Protein AF-A0AAJ4UV13-F1 (afdb_monomer)

Solvent-accessible surface area (backbone atoms only — not comparable to full-atom values): 31054 Å² total; per-residue (Å²): 140,79,89,85,82,82,75,90,64,82,71,64,81,55,94,88,61,96,52,31,67,66,55,56,50,42,69,57,54,66,39,90,56,47,51,54,52,53,57,53,25,68,75,42,70,33,36,68,71,59,43,40,65,73,41,75,92,55,52,71,67,60,48,50,55,47,48,52,50,32,38,76,72,52,27,33,46,80,44,80,79,34,82,80,72,73,38,50,37,36,34,51,29,78,65,32,53,69,43,51,70,57,50,49,50,51,50,55,51,42,51,74,76,57,61,81,62,88,83,66,80,81,64,72,98,68,76,82,78,71,97,56,100,68,78,58,76,55,70,75,76,78,84,65,74,62,34,93,94,22,75,60,46,28,30,32,20,79,73,81,58,52,55,39,60,62,66,81,60,88,71,49,49,30,92,89,74,66,31,58,41,42,76,45,58,69,69,52,45,43,78,85,65,52,54,81,66,72,30,54,62,22,45,19,66,70,43,101,45,75,70,59,54,76,66,85,31,53,60,53,54,73,38,80,39,72,66,62,27,64,75,61,46,38,67,40,48,34,38,36,38,26,20,71,25,81,79,28,21,49,47,41,34,12,38,25,44,38,52,36,49,31,59,68,58,71,42,66,24,38,34,36,62,49,61,46,67,55,35,31,25,48,10,50,49,23,48,73,67,72,32,48,26,40,32,37,39,35,56,96,74,74,61,66,80,53,42,41,59,16,48,74,39,62,28,49,72,42,69,39,92,62,47,65,65,56,27,43,52,52,53,49,53,35,25,76,69,66,65,24,42,64,69,53,85,60,32,41,49,32,33,53,28,36,14,46,57,42,53,52,50,46,52,49,39,28,74,77,70,77,42,62,46,54,27,39,26,27,47,33,26,51,23,50,64,52,25,12,34,38,49,40,51,28,41,22,37,73,46,64,59,36,55,83,89,59,53,43,16,30,30,42,14,20,41,60,45,16,33,31,63,31,52,16,60,77,72,70,45,89,59,63,62,74,41,92,76,52,54,58,85,27,63,82,22,52,30,26,65,37,78,25,39,79,55,18,52,54,31,22,55,41,39,69,32,51,52,38,64,33,48,68,65,46,18,47,51,30,33,50,53,36,40,70,73,70,46,59,44,23,51,37,18,16,26,10,53,28,33,48,50,53,32,40,74,71,60,79,39,57,48,83,33,32,37,34,28,37,28,47,26,17,24,83,76,36,57,66,61,48,56,69,66,47,80,80,88,79,92,66,64,101,40,73,69,49,43,51,50,56,58,55,63,55,64,79,77,61,97,52,84,76,67,69,70,73,81,78,119

Foldseek 3Di:
DDDDDPDPDQDQPDPDDDDGVVVVVCVQVVPPCRLQLLVVQLVDKDWLVRSCLSSPPDDSVNSVVNQVVCVVVQQKDWDFPDVVVTTIIIHGDPNNNVCVVVSVVVVVVCCVPPPDDPPPPPDPSDDPPDPDPDAQPLADPPPQPEPPPQQFKWKAFPRPRDIGRLQAAQDLADPVPRGFIAMDGNAFDFLVQQDDDQALLSVVSLAPHNFFQDPRHGPFDFDFQPVLLVVLLAPGETERQQLPGPLRFLLLLLQRQQVRSCVSNVAQEAEDADLAPNLLNNLQSCLSVVGAYEYEYAPPDHDCLSCVSNVVSPHDYDHDHDHSVVSVVVRVVCRVVSNHRYDDLSHNSSLSSLLSSLVSQQVVCCVVPVAHFQAEFEEDALLSNLLSVSVNQSSCCVNVNAPSVRRHAYEYEAAPQAPQLLVCQVVVNLAGDFDPGGDEQQVRRRHRHRNCSNRRSSSNVSSVHHYYHDYNVLLLVLQVSCVVSVAAARSSQSRRSSRSSVCSVVVVDDSHGGYYRYGTGGNSSCVPSVVVSDDDDDDFPPDPVRVVVVVVVVVVPDDDPPPPVVVPD

pLDDT: mean 86.68, std 16.67, range [24.53, 98.94]

Nearest PDB structures (foldseek):
  6cgq-assembly1_B-2  TM=9.027E-01  e=7.718E-34  Bacillus spizizenii
  2c2b-assembly1_A  TM=9.164E-01  e=7.269E-31  Arabidopsis thaliana
  2c2g-assembly1_A  TM=8.401E-01  e=1.436E-26  Arabidopsis thaliana
  2c2g-assembly1_B  TM=8.308E-01  e=1.133E-25  Arabidopsis thaliana
  2rkb-assembly1_A  TM=8.265E-01  e=2.806E-16  Homo sapiens

InterPro domains:
  IPR000634 Serine/threonine dehydratase, pyridoxal-phosphate-binding site [PS00165] (241-255)
  IPR001926 Tryptophan synthase beta chain-like, PALP domain [PF00291] (213-521)
  IPR002577 Helix-turn-helix, HxlR type [PF01638] (28-114)
  IPR002577 Helix-turn-helix, HxlR type [PS51118] (20-118)
  IPR004450 Threonine synthase-like [TIGR00260] (200-528)
  IPR036052 Tryptophan synthase beta chain-like, PALP domain superfamily [G3DSA:3.40.50.1100] (208-529)
  IPR036052 Tryptophan synthase beta chain-like, PALP domain superfamily [G3DSA:3.40.50.1100] (250-346)
  IPR036052 Tryptophan synthase beta chain-like, PALP domain superfamily [SSF53686] (153-542)
  IPR036388 Winged helix-like DNA-binding domain superfamily [G3DSA:1.10.10.10] (15-125)
  IPR036390 Winged helix DNA-binding domain superfamily [SSF46785] (17-119)
  IPR050147 Serine/Threonine Dehydratase [PTHR48078] (220-521)

Organism: NCBI:txid2216012

Radius of gyration: 28.88 Å; Cα contacts (8 Å, |Δi|>4): 1016; chains: 1; bounding box: 101×64×92 Å

Mean predicted aligned error: 13.73 Å

Structure (mmCIF, N/CA/C/O backbone):
data_AF-A0AAJ4UV13-F1
#
_entry.id   AF-A0AAJ4UV13-F1
#
loop_
_atom_site.group_PDB
_atom_sit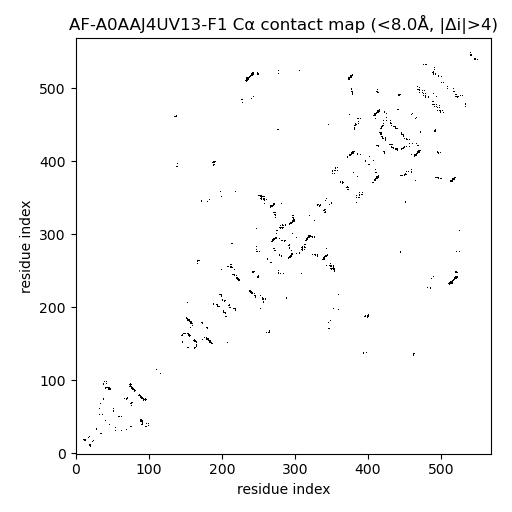e.id
_atom_site.type_symbol
_atom_site.label_atom_id
_atom_site.label_alt_id
_atom_site.label_comp_id
_atom_site.label_asym_id
_atom_site.label_entity_id
_atom_site.label_seq_id
_atom_site.pdbx_PDB_ins_code
_atom_site.Cartn_x
_atom_site.Cartn_y
_atom_site.Cartn_z
_atom_site.occupancy
_atom_site.B_iso_or_equiv
_atom_site.auth_seq_id
_atom_site.auth_comp_id
_atom_site.auth_asym_id
_atom_site.auth_atom_id
_atom_site.pdbx_PDB_model_num
ATOM 1 N N . MET A 1 1 ? 61.145 41.360 -45.141 1.00 41.94 1 MET A N 1
ATOM 2 C CA . MET A 1 1 ? 60.414 42.379 -44.356 1.00 41.94 1 MET A CA 1
ATOM 3 C C . MET A 1 1 ? 58.990 42.358 -44.875 1.00 41.94 1 MET A C 1
ATOM 5 O O . MET A 1 1 ? 58.845 42.549 -46.070 1.00 41.94 1 MET A O 1
ATOM 9 N N . SER A 1 2 ? 57.944 42.038 -44.130 1.00 40.84 2 SER A N 1
ATOM 10 C CA . SER A 1 2 ? 57.753 41.736 -42.707 1.00 40.84 2 SER A CA 1
ATOM 11 C C . SER A 1 2 ? 56.571 40.766 -42.598 1.00 40.84 2 SER A C 1
ATOM 13 O O . SER A 1 2 ? 55.723 40.742 -43.485 1.00 40.84 2 SER A O 1
ATOM 15 N N . ALA A 1 3 ? 56.572 39.961 -41.539 1.00 50.50 3 ALA A N 1
ATOM 16 C CA . ALA A 1 3 ? 55.515 39.028 -41.180 1.00 50.50 3 ALA A CA 1
ATOM 17 C C . ALA A 1 3 ? 54.174 39.736 -40.934 1.00 50.50 3 ALA A C 1
ATOM 19 O O . ALA A 1 3 ? 54.176 40.807 -40.332 1.00 50.50 3 ALA A O 1
ATOM 20 N N . ASP A 1 4 ? 53.080 39.104 -41.355 1.00 44.62 4 ASP A N 1
ATOM 21 C CA . ASP A 1 4 ? 51.833 39.085 -40.587 1.00 44.62 4 ASP A CA 1
ATOM 22 C C . ASP A 1 4 ? 51.052 37.824 -40.988 1.00 44.62 4 ASP A C 1
ATOM 24 O O . ASP A 1 4 ? 50.417 37.753 -42.038 1.00 44.62 4 ASP A O 1
ATOM 28 N N . ASP A 1 5 ? 51.259 36.780 -40.193 1.00 49.97 5 ASP A N 1
ATOM 29 C CA . ASP A 1 5 ? 50.581 35.488 -40.239 1.00 49.97 5 ASP A CA 1
ATOM 30 C C . ASP A 1 5 ? 49.676 35.493 -39.003 1.00 49.97 5 ASP A C 1
ATOM 32 O O . ASP A 1 5 ? 50.141 35.252 -37.887 1.00 49.97 5 ASP A O 1
ATOM 36 N N . THR A 1 6 ? 48.421 35.919 -39.157 1.00 49.94 6 THR A N 1
ATOM 37 C CA . THR A 1 6 ? 47.436 35.849 -38.071 1.00 49.94 6 THR A CA 1
ATOM 38 C C . THR A 1 6 ? 46.895 34.426 -38.025 1.00 49.94 6 THR A C 1
ATOM 40 O O . THR A 1 6 ? 45.993 34.059 -38.774 1.00 49.94 6 THR A O 1
ATOM 43 N N . ASP A 1 7 ? 47.516 33.622 -37.171 1.00 49.03 7 ASP A N 1
ATOM 44 C CA . ASP A 1 7 ? 47.112 32.274 -36.784 1.00 49.03 7 ASP A CA 1
ATOM 45 C C . ASP A 1 7 ? 45.690 32.309 -36.177 1.00 49.03 7 ASP A C 1
ATOM 47 O O . ASP A 1 7 ? 45.516 32.663 -35.014 1.00 49.03 7 ASP A O 1
ATOM 51 N N . ASP A 1 8 ? 44.671 31.956 -36.971 1.00 57.56 8 ASP A N 1
ATOM 52 C CA . ASP A 1 8 ? 43.240 31.819 -36.604 1.00 57.56 8 ASP A CA 1
ATOM 53 C C . ASP A 1 8 ? 42.990 30.607 -35.666 1.00 57.56 8 ASP A C 1
ATOM 55 O O . ASP A 1 8 ? 42.054 29.816 -35.828 1.00 57.56 8 ASP A O 1
ATOM 59 N N . ARG A 1 9 ? 43.868 30.385 -34.683 1.00 62.00 9 ARG A N 1
ATOM 60 C CA . ARG A 1 9 ? 43.684 29.341 -33.667 1.00 62.00 9 ARG A CA 1
ATOM 61 C C . ARG A 1 9 ? 42.827 29.878 -32.533 1.00 62.00 9 ARG A C 1
ATOM 63 O O . ARG A 1 9 ? 43.017 30.999 -32.076 1.00 62.00 9 ARG A O 1
ATOM 70 N N . LEU A 1 10 ? 41.900 29.046 -32.057 1.00 57.41 10 LEU A N 1
ATOM 71 C CA . LEU A 1 10 ? 41.079 29.347 -30.886 1.00 57.41 10 LEU A CA 1
ATOM 72 C C . LEU A 1 10 ? 41.971 29.763 -29.714 1.00 57.41 10 LEU A C 1
ATOM 74 O O . LEU A 1 10 ? 42.877 29.019 -29.339 1.00 57.41 10 LEU A O 1
ATOM 78 N N . GLU A 1 11 ? 41.700 30.928 -29.127 1.00 58.09 11 GLU A N 1
ATOM 79 C CA . GLU A 1 11 ? 42.388 31.359 -27.913 1.00 58.09 11 GLU A CA 1
ATOM 80 C C . GLU A 1 11 ? 42.132 30.342 -26.792 1.00 58.09 11 GLU A C 1
ATOM 82 O O . GLU A 1 11 ? 40.993 30.111 -26.376 1.00 58.09 11 GLU A O 1
ATOM 87 N N . VAL A 1 12 ? 43.204 29.724 -26.295 1.00 56.56 12 VAL A N 1
ATOM 88 C CA . VAL A 1 12 ? 43.182 28.838 -25.125 1.00 56.56 12 VAL A CA 1
ATOM 89 C C . VAL A 1 12 ? 43.873 29.575 -23.987 1.00 56.56 12 VAL A C 1
ATOM 91 O O . VAL A 1 12 ? 45.023 29.987 -24.118 1.00 56.56 12 VAL A O 1
ATOM 94 N N . TRP A 1 13 ? 43.152 29.791 -22.888 1.00 56.56 13 TRP A N 1
ATOM 95 C CA . TRP A 1 13 ? 43.547 30.772 -21.873 1.00 56.56 13 TRP A CA 1
ATOM 96 C C . TRP A 1 13 ? 44.535 30.212 -20.830 1.00 56.56 13 TRP A C 1
ATOM 98 O O . TRP A 1 13 ? 45.158 30.990 -20.111 1.00 56.56 13 TRP A O 1
ATOM 108 N N . CYS A 1 14 ? 44.739 28.887 -20.770 1.00 51.78 14 CYS A N 1
ATOM 109 C CA . CYS A 1 14 ? 45.772 28.246 -19.948 1.00 51.78 14 CYS A CA 1
ATOM 110 C C . CYS A 1 14 ? 46.134 26.844 -20.481 1.00 51.78 14 CYS A C 1
ATOM 112 O O . CYS A 1 14 ? 45.263 26.097 -20.919 1.00 51.78 14 CYS A O 1
ATOM 114 N N . ALA A 1 15 ? 47.415 26.464 -20.435 1.00 44.53 15 ALA A N 1
ATOM 115 C CA . ALA A 1 15 ? 47.873 25.134 -20.843 1.00 44.53 15 ALA A CA 1
ATOM 116 C C . ALA A 1 15 ? 47.805 24.153 -19.657 1.00 44.53 15 ALA A C 1
ATOM 118 O O . ALA A 1 15 ? 48.615 24.261 -18.738 1.00 44.53 15 ALA A O 1
ATOM 119 N N . GLY A 1 16 ? 46.871 23.194 -19.684 1.00 50.78 16 GLY A N 1
ATOM 120 C CA . GLY A 1 16 ? 46.843 22.063 -18.738 1.00 50.78 16 GLY A CA 1
ATOM 121 C C . GLY A 1 16 ? 45.467 21.661 -18.198 1.00 50.78 16 GLY A C 1
ATOM 122 O O . GLY A 1 16 ? 45.320 20.528 -17.760 1.00 50.78 16 GLY A O 1
ATOM 123 N N . GLU A 1 17 ? 44.460 22.531 -18.291 1.00 47.09 17 GLU A N 1
ATOM 124 C CA . GLU A 1 17 ? 43.056 22.234 -17.973 1.00 47.09 17 GLU A CA 1
ATOM 125 C C . GLU A 1 17 ? 42.174 22.868 -19.065 1.00 47.09 17 GLU A C 1
ATOM 127 O O . GLU A 1 17 ? 42.402 24.008 -19.471 1.00 47.09 17 GLU A O 1
ATOM 132 N N . GLU A 1 18 ? 41.224 22.115 -19.624 1.00 50.94 18 GLU A N 1
ATOM 133 C CA . GLU A 1 18 ? 40.462 22.479 -20.830 1.00 50.94 18 GLU A CA 1
ATOM 134 C C . GLU A 1 18 ? 39.504 23.667 -20.626 1.00 50.94 18 GLU A C 1
ATOM 136 O O . GLU A 1 18 ? 38.313 23.476 -20.398 1.00 50.94 18 GLU A O 1
ATOM 141 N N . TRP A 1 19 ? 39.979 24.909 -20.739 1.00 63.47 19 TRP A N 1
ATOM 142 C CA . TRP A 1 19 ? 39.108 26.095 -20.732 1.00 63.47 19 TRP A CA 1
ATOM 143 C C . TRP A 1 19 ? 39.392 26.989 -21.951 1.00 63.47 19 TRP A C 1
ATOM 145 O O . TRP A 1 19 ? 40.104 27.991 -21.889 1.00 63.47 19 TRP A O 1
ATOM 155 N N . CYS A 1 20 ? 38.828 26.593 -23.096 1.00 72.44 20 CYS A N 1
ATOM 156 C CA . CYS A 1 20 ? 38.612 27.459 -24.261 1.00 72.44 20 CYS A CA 1
ATOM 157 C C . CYS A 1 20 ? 37.264 28.194 -24.094 1.00 72.44 20 CYS A C 1
ATOM 159 O O . CYS A 1 20 ? 36.317 27.571 -23.598 1.00 72.44 20 CYS A O 1
ATOM 161 N N . PRO A 1 21 ? 37.115 29.463 -24.537 1.00 73.06 21 PRO A N 1
ATOM 162 C CA . PRO A 1 21 ? 35.842 30.189 -24.484 1.00 73.06 21 PRO A CA 1
ATOM 163 C C . PRO A 1 21 ? 34.658 29.416 -25.083 1.00 73.06 21 PRO A C 1
ATOM 165 O O . PRO A 1 21 ? 33.555 29.484 -24.550 1.00 73.06 21 PRO A O 1
ATOM 168 N N . ILE A 1 22 ? 34.892 28.609 -26.126 1.00 76.94 22 ILE A N 1
ATOM 169 C CA . ILE A 1 22 ? 33.864 27.739 -26.714 1.00 76.94 22 ILE A CA 1
ATOM 170 C C . ILE A 1 22 ? 33.382 26.688 -25.710 1.00 76.94 22 ILE A C 1
ATOM 172 O O . ILE A 1 22 ? 32.177 26.539 -25.532 1.00 76.94 22 ILE A O 1
ATOM 176 N N . THR A 1 23 ? 34.292 25.981 -25.036 1.00 73.56 23 THR A N 1
ATOM 177 C CA . THR A 1 23 ? 33.941 24.960 -24.036 1.00 73.56 23 THR A CA 1
ATOM 178 C C . THR A 1 23 ? 33.221 25.589 -22.845 1.00 73.56 23 THR A C 1
ATOM 180 O O . THR A 1 23 ? 32.214 25.055 -22.394 1.00 73.56 23 THR A O 1
ATOM 183 N N . ALA A 1 24 ? 33.664 26.763 -22.387 1.00 75.94 24 ALA A N 1
ATOM 184 C CA . ALA A 1 24 ? 33.007 27.490 -21.301 1.00 75.94 24 ALA A CA 1
ATOM 185 C C . ALA A 1 24 ? 31.562 27.886 -21.663 1.00 75.94 24 ALA A C 1
ATOM 187 O O . ALA A 1 24 ? 30.636 27.649 -20.886 1.00 75.94 24 ALA A O 1
ATOM 188 N N . THR A 1 25 ? 31.343 28.425 -22.867 1.00 82.88 25 THR A N 1
ATOM 189 C CA . THR A 1 25 ? 29.993 28.726 -23.366 1.00 82.88 25 THR A CA 1
ATOM 190 C C . THR A 1 25 ? 29.169 27.451 -23.578 1.00 82.88 25 THR A C 1
ATOM 192 O O . THR A 1 25 ? 27.981 27.433 -23.255 1.00 82.88 25 THR A O 1
ATOM 195 N N . ALA A 1 26 ? 29.780 26.366 -24.062 1.00 80.31 26 ALA A N 1
ATOM 196 C CA . ALA A 1 26 ? 29.116 25.082 -24.279 1.00 80.31 26 ALA A CA 1
ATOM 197 C C . ALA A 1 26 ? 28.698 24.391 -22.971 1.00 80.31 26 ALA A C 1
ATOM 199 O O . ALA A 1 26 ? 27.652 23.753 -22.945 1.00 80.31 26 ALA A O 1
ATOM 200 N N . THR A 1 27 ? 29.431 24.554 -21.868 1.00 81.75 27 THR A N 1
ATOM 201 C CA . THR A 1 27 ? 29.023 24.028 -20.550 1.00 81.75 27 THR A CA 1
ATOM 202 C C . THR A 1 27 ? 27.718 24.664 -20.063 1.00 81.75 27 THR A C 1
ATOM 204 O O . THR A 1 27 ? 26.900 23.999 -19.426 1.00 81.75 27 THR A O 1
ATOM 207 N N . ILE A 1 28 ? 27.496 25.934 -20.414 1.00 84.94 28 ILE A N 1
ATOM 208 C CA . ILE A 1 28 ? 26.300 26.695 -20.039 1.00 84.94 28 ILE A CA 1
ATOM 209 C C . ILE A 1 28 ? 25.148 26.423 -21.017 1.00 84.94 28 ILE A C 1
ATOM 211 O O . ILE A 1 28 ? 24.051 26.067 -20.591 1.00 84.94 28 ILE A O 1
ATOM 215 N N . LEU A 1 29 ? 25.381 26.577 -22.326 1.00 87.44 29 LEU A N 1
ATOM 216 C CA . LEU A 1 29 ? 24.342 26.466 -23.364 1.00 87.44 29 LEU A CA 1
ATOM 217 C C . LEU A 1 29 ? 24.108 25.034 -23.867 1.00 87.44 29 LEU A C 1
ATOM 219 O O . LEU A 1 29 ? 23.106 24.774 -24.528 1.00 87.44 29 LEU A O 1
ATOM 223 N N . GLY A 1 30 ? 25.005 24.096 -23.564 1.00 80.81 30 GLY A N 1
ATOM 224 C CA . GLY A 1 30 ? 24.882 22.682 -23.931 1.00 80.81 30 GLY A CA 1
ATOM 225 C C . GLY A 1 30 ? 23.863 21.919 -23.084 1.00 80.81 30 GLY A C 1
ATOM 226 O O . GLY A 1 30 ? 23.504 20.789 -23.413 1.00 80.81 30 GLY A O 1
ATOM 227 N N . LYS A 1 31 ? 23.354 22.530 -22.008 1.00 86.12 31 LYS A N 1
ATOM 228 C CA . LYS A 1 31 ? 22.222 22.006 -21.242 1.00 86.12 31 LYS A CA 1
ATOM 229 C C . LYS A 1 31 ? 20.941 22.194 -22.051 1.00 86.12 31 LYS A C 1
ATOM 231 O O . LYS A 1 31 ? 20.604 23.313 -22.429 1.00 86.12 31 LYS A O 1
ATOM 236 N N . LYS A 1 32 ? 20.201 21.098 -22.263 1.00 83.88 32 LYS A N 1
ATOM 237 C CA . LYS A 1 32 ? 19.004 21.015 -23.127 1.00 83.88 32 LYS A CA 1
ATOM 238 C C . LYS A 1 32 ? 18.048 22.208 -22.994 1.00 83.88 32 LYS A C 1
ATOM 240 O O . LYS A 1 32 ? 17.541 22.694 -24.000 1.00 83.88 32 LYS A O 1
ATOM 245 N N . TRP A 1 33 ? 17.800 22.664 -21.767 1.00 91.75 33 TRP A N 1
ATOM 246 C CA . TRP A 1 33 ? 16.764 23.654 -21.477 1.00 91.75 33 TRP A CA 1
ATOM 247 C C . TRP A 1 33 ? 17.270 25.087 -21.306 1.00 91.75 33 TRP A C 1
ATOM 249 O O . TRP A 1 33 ? 16.481 26.014 -21.470 1.00 91.75 33 TRP A O 1
ATOM 259 N N . HIS A 1 34 ? 18.565 25.301 -21.052 1.00 94.31 34 HIS A N 1
ATOM 260 C CA . HIS A 1 34 ? 19.103 26.637 -20.770 1.00 94.31 34 HIS A CA 1
ATOM 261 C C . HIS A 1 34 ? 18.877 27.634 -21.922 1.00 94.31 34 HIS A C 1
ATOM 263 O O . HIS A 1 34 ? 18.308 28.697 -21.665 1.00 94.31 34 HIS A O 1
ATOM 269 N N . PRO A 1 35 ? 19.204 27.318 -23.197 1.00 93.19 35 PRO A N 1
ATOM 270 C CA . PRO A 1 35 ? 18.938 28.236 -24.307 1.00 93.19 35 PRO A CA 1
ATOM 271 C C . PRO A 1 35 ? 17.448 28.553 -24.479 1.00 93.19 35 PRO A C 1
ATOM 273 O O . PRO A 1 35 ? 17.089 29.665 -24.858 1.00 93.19 35 PRO A O 1
ATOM 276 N N . VAL A 1 36 ? 16.569 27.585 -24.198 1.00 91.94 36 VAL A N 1
ATOM 277 C CA . VAL A 1 36 ? 15.117 27.746 -24.353 1.00 91.94 36 VAL A CA 1
ATOM 278 C C . VAL A 1 36 ? 14.553 28.635 -23.247 1.00 91.94 36 VAL A C 1
ATOM 280 O O . VAL A 1 36 ? 13.783 29.543 -23.546 1.00 91.94 36 VAL A O 1
ATOM 283 N N . ILE A 1 37 ? 14.971 28.425 -21.997 1.00 95.19 37 ILE A N 1
ATOM 284 C CA . ILE A 1 37 ? 14.582 29.251 -20.846 1.00 95.19 37 ILE A CA 1
ATOM 285 C C . ILE A 1 37 ? 15.022 30.701 -21.062 1.00 95.19 37 ILE A C 1
ATOM 287 O O . ILE A 1 37 ? 14.186 31.603 -21.008 1.00 95.19 37 ILE A O 1
ATOM 291 N N . ILE A 1 38 ? 16.300 30.919 -21.397 1.00 94.88 38 ILE A N 1
ATOM 292 C CA . ILE A 1 38 ? 16.842 32.258 -21.674 1.00 94.88 38 ILE A CA 1
ATOM 293 C C . ILE A 1 38 ? 16.062 32.912 -22.822 1.00 94.88 38 ILE A C 1
ATOM 295 O O . ILE A 1 38 ? 15.610 34.045 -22.685 1.00 94.88 38 ILE A O 1
ATOM 299 N N . HIS A 1 39 ? 15.802 32.188 -23.917 1.00 94.12 39 HIS A N 1
ATOM 300 C CA . HIS A 1 39 ? 14.981 32.700 -25.019 1.00 94.12 39 HIS A CA 1
ATOM 301 C C . HIS A 1 39 ? 13.573 33.116 -24.560 1.00 94.12 39 HIS A C 1
ATOM 303 O O . HIS A 1 39 ? 13.030 34.102 -25.064 1.00 94.12 39 HIS A O 1
ATOM 309 N N . ARG A 1 40 ? 12.913 32.355 -23.678 1.00 93.25 40 ARG A N 1
ATOM 310 C CA . ARG A 1 40 ? 11.557 32.701 -23.210 1.00 93.25 40 ARG A CA 1
ATOM 311 C C . ARG A 1 40 ? 11.545 33.921 -22.300 1.00 93.25 40 ARG A C 1
ATOM 313 O O . ARG A 1 40 ? 10.580 34.679 -22.381 1.00 93.25 40 ARG A O 1
ATOM 320 N N . LEU A 1 41 ? 12.598 34.101 -21.510 1.00 93.88 41 LEU A N 1
ATOM 321 C CA . LEU A 1 41 ? 12.760 35.222 -20.588 1.00 93.88 41 LEU A CA 1
ATOM 322 C C . LEU A 1 41 ? 13.241 36.511 -21.269 1.00 93.88 41 LEU A C 1
ATOM 324 O O . LEU A 1 41 ? 12.892 37.591 -20.812 1.00 93.88 41 LEU A O 1
ATOM 328 N N . ILE A 1 42 ? 13.971 36.424 -22.390 1.00 89.19 42 ILE A N 1
ATOM 329 C CA . ILE A 1 42 ? 14.300 37.597 -23.229 1.00 89.19 42 ILE A CA 1
ATOM 330 C C . ILE A 1 42 ? 13.029 38.272 -23.758 1.00 89.19 42 ILE A C 1
ATOM 332 O O . ILE A 1 42 ? 12.970 39.493 -23.872 1.00 89.19 42 ILE A O 1
ATOM 336 N N . ALA A 1 43 ? 12.010 37.480 -24.097 1.00 80.19 43 ALA A N 1
ATOM 337 C CA . ALA A 1 43 ? 10.773 38.004 -24.662 1.00 80.19 43 ALA A CA 1
ATOM 338 C C . ALA A 1 43 ? 9.880 38.685 -23.615 1.00 80.19 43 ALA A C 1
ATOM 340 O O . ALA A 1 43 ? 9.183 39.643 -23.941 1.00 80.19 43 ALA A O 1
ATOM 341 N N . GLU A 1 44 ? 9.846 38.152 -22.395 1.00 86.38 44 GLU A N 1
ATOM 342 C CA . GLU A 1 44 ? 8.982 38.626 -21.317 1.00 86.38 44 GLU A CA 1
ATOM 343 C C . GLU A 1 44 ? 9.445 38.029 -19.986 1.00 86.38 44 GLU A C 1
ATOM 345 O O . GLU A 1 44 ? 9.833 36.858 -19.937 1.00 86.38 44 GLU A O 1
ATOM 350 N N . GLU A 1 45 ? 9.337 38.801 -18.909 1.00 91.06 45 GLU A N 1
ATOM 351 C CA . GLU A 1 45 ? 9.505 38.308 -17.540 1.00 91.06 45 GLU A CA 1
ATOM 352 C C . GLU A 1 45 ? 8.352 37.361 -17.190 1.00 91.06 45 GLU A C 1
ATOM 354 O O . GLU A 1 45 ? 7.212 37.552 -17.623 1.00 91.06 45 GLU A O 1
ATOM 359 N N . ARG A 1 46 ? 8.639 36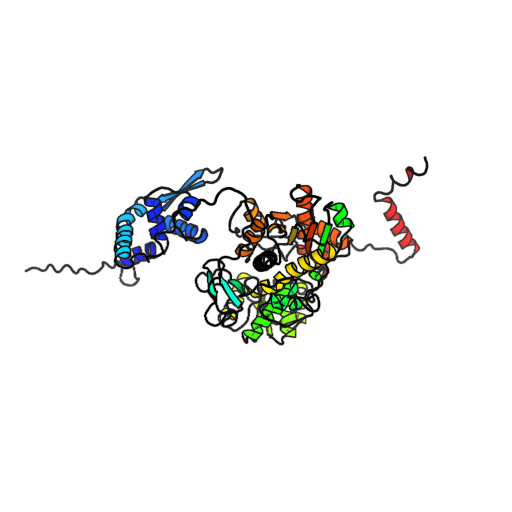.283 -16.456 1.00 92.00 46 ARG A N 1
ATOM 360 C CA . ARG A 1 46 ? 7.639 35.236 -16.198 1.00 92.00 46 ARG A CA 1
ATOM 361 C C . ARG A 1 46 ? 7.721 34.717 -14.777 1.00 92.00 46 ARG A C 1
ATOM 363 O O . ARG A 1 46 ? 8.807 34.491 -14.250 1.00 92.00 46 ARG A O 1
ATOM 370 N N . GLY A 1 47 ? 6.561 34.429 -14.192 1.00 91.06 47 GLY A N 1
ATOM 371 C CA . GLY A 1 47 ? 6.483 33.584 -13.005 1.00 91.06 47 GLY A CA 1
ATOM 372 C C . GLY A 1 47 ? 6.829 32.128 -13.328 1.00 91.06 47 GLY A C 1
ATOM 373 O O . GLY A 1 47 ? 6.745 31.705 -14.481 1.00 91.06 47 GLY A O 1
ATOM 374 N N . PHE A 1 48 ? 7.179 31.342 -12.306 1.00 91.25 48 PHE A N 1
ATOM 375 C CA . PHE A 1 48 ? 7.632 29.949 -12.465 1.00 91.25 48 PHE A CA 1
ATOM 376 C C . PHE A 1 48 ? 6.697 29.103 -13.349 1.00 91.25 48 PHE A C 1
ATOM 378 O O . PHE A 1 48 ? 7.124 28.524 -14.346 1.00 91.25 48 PHE A O 1
ATOM 385 N N . ASN A 1 49 ? 5.399 29.100 -13.033 1.00 86.19 49 ASN A N 1
ATOM 386 C CA . ASN A 1 49 ? 4.401 28.300 -13.750 1.00 86.19 49 ASN A CA 1
ATOM 387 C C . ASN A 1 49 ? 4.192 28.778 -15.195 1.00 86.19 49 ASN A C 1
ATOM 389 O O . ASN A 1 49 ? 3.962 27.973 -16.094 1.00 86.19 49 ASN A O 1
ATOM 393 N N . ASP A 1 50 ? 4.269 30.087 -15.435 1.00 86.12 50 ASP A N 1
ATOM 394 C CA . ASP A 1 50 ? 4.103 30.647 -16.779 1.00 86.12 50 ASP A CA 1
ATOM 395 C C . ASP A 1 50 ? 5.325 30.353 -17.650 1.00 86.12 50 ASP A C 1
ATOM 397 O O . ASP A 1 50 ? 5.192 30.043 -18.835 1.00 86.12 50 ASP A O 1
ATOM 401 N N . LEU A 1 51 ? 6.517 30.383 -17.051 1.00 90.81 51 LEU A N 1
ATOM 402 C CA . LEU A 1 51 ? 7.751 29.989 -17.710 1.00 90.81 51 LEU A CA 1
ATOM 403 C C . LEU A 1 51 ? 7.762 28.493 -18.038 1.00 90.81 51 LEU A C 1
ATOM 405 O O . LEU A 1 51 ? 8.122 28.129 -19.155 1.00 90.81 51 LEU A O 1
ATOM 409 N N . GLN A 1 52 ? 7.305 27.641 -17.118 1.00 88.94 52 GLN A N 1
ATOM 410 C CA . GLN A 1 52 ? 7.186 26.201 -17.351 1.00 88.94 52 GLN A CA 1
ATOM 411 C C . GLN A 1 52 ? 6.295 25.889 -18.552 1.00 88.94 52 GLN A C 1
ATOM 413 O O . GLN A 1 52 ? 6.696 25.141 -19.439 1.00 88.94 52 GLN A O 1
ATOM 418 N N . ARG A 1 53 ? 5.120 26.523 -18.636 1.00 82.75 53 ARG A N 1
ATOM 419 C CA . ARG A 1 53 ? 4.222 26.371 -19.793 1.00 82.75 53 ARG A CA 1
ATOM 420 C C . ARG A 1 53 ? 4.858 26.865 -21.092 1.00 82.75 53 ARG A C 1
ATOM 422 O O . ARG A 1 53 ? 4.618 26.296 -22.152 1.00 82.75 53 ARG A O 1
ATOM 429 N N . ALA A 1 54 ? 5.657 27.931 -21.030 1.00 81.44 54 ALA A N 1
ATOM 430 C CA . ALA A 1 54 ? 6.325 28.496 -22.201 1.00 81.44 54 ALA A CA 1
ATOM 431 C C . ALA A 1 54 ? 7.503 27.636 -22.706 1.00 81.44 54 ALA A C 1
ATOM 433 O O . ALA A 1 54 ? 7.874 27.715 -23.887 1.00 81.44 54 ALA A O 1
ATOM 434 N N . VAL A 1 55 ? 8.098 26.833 -21.821 1.00 82.56 55 VAL A N 1
ATOM 435 C CA . VAL A 1 55 ? 9.181 25.882 -22.098 1.00 82.56 55 VAL A CA 1
ATOM 436 C C . VAL A 1 55 ? 8.575 24.473 -22.166 1.00 82.56 55 VAL A C 1
ATOM 438 O O . VAL A 1 55 ? 8.833 23.614 -21.333 1.00 82.56 55 VAL A O 1
ATOM 441 N N . ASP A 1 56 ? 7.720 24.262 -23.167 1.00 76.50 56 ASP A N 1
ATOM 442 C CA . ASP A 1 56 ? 6.992 23.009 -23.413 1.00 76.50 56 ASP A CA 1
ATOM 443 C C . ASP A 1 56 ? 7.877 21.750 -23.251 1.00 76.50 56 ASP A C 1
ATOM 445 O O . ASP A 1 56 ? 8.948 21.640 -23.858 1.00 76.50 56 ASP A O 1
ATOM 449 N N . GLY A 1 57 ? 7.426 20.808 -22.414 1.00 75.44 57 GLY A N 1
ATOM 450 C CA . GLY A 1 57 ? 8.108 19.542 -22.122 1.00 75.44 57 GLY A CA 1
ATOM 451 C C . GLY A 1 57 ? 9.173 19.570 -21.014 1.00 75.44 57 GLY A C 1
ATOM 452 O O . GLY A 1 57 ? 9.852 18.558 -20.825 1.00 75.44 57 GLY A O 1
ATOM 453 N N . ILE A 1 58 ? 9.351 20.683 -20.288 1.00 83.31 58 ILE A N 1
ATOM 454 C CA . ILE A 1 58 ? 10.226 20.736 -19.104 1.00 83.31 58 ILE A CA 1
ATOM 455 C C . ILE A 1 58 ? 9.465 20.358 -17.820 1.00 83.31 58 ILE A C 1
ATOM 457 O O . ILE A 1 58 ? 8.412 20.918 -17.510 1.00 83.31 58 ILE A O 1
ATOM 461 N N . SER A 1 59 ? 10.009 19.425 -17.034 1.00 83.00 59 SER A N 1
ATOM 462 C CA . SER A 1 59 ? 9.487 19.119 -15.691 1.00 83.00 59 SER A CA 1
ATOM 463 C C . SER A 1 59 ? 9.755 20.277 -14.721 1.00 83.00 59 SER A C 1
ATOM 465 O O . SER A 1 59 ? 10.773 20.963 -14.866 1.00 83.00 59 SER A O 1
ATOM 467 N N . SER A 1 60 ? 8.942 20.419 -13.674 1.00 77.75 60 SER A N 1
ATOM 468 C CA . SER A 1 60 ? 9.125 21.434 -12.624 1.00 77.75 60 SER A CA 1
ATOM 469 C C . SER A 1 60 ? 10.507 21.346 -11.968 1.00 77.75 60 SER A C 1
ATOM 471 O O . SER A 1 60 ? 11.183 22.363 -11.823 1.00 77.75 60 SER A O 1
ATOM 473 N N . LYS A 1 61 ? 10.978 20.131 -11.646 1.00 80.81 61 LYS A N 1
ATOM 474 C CA . LYS A 1 61 ? 12.307 19.913 -11.054 1.00 80.81 61 LYS A CA 1
ATOM 475 C C . LYS A 1 61 ? 13.429 20.400 -11.969 1.00 80.81 61 LYS A C 1
ATOM 477 O O . LYS A 1 61 ? 14.248 21.212 -11.555 1.00 80.81 61 LYS A O 1
ATOM 482 N N . VAL A 1 62 ? 13.422 19.974 -13.232 1.00 86.44 62 VAL A N 1
ATOM 483 C CA . VAL A 1 62 ? 14.431 20.405 -14.212 1.00 86.44 62 VAL A CA 1
ATOM 484 C C . VAL A 1 62 ? 14.371 21.912 -14.466 1.00 86.44 62 VAL A C 1
ATOM 486 O O . VAL A 1 62 ? 15.423 22.523 -14.640 1.00 86.44 62 VAL A O 1
ATOM 489 N N . LEU A 1 63 ? 13.185 22.533 -14.463 1.00 93.75 63 LEU A N 1
ATOM 490 C CA . LEU A 1 63 ? 13.066 23.989 -14.563 1.00 93.75 63 LEU A CA 1
ATOM 491 C C . LEU A 1 63 ? 13.663 24.685 -13.338 1.00 93.75 63 LEU A C 1
ATOM 493 O O . LEU A 1 63 ? 14.430 25.624 -13.511 1.00 93.75 63 LEU A O 1
ATOM 497 N N . SER A 1 64 ? 13.355 24.210 -12.129 1.00 92.12 64 SER A N 1
ATOM 498 C CA . SER A 1 64 ? 13.921 24.738 -10.883 1.00 92.12 64 SER A CA 1
ATOM 499 C C . SER A 1 64 ? 15.446 24.647 -10.882 1.00 92.12 64 SER A C 1
ATOM 501 O O . SER A 1 64 ? 16.108 25.655 -10.666 1.00 92.12 64 SER A O 1
ATOM 503 N N . ASP A 1 65 ? 15.999 23.476 -11.206 1.00 90.69 65 ASP A N 1
ATOM 504 C CA . ASP A 1 65 ? 17.450 23.251 -11.238 1.00 90.69 65 ASP A CA 1
ATOM 505 C C . ASP A 1 65 ? 18.128 24.081 -12.329 1.00 90.69 65 ASP A C 1
ATOM 507 O O . ASP A 1 65 ? 19.244 24.565 -12.153 1.00 90.69 65 ASP A O 1
ATOM 511 N N . SER A 1 66 ? 17.452 24.254 -13.469 1.00 95.50 66 SER A N 1
ATOM 512 C CA . SER A 1 66 ? 17.946 25.102 -14.555 1.00 95.50 66 SER A CA 1
ATOM 513 C C . SER A 1 66 ? 17.922 26.577 -14.161 1.00 95.50 66 SER A C 1
ATOM 515 O O . SER A 1 66 ? 18.849 27.299 -14.499 1.00 95.50 66 SER A O 1
ATOM 517 N N . LEU A 1 67 ? 16.883 27.042 -13.461 1.00 96.81 67 LEU A N 1
ATOM 518 C CA . LEU A 1 67 ? 16.785 28.426 -12.995 1.00 96.81 67 LEU A CA 1
ATOM 519 C C . LEU A 1 67 ? 17.821 28.723 -11.912 1.00 96.81 67 LEU A C 1
ATOM 521 O O . LEU A 1 67 ? 18.508 29.727 -12.033 1.00 96.81 67 LEU A O 1
ATOM 525 N N . GLU A 1 68 ? 18.011 27.822 -10.947 1.00 95.75 68 GLU A N 1
ATOM 526 C CA . GLU A 1 68 ? 19.069 27.925 -9.932 1.00 95.75 68 GLU A CA 1
ATOM 527 C C . GLU A 1 68 ? 20.456 27.991 -10.588 1.00 95.75 68 GLU A C 1
ATOM 529 O O . GLU A 1 68 ? 21.223 28.916 -10.337 1.00 95.75 68 GLU A O 1
ATOM 534 N N . GLN A 1 69 ? 20.746 27.096 -11.540 1.00 93.06 69 GLN A N 1
ATOM 535 C CA . GLN A 1 69 ? 22.002 27.149 -12.291 1.00 93.06 69 GLN A CA 1
ATOM 536 C C . GLN A 1 69 ? 22.142 28.451 -13.091 1.00 93.06 69 GLN A C 1
ATOM 538 O O . GLN A 1 69 ? 23.221 29.038 -13.130 1.00 93.06 69 GLN A O 1
ATOM 543 N N . LEU A 1 70 ? 21.090 28.915 -13.765 1.00 96.44 70 LEU A N 1
ATOM 544 C CA . LEU A 1 70 ? 21.136 30.156 -14.541 1.00 96.44 70 LEU A CA 1
ATOM 545 C C . LEU A 1 70 ? 21.286 31.398 -13.646 1.00 96.44 70 LEU A C 1
ATOM 547 O O . LEU A 1 70 ? 21.941 32.356 -14.066 1.00 96.44 70 LEU A O 1
ATOM 551 N N . GLU A 1 71 ? 20.736 31.373 -12.432 1.00 96.38 71 GLU A N 1
ATOM 552 C CA . GLU A 1 71 ? 20.957 32.374 -11.382 1.00 96.38 71 GLU A CA 1
ATOM 553 C C . GLU A 1 71 ? 22.412 32.355 -10.896 1.00 96.38 71 GLU A C 1
ATOM 555 O O . GLU A 1 71 ? 23.064 33.401 -10.901 1.00 96.38 71 GLU A O 1
ATOM 560 N N . ASP A 1 72 ? 22.971 31.177 -10.600 1.00 93.75 72 ASP A N 1
ATOM 561 C CA . ASP A 1 72 ? 24.369 31.006 -10.172 1.00 93.75 72 ASP A CA 1
ATOM 562 C C . ASP A 1 72 ? 25.372 31.514 -11.220 1.00 93.75 72 ASP A C 1
ATOM 564 O O . ASP A 1 72 ? 26.411 32.096 -10.895 1.00 93.75 72 ASP A O 1
ATOM 568 N N . HIS A 1 73 ? 25.054 31.340 -12.506 1.00 92.31 73 HIS A N 1
ATOM 569 C CA . HIS A 1 73 ? 25.863 31.864 -13.612 1.00 92.31 73 HIS A CA 1
ATOM 570 C C . HIS A 1 73 ? 25.622 33.364 -13.882 1.00 92.31 73 HIS A C 1
ATOM 572 O O . HIS A 1 73 ? 26.295 33.962 -14.734 1.00 92.31 73 HIS A O 1
ATOM 578 N N . GLY A 1 74 ? 24.682 33.988 -13.166 1.00 95.19 74 GLY A N 1
ATOM 579 C CA . GLY A 1 74 ? 24.312 35.394 -13.299 1.00 95.19 74 GLY A CA 1
ATOM 580 C C . GLY A 1 74 ? 23.620 35.723 -14.622 1.00 95.19 74 GLY A C 1
ATOM 581 O O . GLY A 1 74 ? 23.782 36.834 -15.129 1.00 95.19 74 GLY A O 1
ATOM 582 N N . LEU A 1 75 ? 22.912 34.761 -15.221 1.00 95.81 75 LEU A N 1
ATOM 583 C CA . LEU A 1 75 ? 22.197 34.902 -16.498 1.00 95.81 75 LEU A CA 1
ATOM 584 C C . LEU A 1 75 ? 20.704 35.179 -16.303 1.00 95.81 75 LEU A C 1
ATOM 586 O O . LEU A 1 75 ? 20.090 35.844 -17.138 1.00 95.81 75 LEU A O 1
ATOM 590 N N . VAL A 1 76 ? 20.134 34.698 -15.202 1.00 97.19 76 VAL A N 1
ATOM 591 C CA . VAL A 1 76 ? 18.745 34.935 -14.797 1.00 97.19 76 VAL A CA 1
ATOM 592 C C . VAL A 1 76 ? 18.739 35.589 -13.418 1.00 97.19 76 VAL A C 1
ATOM 594 O O . VAL A 1 76 ? 19.607 35.319 -12.593 1.00 97.19 76 VAL A O 1
ATOM 597 N N . ALA A 1 77 ? 17.791 36.489 -13.192 1.00 95.19 77 ALA A N 1
ATOM 598 C CA . ALA A 1 77 ? 17.499 37.086 -11.902 1.00 95.19 77 ALA A CA 1
ATOM 599 C C . ALA A 1 77 ? 16.127 36.612 -11.417 1.00 95.19 77 ALA A C 1
ATOM 601 O O . ALA A 1 77 ? 15.211 36.417 -12.218 1.00 95.19 77 ALA A O 1
ATOM 602 N N . ARG A 1 78 ? 15.997 36.456 -10.098 1.00 95.44 78 ARG A N 1
ATOM 603 C CA . ARG A 1 78 ? 14.761 36.080 -9.412 1.00 95.44 78 ARG A CA 1
ATOM 604 C C . ARG A 1 78 ? 14.350 37.177 -8.445 1.00 95.44 78 ARG A C 1
ATOM 606 O O . ARG A 1 78 ? 15.092 37.499 -7.516 1.00 95.44 78 ARG A O 1
ATOM 613 N N . GLU A 1 79 ? 13.146 37.702 -8.628 1.00 91.81 79 GLU A N 1
ATOM 614 C CA . GLU A 1 79 ? 12.566 38.736 -7.774 1.00 91.81 79 GLU A CA 1
ATOM 615 C C . GLU A 1 79 ? 11.313 38.212 -7.064 1.00 91.81 79 GLU A C 1
ATOM 617 O O . GLU A 1 79 ? 10.477 37.532 -7.658 1.00 91.81 79 GLU A O 1
ATOM 622 N N . VAL A 1 80 ? 11.179 38.505 -5.766 1.00 88.12 80 VAL A N 1
ATOM 623 C CA . VAL A 1 80 ? 9.982 38.167 -4.982 1.00 88.12 80 VAL A CA 1
ATOM 624 C C . VAL A 1 80 ? 8.983 39.314 -5.107 1.00 88.12 80 VAL A C 1
ATOM 626 O O . VAL A 1 80 ? 9.167 40.374 -4.518 1.00 88.12 80 VAL A O 1
ATOM 629 N N . VAL A 1 81 ? 7.909 39.087 -5.859 1.00 80.88 81 VAL A N 1
ATOM 630 C CA . VAL A 1 81 ? 6.917 40.113 -6.229 1.00 80.88 81 VAL A CA 1
ATOM 631 C C . VAL A 1 81 ? 5.783 40.216 -5.206 1.00 80.88 81 VAL A C 1
ATOM 633 O O . VAL A 1 81 ? 5.147 41.257 -5.051 1.00 80.88 81 VAL A O 1
ATOM 636 N N . SER A 1 82 ? 5.516 39.141 -4.464 1.00 70.31 82 SER A N 1
ATOM 637 C CA . SER A 1 82 ? 4.606 39.168 -3.318 1.00 70.31 82 SER A CA 1
ATOM 638 C C . SER A 1 82 ? 4.996 38.093 -2.318 1.00 70.31 82 SER A C 1
ATOM 640 O O . SER A 1 82 ? 5.351 36.989 -2.711 1.00 70.31 82 SER A O 1
ATOM 642 N N . GLU A 1 83 ? 4.907 38.389 -1.023 1.00 66.44 83 GLU A N 1
ATOM 643 C CA . GLU A 1 83 ? 5.101 37.395 0.041 1.00 66.44 83 GLU A CA 1
ATOM 644 C C . GLU A 1 83 ? 3.783 36.693 0.419 1.00 66.44 83 GLU A C 1
ATOM 646 O O . GLU A 1 83 ? 3.800 35.627 1.036 1.00 66.44 83 GLU A O 1
ATOM 651 N N . LYS A 1 84 ? 2.628 37.273 0.043 1.00 57.16 84 LYS A N 1
ATOM 652 C CA . LYS A 1 84 ? 1.281 36.742 0.320 1.00 57.16 84 LYS A CA 1
ATOM 653 C C . LYS A 1 84 ? 0.285 37.108 -0.798 1.00 57.16 84 LYS A C 1
ATOM 655 O O . LYS A 1 84 ? -0.195 38.241 -0.826 1.00 57.16 84 LYS A O 1
ATOM 660 N N . PRO A 1 85 ? -0.099 36.161 -1.677 1.00 49.28 85 PRO A N 1
ATOM 661 C CA . PRO A 1 85 ? 0.502 34.833 -1.854 1.00 49.28 85 PRO A CA 1
ATOM 662 C C . PRO A 1 85 ? 1.951 34.946 -2.349 1.00 49.28 85 PRO A C 1
ATOM 664 O O . PRO A 1 85 ? 2.255 35.878 -3.089 1.00 49.28 85 PRO A O 1
ATOM 667 N N . PHE A 1 86 ? 2.820 34.009 -1.954 1.00 66.69 86 PHE A N 1
ATOM 668 C CA . PHE A 1 86 ? 4.223 34.010 -2.374 1.00 66.69 86 PHE A CA 1
ATOM 669 C C . PHE A 1 86 ? 4.319 33.906 -3.904 1.00 66.69 86 PHE A C 1
ATOM 671 O O . PHE A 1 86 ? 3.823 32.945 -4.493 1.00 66.69 86 PHE A O 1
ATOM 678 N N .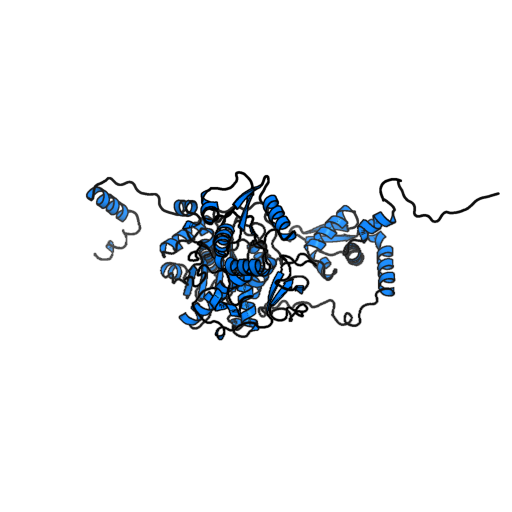 ARG A 1 87 ? 4.910 34.910 -4.553 1.00 76.62 87 ARG A N 1
ATOM 679 C CA . ARG A 1 87 ? 5.084 34.977 -6.008 1.00 76.62 87 ARG A CA 1
ATOM 680 C C . ARG A 1 87 ? 6.485 35.444 -6.333 1.00 76.62 87 ARG A C 1
ATOM 682 O O . ARG A 1 87 ? 6.969 36.409 -5.745 1.00 76.62 87 ARG A O 1
ATOM 689 N N . VAL A 1 88 ? 7.091 34.766 -7.294 1.00 86.94 88 VAL A N 1
ATOM 690 C CA . VAL A 1 88 ? 8.406 35.107 -7.822 1.00 86.94 88 VAL A CA 1
ATOM 691 C C . VAL A 1 88 ? 8.324 35.263 -9.325 1.00 86.94 88 VAL A C 1
ATOM 693 O O . VAL A 1 88 ? 7.599 34.510 -9.979 1.00 86.94 88 VAL A O 1
ATOM 696 N N . GLU A 1 89 ? 9.064 36.230 -9.842 1.00 92.69 89 GLU A N 1
ATOM 697 C CA . GLU A 1 89 ? 9.243 36.461 -11.268 1.00 92.69 89 GLU A CA 1
ATOM 698 C C . GLU A 1 89 ? 10.715 36.296 -11.624 1.00 92.69 89 GLU A C 1
ATOM 700 O O . GLU A 1 89 ? 11.613 36.615 -10.840 1.00 92.69 89 GLU A O 1
ATOM 705 N N . TYR A 1 90 ? 10.936 35.737 -12.807 1.00 96.94 90 TYR A N 1
ATOM 706 C CA . TYR A 1 90 ? 12.248 35.521 -13.381 1.00 96.94 90 TYR A CA 1
ATOM 707 C C . TYR A 1 90 ? 12.426 36.459 -14.567 1.00 96.94 90 TYR A C 1
ATOM 709 O O . TYR A 1 90 ? 11.536 36.574 -15.416 1.00 96.94 90 TYR A O 1
ATOM 717 N N . SER A 1 91 ? 13.594 37.083 -14.645 1.00 95.69 91 SER A N 1
ATOM 718 C CA . SER A 1 91 ? 14.005 37.952 -15.747 1.00 95.69 91 SER A CA 1
ATOM 719 C C . SER A 1 91 ? 15.427 37.607 -16.181 1.00 95.69 91 SER A C 1
ATOM 721 O O . SER A 1 91 ? 16.207 37.029 -15.423 1.00 95.69 91 SER A O 1
ATOM 723 N N . VAL A 1 92 ? 15.788 37.904 -17.428 1.00 95.94 92 VAL A N 1
ATOM 724 C CA . VAL A 1 92 ? 17.188 37.781 -17.864 1.00 95.94 92 VAL A CA 1
ATOM 725 C C . VAL A 1 92 ? 17.995 38.981 -17.391 1.00 95.94 92 VAL A C 1
ATOM 727 O O . VAL A 1 92 ? 17.552 40.123 -17.482 1.00 95.94 92 VAL A O 1
ATOM 730 N N . THR A 1 93 ? 19.217 38.730 -16.927 1.00 96.50 93 THR A N 1
ATOM 731 C CA . THR A 1 93 ? 20.176 39.802 -16.628 1.00 96.50 93 THR A CA 1
ATOM 732 C C . THR A 1 93 ? 20.732 40.401 -17.925 1.00 96.50 93 THR A C 1
ATOM 734 O O . THR A 1 93 ? 20.602 39.812 -18.998 1.00 96.50 93 THR A O 1
ATOM 737 N N . GLU A 1 94 ? 21.450 41.526 -17.847 1.00 93.69 94 GLU A N 1
ATOM 738 C CA . GLU A 1 94 ? 22.188 42.083 -18.998 1.00 93.69 94 GLU A CA 1
ATOM 739 C C . GLU A 1 94 ? 23.152 41.049 -19.617 1.00 93.69 94 GLU A C 1
ATOM 741 O O . GLU A 1 94 ? 23.281 40.936 -20.838 1.00 93.69 94 GLU A O 1
ATOM 746 N N . ARG A 1 95 ? 23.770 40.213 -18.770 1.00 92.62 95 ARG A N 1
ATOM 747 C CA . ARG A 1 95 ? 24.638 39.111 -19.201 1.00 92.62 95 ARG A CA 1
ATOM 748 C C . ARG A 1 95 ? 23.842 37.989 -19.873 1.00 92.62 95 ARG A C 1
ATOM 750 O O . ARG A 1 95 ? 24.295 37.467 -20.888 1.00 92.62 95 ARG A O 1
ATOM 757 N N . GLY A 1 96 ? 22.666 37.641 -19.353 1.00 92.62 96 GLY A N 1
ATOM 758 C CA . GLY A 1 96 ? 21.754 36.679 -19.977 1.00 92.62 96 GLY A CA 1
ATOM 759 C C . GLY A 1 96 ? 21.252 37.142 -21.344 1.00 92.62 96 GLY A C 1
ATOM 760 O O . GLY A 1 96 ? 21.313 36.385 -22.310 1.00 92.62 96 GLY A O 1
ATOM 761 N N . ALA A 1 97 ? 20.851 38.410 -21.452 1.00 92.06 97 ALA A N 1
ATOM 762 C CA . ALA A 1 97 ? 20.406 39.028 -22.698 1.00 92.06 97 ALA A CA 1
ATOM 763 C C . ALA A 1 97 ? 21.509 39.051 -23.772 1.00 92.06 97 ALA A C 1
ATOM 765 O O . ALA A 1 97 ? 21.225 38.864 -24.954 1.00 92.06 97 ALA A O 1
ATOM 766 N N . SER A 1 98 ? 22.785 39.176 -23.378 1.00 94.00 98 SER A N 1
ATOM 767 C CA . SER A 1 98 ? 23.921 39.133 -24.317 1.00 94.00 98 SER A CA 1
ATOM 768 C C . SER A 1 98 ? 24.062 37.804 -25.085 1.00 94.00 98 SER A C 1
ATOM 770 O O . SER A 1 98 ? 24.765 37.749 -26.095 1.00 94.00 98 SER A O 1
ATOM 772 N N . LEU A 1 99 ? 23.373 36.740 -24.647 1.00 94.12 99 LEU A N 1
ATOM 773 C CA . LEU A 1 99 ? 23.346 35.436 -25.317 1.00 94.12 99 LEU A CA 1
ATOM 774 C C . LEU A 1 99 ? 22.326 35.351 -26.463 1.00 94.12 99 LEU A C 1
ATOM 776 O O . LEU A 1 99 ? 22.370 34.380 -27.222 1.00 94.12 99 LEU A O 1
ATOM 780 N N . GLU A 1 100 ? 21.439 36.338 -26.632 1.00 91.00 100 GLU A N 1
ATOM 781 C CA . GLU A 1 100 ? 20.408 36.338 -27.682 1.00 91.00 100 GLU A CA 1
ATOM 782 C C . GLU A 1 100 ? 20.969 36.049 -29.092 1.00 91.00 100 GLU A C 1
ATOM 784 O O . GLU A 1 100 ? 20.456 35.137 -29.750 1.00 91.00 100 GLU A O 1
ATOM 789 N N . PRO A 1 101 ? 22.062 36.695 -29.561 1.00 92.81 101 PRO A N 1
ATOM 790 C CA . PRO A 1 101 ? 22.588 36.444 -30.905 1.00 92.81 101 PRO A CA 1
ATOM 791 C C . PRO A 1 101 ? 23.126 35.017 -31.083 1.00 92.81 101 PRO A C 1
ATOM 793 O O . PRO A 1 101 ? 23.058 34.454 -32.177 1.00 92.81 101 PRO A O 1
ATOM 796 N N . VAL A 1 102 ? 23.650 34.415 -30.009 1.00 92.81 102 VAL A N 1
ATOM 797 C CA . VAL A 1 102 ? 24.156 33.034 -30.010 1.00 92.81 102 VAL A CA 1
ATOM 798 C C . VAL A 1 102 ? 22.989 32.056 -30.100 1.00 92.81 102 VAL A C 1
ATOM 800 O O . VAL A 1 102 ? 23.011 31.145 -30.927 1.00 92.81 102 VAL A O 1
ATOM 803 N N . ILE A 1 103 ? 21.947 32.274 -29.296 1.00 91.44 103 ILE A N 1
ATOM 804 C CA . ILE A 1 103 ? 20.747 31.434 -29.279 1.00 91.44 103 ILE A CA 1
ATOM 805 C C . ILE A 1 103 ? 20.011 31.505 -30.624 1.00 91.44 103 ILE A C 1
ATOM 807 O O . ILE A 1 103 ? 19.605 30.465 -31.150 1.00 91.44 103 ILE A O 1
ATOM 811 N N . GLU A 1 104 ? 19.885 32.691 -31.230 1.00 87.62 104 GLU A N 1
ATOM 812 C CA . GLU A 1 104 ? 19.266 32.812 -32.555 1.00 87.62 104 GLU A CA 1
ATOM 813 C C . GLU A 1 104 ? 20.141 32.162 -33.639 1.00 87.62 104 GLU A C 1
ATOM 815 O O . GLU A 1 104 ? 19.621 31.422 -34.473 1.00 87.62 104 GLU A O 1
ATOM 820 N N . SER A 1 105 ? 21.473 32.290 -33.566 1.00 91.12 105 SER A N 1
ATOM 821 C CA . SER A 1 105 ? 22.387 31.576 -34.478 1.00 91.12 105 SER A CA 1
ATOM 822 C C . SER A 1 105 ? 22.244 30.050 -34.371 1.00 91.12 105 SER A C 1
ATOM 824 O O . SER A 1 105 ? 22.212 29.349 -35.388 1.00 91.12 105 SER A O 1
ATOM 826 N N . MET A 1 106 ? 22.101 29.515 -33.151 1.00 88.50 106 MET A N 1
ATOM 827 C CA . MET A 1 106 ? 21.817 28.091 -32.917 1.00 88.50 106 MET A CA 1
ATOM 828 C C . MET A 1 106 ? 20.468 27.683 -33.522 1.00 88.50 106 MET A C 1
ATOM 830 O O . MET A 1 106 ? 20.365 26.632 -34.160 1.00 88.50 106 MET A O 1
ATOM 834 N N . ARG A 1 107 ? 19.435 28.518 -33.359 1.00 85.06 107 ARG A N 1
ATOM 835 C CA . ARG A 1 107 ? 18.087 28.285 -33.896 1.00 85.06 107 ARG A CA 1
ATOM 836 C C . ARG A 1 107 ? 18.068 28.286 -35.423 1.00 85.06 107 ARG A C 1
ATOM 838 O O . ARG A 1 107 ? 17.452 27.401 -36.021 1.00 85.06 107 ARG A O 1
ATOM 845 N N . GLU A 1 108 ? 18.724 29.251 -36.058 1.00 86.81 108 GLU A N 1
ATOM 846 C CA . GLU A 1 108 ? 18.834 29.347 -37.516 1.00 86.81 108 GLU A CA 1
ATOM 847 C C . GLU A 1 108 ? 19.590 28.151 -38.099 1.00 86.81 108 GLU A C 1
ATOM 849 O O . GLU A 1 108 ? 19.110 27.502 -39.037 1.00 86.81 108 GLU A O 1
ATOM 854 N N . TRP A 1 109 ? 20.737 27.806 -37.506 1.00 88.62 109 TRP A N 1
ATOM 855 C CA . TRP A 1 109 ? 21.503 26.631 -37.907 1.00 88.62 109 TRP A CA 1
ATOM 856 C C . TRP A 1 109 ? 20.677 25.348 -37.742 1.00 88.62 109 TRP A C 1
ATOM 858 O O . TRP A 1 109 ? 20.575 24.560 -38.685 1.00 88.62 109 TRP A O 1
ATOM 868 N N . GLY A 1 110 ? 20.010 25.178 -36.595 1.00 80.69 110 GLY A N 1
ATOM 869 C CA . GLY A 1 110 ? 19.151 24.029 -36.307 1.00 80.69 110 GLY A CA 1
ATOM 870 C C . GLY A 1 110 ? 17.994 23.891 -37.298 1.00 80.69 110 GLY A C 1
ATOM 871 O O . GLY A 1 110 ? 17.763 22.803 -37.815 1.00 80.69 110 GLY A O 1
ATOM 872 N N . ARG A 1 111 ? 17.326 24.994 -37.664 1.00 79.00 111 ARG A N 1
ATOM 873 C CA . ARG A 1 111 ? 16.259 24.998 -38.686 1.00 79.00 111 ARG A CA 1
ATOM 874 C C . ARG A 1 111 ? 16.745 24.573 -40.069 1.00 79.00 111 ARG A C 1
ATOM 876 O O . ARG A 1 111 ? 15.981 23.962 -40.814 1.00 79.00 111 ARG A O 1
ATOM 883 N N . ARG A 1 112 ? 17.988 24.909 -40.419 1.00 82.69 112 ARG A N 1
ATOM 884 C CA . ARG A 1 112 ? 18.595 24.547 -41.706 1.00 82.69 112 ARG A CA 1
ATOM 885 C C . ARG A 1 112 ? 18.972 23.066 -41.773 1.00 82.69 112 ARG A C 1
ATOM 887 O O . ARG A 1 112 ? 18.861 22.475 -42.842 1.00 82.69 112 ARG A O 1
ATOM 894 N N . ILE A 1 113 ? 19.433 22.491 -40.662 1.00 85.12 113 ILE A N 1
ATOM 895 C CA . ILE A 1 113 ? 19.958 21.117 -40.613 1.00 85.12 113 ILE A CA 1
ATOM 896 C C . ILE A 1 113 ? 18.881 20.095 -40.220 1.00 85.12 113 ILE A C 1
ATOM 898 O O . ILE A 1 113 ? 18.858 18.992 -40.760 1.00 85.12 113 ILE A O 1
ATOM 902 N N . TRP A 1 114 ? 17.955 20.472 -39.335 1.00 70.75 114 TRP A N 1
ATOM 903 C CA . TRP A 1 114 ? 16.881 19.624 -38.812 1.00 70.75 114 TRP A CA 1
ATOM 904 C C . TRP A 1 114 ? 15.508 20.300 -38.998 1.00 70.75 114 TRP A C 1
ATOM 906 O O . TRP A 1 114 ? 14.911 20.804 -38.041 1.00 70.75 114 TRP A O 1
ATOM 916 N N . PRO A 1 115 ? 14.976 20.365 -40.236 1.00 63.94 115 PRO A N 1
ATOM 917 C CA . PRO A 1 115 ? 13.658 20.941 -40.470 1.00 63.94 115 PRO A CA 1
ATOM 918 C C . PRO A 1 115 ? 12.579 20.141 -39.713 1.00 63.94 115 PRO A C 1
ATOM 920 O O . PRO A 1 115 ? 12.680 18.915 -39.603 1.00 63.94 115 PRO A O 1
ATOM 923 N N . PRO A 1 116 ? 11.533 20.802 -39.181 1.00 56.50 116 PRO A N 1
ATOM 924 C CA . PRO A 1 116 ? 10.501 20.129 -38.398 1.00 56.50 116 PRO A CA 1
ATOM 925 C C . PRO A 1 116 ? 9.818 19.026 -39.218 1.00 56.50 116 PRO A C 1
ATOM 927 O O . PRO A 1 116 ? 9.423 19.253 -40.365 1.00 56.50 116 PRO A O 1
ATOM 930 N N . ARG A 1 117 ? 9.662 17.835 -38.622 1.00 51.44 117 ARG A N 1
ATOM 931 C CA . ARG A 1 117 ? 8.911 16.720 -39.224 1.00 51.44 117 ARG A CA 1
ATOM 932 C C . ARG A 1 117 ? 7.466 17.164 -39.490 1.00 51.44 117 ARG A C 1
ATOM 934 O O . ARG A 1 117 ? 6.868 17.868 -38.677 1.00 51.44 117 ARG A O 1
ATOM 941 N N . SER A 1 118 ? 6.906 16.744 -40.625 1.00 46.69 118 SER A N 1
ATOM 942 C CA . SER A 1 118 ? 5.619 17.207 -41.174 1.00 46.69 118 SER A CA 1
ATOM 943 C C . SER A 1 118 ? 4.411 17.078 -40.235 1.00 46.69 118 SER A C 1
ATOM 945 O O . SER A 1 118 ? 3.443 17.802 -40.428 1.00 46.69 118 SER A O 1
ATOM 947 N N . ASN A 1 119 ? 4.476 16.234 -39.200 1.00 44.41 119 ASN A N 1
ATOM 948 C CA . ASN A 1 119 ? 3.368 15.994 -38.265 1.00 44.41 119 ASN A CA 1
ATOM 949 C C . ASN A 1 119 ? 3.358 16.902 -37.019 1.00 44.41 119 ASN A C 1
ATOM 951 O O . ASN A 1 119 ? 2.429 16.814 -36.226 1.00 44.41 119 ASN A O 1
ATOM 955 N N . CYS A 1 120 ? 4.347 17.783 -36.823 1.00 42.38 120 CYS A N 1
ATOM 956 C CA . CYS A 1 120 ? 4.358 18.697 -35.666 1.00 42.38 120 CYS A CA 1
ATOM 957 C C . CYS A 1 120 ? 3.689 20.056 -35.928 1.00 42.38 120 CYS A C 1
ATOM 959 O O . CYS A 1 120 ? 3.606 20.871 -35.015 1.00 42.38 120 CYS A O 1
ATOM 961 N N . ARG A 1 121 ? 3.242 20.343 -37.160 1.00 35.81 121 ARG A N 1
ATOM 962 C CA . ARG A 1 121 ? 2.704 21.669 -37.520 1.00 35.81 121 ARG A CA 1
ATOM 963 C C . ARG A 1 121 ? 1.267 21.925 -37.054 1.00 35.81 121 ARG A C 1
ATOM 965 O O . ARG A 1 121 ? 0.893 23.089 -36.979 1.00 35.81 121 ARG A O 1
ATOM 972 N N . ASP A 1 122 ? 0.526 20.882 -36.677 1.00 37.12 122 ASP A N 1
ATOM 973 C CA . ASP A 1 122 ? -0.913 20.976 -36.386 1.00 37.12 122 ASP A CA 1
ATOM 974 C C . ASP A 1 122 ? -1.285 20.772 -34.906 1.00 37.12 122 ASP A C 1
ATOM 976 O O . ASP A 1 122 ? -2.468 20.704 -34.577 1.00 37.12 122 ASP A O 1
ATOM 980 N N . ARG A 1 123 ? -0.315 20.705 -33.980 1.00 36.72 123 ARG A N 1
ATOM 981 C CA . ARG A 1 123 ? -0.622 20.756 -32.539 1.00 36.72 123 ARG A CA 1
ATOM 982 C C . ARG A 1 123 ? -0.707 22.221 -32.090 1.00 36.72 123 ARG A C 1
ATOM 984 O O . ARG A 1 123 ? 0.320 22.902 -32.113 1.00 36.72 123 ARG A O 1
ATOM 991 N N . PRO A 1 124 ? -1.883 22.741 -31.687 1.00 30.16 124 PRO A N 1
ATOM 992 C CA . PRO A 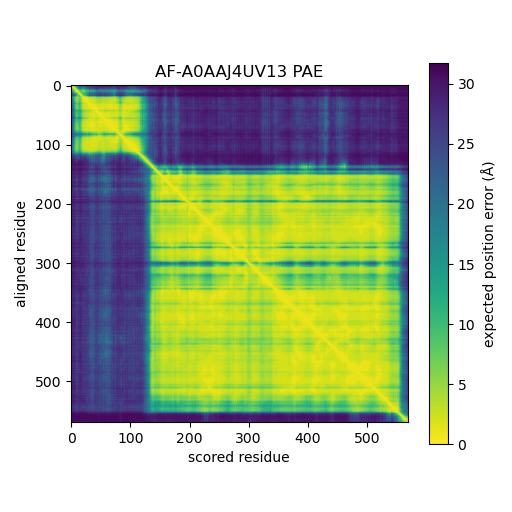1 124 ? -1.950 24.076 -31.117 1.00 30.16 124 PRO A CA 1
ATOM 993 C C . PRO A 1 124 ? -1.154 24.102 -29.805 1.00 30.16 124 PRO A C 1
ATOM 995 O O . PRO A 1 124 ? -1.394 23.293 -28.916 1.00 30.16 124 PRO A O 1
ATOM 998 N N . LEU A 1 125 ? -0.233 25.063 -29.678 1.00 35.94 125 LEU A N 1
ATOM 999 C CA . LEU A 1 125 ? 0.588 25.345 -28.482 1.00 35.94 125 LEU A CA 1
ATOM 1000 C C . LEU A 1 125 ? -0.222 25.886 -27.285 1.00 35.94 125 LEU A C 1
ATOM 1002 O O . LEU A 1 125 ? 0.322 26.513 -26.384 1.00 35.94 125 LEU A O 1
ATOM 1006 N N . PHE A 1 126 ? -1.535 25.684 -27.283 1.00 30.41 126 PHE A N 1
ATOM 1007 C CA . PHE A 1 126 ? -2.434 26.135 -26.236 1.00 30.41 126 PHE A CA 1
ATOM 1008 C C . PHE A 1 126 ? -3.674 25.241 -26.270 1.00 30.41 126 PHE A C 1
ATOM 1010 O O . PHE A 1 126 ? -4.562 25.423 -27.103 1.00 30.41 126 PHE A O 1
ATOM 1017 N N . VAL A 1 127 ? -3.733 24.270 -25.363 1.00 27.61 127 VAL A N 1
ATOM 1018 C CA . VAL A 1 127 ? -5.008 23.695 -24.931 1.00 27.61 127 VAL A CA 1
ATOM 1019 C C . VAL A 1 127 ? -5.266 24.285 -23.548 1.00 27.61 127 VAL A C 1
ATOM 1021 O O . VAL A 1 127 ? -4.643 23.846 -22.583 1.00 27.61 127 VAL A O 1
ATOM 1024 N N . PRO A 1 128 ? -6.107 25.324 -23.407 1.00 25.34 128 PRO A N 1
ATOM 1025 C CA . PRO A 1 128 ? -6.610 25.675 -22.092 1.00 25.34 128 PRO A CA 1
ATOM 1026 C C . PRO A 1 128 ? -7.484 24.503 -21.637 1.00 25.34 128 PRO A C 1
ATOM 1028 O O . PRO A 1 128 ? -8.543 24.267 -22.221 1.00 25.34 128 PRO A O 1
ATOM 1031 N N . TRP A 1 129 ? -7.035 23.738 -20.638 1.00 30.50 129 TRP A N 1
ATOM 1032 C CA . TRP A 1 129 ? -7.916 22.760 -20.007 1.00 30.50 129 TRP A CA 1
ATOM 1033 C C . TRP A 1 129 ? -9.051 23.544 -19.342 1.00 30.50 129 TRP A C 1
ATOM 1035 O O . TRP A 1 129 ? -8.778 24.483 -18.584 1.00 30.50 129 TRP A O 1
ATOM 1045 N N . PRO A 1 130 ? -10.321 23.257 -19.663 1.00 31.12 130 PRO A N 1
ATOM 1046 C CA . PRO A 1 130 ? -11.419 24.024 -19.117 1.00 31.12 130 PRO A CA 1
ATOM 1047 C C . PRO A 1 130 ? -11.455 23.820 -17.603 1.00 31.12 130 PRO A C 1
ATOM 1049 O O . PRO A 1 130 ? -11.455 22.694 -17.107 1.00 31.12 130 PRO A O 1
ATOM 1052 N N . HIS A 1 131 ? -11.518 24.930 -16.869 1.00 29.09 131 HIS A N 1
ATOM 1053 C CA . HIS A 1 131 ? -11.980 24.968 -15.487 1.00 29.09 131 HIS A CA 1
ATOM 1054 C C . HIS A 1 131 ? -13.450 24.523 -15.438 1.00 29.09 131 HIS A C 1
ATOM 1056 O O . HIS A 1 131 ? -14.369 25.329 -15.319 1.00 29.09 131 HIS A O 1
ATOM 1062 N N . THR A 1 132 ? -13.663 23.221 -15.555 1.00 24.53 132 THR A N 1
ATOM 1063 C CA . THR A 1 132 ? -14.899 22.520 -15.239 1.00 24.53 132 THR A CA 1
ATOM 1064 C C . THR A 1 132 ? -14.473 21.206 -14.611 1.00 24.53 132 THR A C 1
ATOM 1066 O O . THR A 1 132 ? -13.924 20.350 -15.298 1.00 24.53 132 THR A O 1
ATOM 1069 N N . TRP A 1 133 ? -14.695 21.063 -13.305 1.00 35.88 133 TRP A N 1
ATOM 1070 C CA . TRP A 1 133 ? -14.662 19.774 -12.618 1.00 35.88 133 TRP A CA 1
ATOM 1071 C C . TRP A 1 133 ? -15.684 18.858 -13.305 1.00 35.88 133 TRP A C 1
ATOM 1073 O O . TRP A 1 133 ? -16.881 18.950 -13.040 1.00 35.88 133 TRP A O 1
ATOM 1083 N N . GLY A 1 134 ? -15.229 18.065 -14.273 1.00 29.72 134 GLY A N 1
ATOM 1084 C CA . GLY A 1 134 ? -16.078 17.295 -15.171 1.00 29.72 134 GLY A CA 1
ATOM 1085 C C . GLY A 1 134 ? -15.378 16.010 -15.582 1.00 29.72 134 GLY A C 1
ATOM 1086 O O . GLY A 1 134 ? -14.461 16.062 -16.386 1.00 29.72 134 GLY A O 1
ATOM 1087 N N . MET A 1 135 ? -15.875 14.903 -15.020 1.00 34.84 135 MET A N 1
ATOM 1088 C CA . MET A 1 135 ? -15.505 13.497 -15.234 1.00 34.84 135 MET A CA 1
ATOM 1089 C C . MET A 1 135 ? -14.043 13.124 -14.941 1.00 34.84 135 MET A C 1
ATOM 1091 O O . MET A 1 135 ? -13.100 13.669 -15.496 1.00 34.84 135 MET A O 1
ATOM 1095 N N . ALA A 1 136 ? -13.893 12.146 -14.049 1.00 48.91 136 ALA A N 1
ATOM 1096 C CA . ALA A 1 136 ? -12.661 11.424 -13.781 1.00 48.91 136 ALA A CA 1
ATOM 1097 C C . ALA A 1 136 ? -12.030 10.921 -15.090 1.00 48.91 136 ALA A C 1
ATOM 1099 O O . ALA A 1 136 ? -12.672 10.143 -15.800 1.00 48.91 136 ALA A O 1
ATOM 1100 N N . ASP A 1 137 ? -10.799 11.327 -15.410 1.00 59.50 137 ASP A N 1
ATOM 1101 C CA . ASP A 1 137 ? -10.058 10.730 -16.525 1.00 59.50 137 ASP A CA 1
ATOM 1102 C C . ASP A 1 137 ? -9.433 9.404 -16.081 1.00 59.50 137 ASP A C 1
ATOM 1104 O O . ASP A 1 137 ? -8.243 9.294 -15.834 1.00 59.50 137 ASP A O 1
ATOM 1108 N N . LEU A 1 138 ? -10.278 8.385 -15.935 1.00 69.88 138 LEU A N 1
ATOM 1109 C CA . LEU A 1 138 ? -9.854 7.023 -15.598 1.00 69.88 138 LEU A CA 1
ATOM 1110 C C . LEU A 1 138 ? -9.373 6.246 -16.827 1.00 69.88 138 LEU A C 1
ATOM 1112 O O . LEU A 1 138 ? -9.157 5.034 -16.736 1.00 69.88 138 LEU A O 1
ATOM 1116 N N . THR A 1 139 ? -9.254 6.911 -17.979 1.00 65.25 139 THR A N 1
ATOM 1117 C CA . THR A 1 139 ? -8.810 6.254 -19.200 1.00 65.25 139 THR A CA 1
ATOM 1118 C C . THR A 1 139 ? -7.323 5.953 -19.100 1.00 65.25 139 THR A C 1
ATOM 1120 O O . THR A 1 139 ? -6.520 6.740 -18.599 1.00 65.25 139 THR A O 1
ATOM 1123 N N . LEU A 1 140 ? -6.937 4.757 -19.534 1.00 64.81 140 LEU A N 1
ATOM 1124 C CA . LEU A 1 140 ? -5.527 4.479 -19.739 1.00 64.81 140 LEU A CA 1
ATOM 1125 C C . LEU A 1 140 ? -5.098 5.255 -20.992 1.00 64.81 140 LEU A C 1
ATOM 1127 O O . LEU A 1 140 ? -5.777 5.115 -22.010 1.00 64.81 140 LEU A O 1
ATOM 1131 N N . PRO A 1 141 ? -4.020 6.068 -20.943 1.00 56.66 141 PRO A N 1
ATOM 1132 C CA . PRO A 1 141 ? -3.538 6.773 -22.127 1.00 56.66 141 PRO A CA 1
ATOM 1133 C C . PRO A 1 141 ? -3.370 5.794 -23.295 1.00 56.66 141 PRO A C 1
ATOM 1135 O O . PRO A 1 141 ? -2.925 4.666 -23.063 1.00 56.66 141 PRO A O 1
ATOM 1138 N N . ASP A 1 142 ? -3.745 6.232 -24.507 1.00 52.66 142 ASP A N 1
ATOM 1139 C CA . ASP A 1 142 ? -3.793 5.439 -25.748 1.00 52.66 142 ASP A CA 1
ATOM 1140 C C . ASP A 1 142 ? -2.710 4.355 -25.804 1.00 52.66 142 ASP A C 1
ATOM 1142 O O . ASP A 1 142 ? -1.530 4.670 -25.644 1.00 52.66 142 ASP A O 1
ATOM 1146 N N . HIS A 1 143 ? -3.128 3.104 -26.058 1.00 54.62 143 HIS A N 1
ATOM 1147 C CA . HIS A 1 143 ? -2.292 1.899 -26.116 1.00 54.62 143 HIS A CA 1
ATOM 1148 C C . HIS A 1 143 ? -0.915 2.189 -26.738 1.00 54.62 143 HIS A C 1
ATOM 1150 O O . HIS A 1 143 ? -0.798 2.247 -27.968 1.00 54.62 143 HIS A O 1
ATOM 1156 N N . PRO A 1 144 ? 0.143 2.381 -25.928 1.00 60.22 144 PRO A N 1
ATOM 1157 C CA . PRO A 1 144 ? 1.475 2.520 -26.477 1.00 60.22 144 PRO A CA 1
ATOM 1158 C C . PRO A 1 144 ? 1.810 1.189 -27.142 1.00 60.22 144 PRO A C 1
ATOM 1160 O O . PRO A 1 144 ? 1.531 0.133 -26.572 1.00 60.22 144 PRO A O 1
ATOM 1163 N N . THR A 1 145 ? 2.361 1.236 -28.355 1.00 68.50 145 THR A N 1
ATOM 1164 C CA . THR A 1 145 ? 2.718 0.025 -29.096 1.00 68.50 145 THR A CA 1
ATOM 1165 C C . THR A 1 145 ? 3.559 -0.882 -28.189 1.00 68.50 145 THR A C 1
ATOM 1167 O O . THR A 1 145 ? 4.590 -0.415 -27.676 1.00 68.50 145 THR A O 1
ATOM 1170 N N . PRO A 1 146 ? 3.131 -2.139 -27.955 1.00 77.50 146 PRO A N 1
ATOM 1171 C CA . PRO A 1 146 ? 3.932 -3.097 -27.213 1.00 77.50 146 PRO A CA 1
ATOM 1172 C C . PRO A 1 146 ? 5.330 -3.203 -27.835 1.00 77.50 146 PRO A C 1
ATOM 1174 O O . PRO A 1 146 ? 5.485 -3.010 -29.049 1.00 77.50 146 PRO A O 1
ATOM 1177 N N . PRO A 1 147 ? 6.368 -3.455 -27.029 1.00 80.50 147 PRO A N 1
ATOM 1178 C CA . PRO A 1 147 ? 7.694 -3.674 -27.570 1.00 80.50 147 PRO A CA 1
ATOM 1179 C C . PRO A 1 147 ? 7.713 -4.981 -28.371 1.00 80.50 147 PRO A C 1
ATOM 1181 O O . PRO A 1 147 ? 6.952 -5.909 -28.100 1.00 80.50 147 PRO A O 1
ATOM 1184 N N . GLU A 1 148 ? 8.590 -5.052 -29.372 1.00 73.81 148 GLU A N 1
ATOM 1185 C CA . GLU A 1 148 ? 8.688 -6.206 -30.269 1.00 73.81 148 GLU A CA 1
ATOM 1186 C C . GLU A 1 148 ? 8.905 -7.508 -29.472 1.00 73.81 148 GLU A C 1
ATOM 1188 O O . GLU A 1 148 ? 9.884 -7.637 -28.735 1.00 73.81 148 GLU A O 1
ATOM 1193 N N . GLY A 1 149 ? 7.980 -8.467 -29.607 1.00 72.19 149 GLY A N 1
ATOM 1194 C CA . GLY A 1 149 ? 8.045 -9.771 -28.936 1.00 72.19 149 GLY A CA 1
ATOM 1195 C C . GLY A 1 149 ? 7.409 -9.846 -27.541 1.00 72.19 149 GLY A C 1
ATOM 1196 O O . GLY A 1 149 ? 7.515 -10.894 -26.909 1.00 72.19 149 GLY A O 1
ATOM 1197 N N . ALA A 1 150 ? 6.745 -8.788 -27.064 1.00 79.94 150 ALA A N 1
ATOM 1198 C CA . ALA A 1 150 ? 6.013 -8.776 -25.793 1.00 79.94 150 ALA A CA 1
ATOM 1199 C C . ALA A 1 150 ? 4.572 -8.277 -25.995 1.00 79.94 150 ALA A C 1
ATOM 1201 O O . ALA A 1 150 ? 4.184 -7.221 -25.496 1.00 79.94 150 ALA A O 1
ATOM 1202 N N . ASP A 1 151 ? 3.798 -9.039 -26.772 1.00 76.88 151 ASP A N 1
ATOM 1203 C CA . ASP A 1 151 ? 2.475 -8.616 -27.240 1.00 76.88 151 ASP A CA 1
ATOM 1204 C C . ASP A 1 151 ? 1.403 -8.653 -26.136 1.00 76.88 151 ASP A C 1
ATOM 1206 O O . ASP A 1 151 ? 0.494 -7.832 -26.175 1.00 76.88 151 ASP A O 1
ATOM 1210 N N . ASP A 1 152 ? 1.525 -9.536 -25.134 1.00 88.06 152 ASP A N 1
ATOM 1211 C CA . ASP A 1 152 ? 0.488 -9.744 -24.105 1.00 88.06 152 ASP A CA 1
ATOM 1212 C C . ASP A 1 152 ? 0.675 -8.884 -22.845 1.00 88.06 152 ASP A C 1
ATOM 1214 O O . ASP A 1 152 ? -0.294 -8.384 -22.272 1.00 88.06 152 ASP A O 1
ATOM 1218 N N . VAL A 1 153 ? 1.921 -8.711 -22.395 1.00 93.75 153 VAL A N 1
ATOM 1219 C CA . VAL A 1 153 ? 2.287 -7.973 -21.179 1.00 93.75 153 VAL A CA 1
ATOM 1220 C C . VAL A 1 153 ? 3.584 -7.204 -21.410 1.00 93.75 153 VAL A C 1
ATOM 1222 O O . VAL A 1 153 ? 4.523 -7.724 -22.006 1.00 93.75 153 VAL A O 1
ATOM 1225 N N . TRP A 1 154 ? 3.656 -5.959 -20.936 1.00 94.75 154 TRP A N 1
ATOM 1226 C CA . TRP A 1 154 ? 4.851 -5.117 -21.061 1.00 94.75 154 TRP A CA 1
ATOM 1227 C C . TRP A 1 154 ? 4.980 -4.116 -19.914 1.00 94.75 154 TRP A C 1
ATOM 1229 O O . TRP A 1 154 ? 4.042 -3.878 -19.154 1.00 94.75 154 TRP A O 1
ATOM 1239 N N . LEU A 1 155 ? 6.156 -3.505 -19.784 1.00 94.56 155 LEU A N 1
ATOM 1240 C CA . LEU A 1 155 ? 6.387 -2.379 -18.883 1.00 94.56 155 LEU A CA 1
ATOM 1241 C C . LEU A 1 155 ? 6.217 -1.066 -19.647 1.00 94.56 155 LEU A C 1
ATOM 1243 O O . LEU A 1 155 ? 6.683 -0.928 -20.776 1.00 94.56 155 LEU A O 1
ATOM 1247 N N . HIS A 1 156 ? 5.575 -0.088 -19.020 1.00 93.38 156 HIS A N 1
ATOM 1248 C CA . HIS A 1 156 ? 5.317 1.231 -19.587 1.00 93.38 156 HIS A CA 1
ATOM 1249 C C . HIS A 1 156 ? 5.753 2.330 -18.619 1.00 93.38 156 HIS A C 1
ATOM 1251 O O . HIS A 1 156 ? 5.353 2.338 -17.454 1.00 93.38 156 HIS A O 1
ATOM 1257 N N . CYS A 1 157 ? 6.553 3.276 -19.101 1.00 92.44 157 CYS A N 1
ATOM 1258 C CA . CYS A 1 157 ? 6.939 4.446 -18.327 1.00 92.44 157 CYS A CA 1
ATOM 1259 C C . CYS A 1 157 ? 5.800 5.464 -18.260 1.00 92.44 157 CYS A C 1
ATOM 1261 O O . CYS A 1 157 ? 5.337 5.943 -19.294 1.00 92.44 157 CYS A O 1
ATOM 1263 N N . ILE A 1 158 ? 5.416 5.852 -17.043 1.00 89.44 158 ILE A N 1
ATOM 1264 C CA . ILE A 1 158 ? 4.311 6.797 -16.812 1.00 89.44 158 ILE A CA 1
ATOM 1265 C C . ILE A 1 158 ? 4.644 8.248 -17.207 1.00 89.44 158 ILE A C 1
ATOM 1267 O O . ILE A 1 158 ? 3.748 9.079 -17.261 1.00 89.44 158 ILE A O 1
ATOM 1271 N N . GLU A 1 159 ? 5.919 8.548 -17.468 1.00 86.88 159 GLU A N 1
ATOM 1272 C CA . GLU A 1 159 ? 6.421 9.893 -17.790 1.00 86.88 159 GLU A CA 1
ATOM 1273 C C . GLU A 1 159 ? 6.624 10.060 -19.302 1.00 86.88 159 GLU A C 1
ATOM 1275 O O . GLU A 1 159 ? 5.978 10.878 -19.953 1.00 86.88 159 GLU A O 1
ATOM 1280 N N . CYS A 1 160 ? 7.517 9.257 -19.893 1.00 85.56 160 CYS A N 1
ATOM 1281 C CA . CYS A 1 160 ? 7.909 9.392 -21.299 1.00 85.56 160 CYS A CA 1
ATOM 1282 C C . CYS A 1 160 ? 7.186 8.423 -22.247 1.00 85.56 160 CYS A C 1
ATOM 1284 O O . CYS A 1 160 ? 7.461 8.426 -23.446 1.00 85.56 160 CYS A O 1
ATOM 1286 N N . SER A 1 161 ? 6.284 7.584 -21.725 1.00 88.81 161 SER A N 1
ATOM 1287 C CA . SER A 1 161 ? 5.544 6.554 -22.470 1.00 88.81 161 SER A CA 1
ATOM 1288 C C . SER A 1 161 ? 6.388 5.445 -23.114 1.00 88.81 161 SER A C 1
ATOM 1290 O O . SER A 1 161 ? 5.841 4.617 -23.842 1.00 88.81 161 SER A O 1
ATOM 1292 N N . HIS A 1 162 ? 7.696 5.388 -22.840 1.00 89.12 162 HIS A N 1
ATOM 1293 C CA . HIS A 1 162 ? 8.572 4.321 -23.326 1.00 89.12 162 HIS A CA 1
ATOM 1294 C C . HIS A 1 162 ? 8.086 2.941 -22.854 1.00 89.12 162 HIS A C 1
ATOM 1296 O O . HIS A 1 162 ? 7.656 2.794 -21.706 1.00 89.12 162 HIS A O 1
ATOM 1302 N N . THR A 1 163 ? 8.149 1.943 -23.739 1.00 92.12 163 THR A N 1
ATOM 1303 C CA . THR A 1 163 ? 7.727 0.564 -23.469 1.00 92.12 163 THR A CA 1
ATOM 1304 C C . THR A 1 163 ? 8.917 -0.387 -23.479 1.00 92.12 163 THR A C 1
ATOM 1306 O O . THR A 1 163 ? 9.841 -0.234 -24.274 1.00 92.12 163 THR A O 1
ATOM 1309 N N . LEU A 1 164 ? 8.902 -1.365 -22.573 1.00 92.12 164 LEU A N 1
ATOM 1310 C CA . LEU A 1 164 ? 9.987 -2.326 -22.372 1.00 92.12 164 LEU A CA 1
ATOM 1311 C C . LEU A 1 164 ? 9.422 -3.746 -22.246 1.00 92.12 164 LEU A C 1
ATOM 1313 O O . LEU A 1 164 ? 8.355 -3.919 -21.642 1.00 92.12 164 LEU A O 1
ATOM 1317 N N . PRO A 1 165 ? 10.122 -4.767 -22.767 1.00 92.81 165 PRO A N 1
ATOM 1318 C CA . PRO A 1 165 ? 9.796 -6.154 -22.469 1.00 92.81 165 PRO A CA 1
ATOM 1319 C C . PRO A 1 165 ? 9.819 -6.396 -20.950 1.00 92.81 165 PRO A C 1
ATOM 1321 O O . PRO A 1 165 ? 10.721 -5.903 -20.269 1.00 92.81 165 PRO A O 1
ATOM 1324 N N . PRO A 1 166 ? 8.854 -7.141 -20.391 1.00 91.56 166 PRO A N 1
ATOM 1325 C CA . PRO A 1 166 ? 8.681 -7.228 -18.943 1.00 91.56 166 PRO A CA 1
ATOM 1326 C C . PRO A 1 166 ? 9.677 -8.172 -18.251 1.00 91.56 166 PRO A C 1
ATOM 1328 O O . PRO A 1 166 ? 10.011 -7.955 -17.085 1.00 91.56 166 PRO A O 1
ATOM 1331 N N . PHE A 1 167 ? 10.160 -9.207 -18.947 1.00 91.88 167 PHE A N 1
ATOM 1332 C CA . PHE A 1 167 ? 10.930 -10.310 -18.349 1.00 91.88 167 PHE A CA 1
ATOM 1333 C C . PHE A 1 167 ? 12.290 -10.549 -19.018 1.00 91.88 167 PHE A C 1
ATOM 1335 O O . PHE A 1 167 ? 12.839 -11.638 -18.912 1.00 91.88 167 PHE A O 1
ATOM 1342 N N . ASN A 1 168 ? 12.834 -9.555 -19.724 1.00 87.50 168 ASN A N 1
ATOM 1343 C CA . ASN A 1 168 ? 14.145 -9.700 -20.366 1.00 87.50 168 ASN A CA 1
ATOM 1344 C C . ASN A 1 168 ? 15.290 -9.309 -19.430 1.00 87.50 168 ASN A C 1
ATOM 1346 O O . ASN A 1 168 ? 16.317 -9.977 -19.400 1.00 87.50 168 ASN A O 1
ATOM 1350 N N . ASP A 1 169 ? 15.100 -8.231 -18.671 1.00 86.50 169 ASP A N 1
ATOM 1351 C CA . ASP A 1 169 ? 16.133 -7.622 -17.845 1.00 86.50 169 ASP A CA 1
ATOM 1352 C C . ASP A 1 169 ? 15.555 -7.194 -16.493 1.00 86.50 169 ASP A C 1
ATOM 1354 O O . ASP A 1 169 ? 14.359 -6.923 -16.343 1.00 86.50 169 ASP A O 1
ATOM 1358 N N . VAL A 1 170 ? 16.428 -7.080 -15.493 1.00 88.00 170 VAL A N 1
ATOM 1359 C CA . VAL A 1 170 ? 16.075 -6.511 -14.190 1.00 88.00 170 VAL A CA 1
ATOM 1360 C C . VAL A 1 170 ? 15.940 -4.993 -14.335 1.00 88.00 170 VAL A C 1
ATOM 1362 O O . VAL A 1 170 ? 16.933 -4.269 -14.327 1.00 88.00 170 VAL A O 1
ATOM 1365 N N . VAL A 1 171 ? 14.702 -4.507 -14.452 1.00 88.69 171 VAL A N 1
ATOM 1366 C CA . VAL A 1 171 ? 14.403 -3.077 -14.626 1.00 88.69 171 VAL A CA 1
ATOM 1367 C C . VAL A 1 171 ? 13.372 -2.601 -13.600 1.00 88.69 171 VAL A C 1
ATOM 1369 O O . VAL A 1 171 ? 12.307 -3.198 -13.438 1.00 88.69 171 VAL A O 1
ATOM 1372 N N . PHE A 1 172 ? 13.676 -1.493 -12.916 1.00 88.12 172 PHE A N 1
ATOM 1373 C CA . PHE A 1 172 ? 12.779 -0.871 -11.926 1.00 88.12 172 PHE A CA 1
ATOM 1374 C C . PHE A 1 172 ? 12.357 0.554 -12.300 1.00 88.12 172 PHE A C 1
ATOM 1376 O O . PHE A 1 172 ? 11.249 0.969 -11.957 1.00 88.12 172 PHE A O 1
ATOM 1383 N N . THR A 1 173 ? 13.206 1.281 -13.027 1.00 90.69 173 THR A N 1
ATOM 1384 C CA . THR A 1 173 ? 12.932 2.620 -13.563 1.00 90.69 173 THR A CA 1
ATOM 1385 C C . THR A 1 173 ? 13.179 2.652 -15.067 1.00 90.69 173 THR A C 1
ATOM 1387 O O . THR A 1 173 ? 13.839 1.782 -15.634 1.00 90.69 173 THR A O 1
ATOM 1390 N N . CYS A 1 174 ? 12.581 3.628 -15.741 1.00 89.12 174 CYS A N 1
ATOM 1391 C CA . CYS A 1 174 ? 12.708 3.786 -17.180 1.00 89.12 174 CYS A CA 1
ATOM 1392 C C . CYS A 1 174 ? 14.156 4.137 -17.569 1.00 89.12 174 CYS A C 1
ATOM 1394 O O . CYS A 1 174 ? 14.669 5.143 -17.084 1.00 89.12 174 CYS A O 1
ATOM 1396 N N . PRO A 1 175 ? 14.798 3.410 -18.499 1.00 89.25 175 PRO A N 1
ATOM 1397 C CA . PRO A 1 175 ? 16.169 3.706 -18.912 1.00 89.25 175 PRO A CA 1
ATOM 1398 C C . PRO A 1 175 ? 16.302 5.042 -19.663 1.00 89.25 175 PRO A C 1
ATOM 1400 O O . PRO A 1 175 ? 17.395 5.595 -19.734 1.00 89.25 175 PRO A O 1
ATOM 1403 N N . GLU A 1 176 ? 15.204 5.584 -20.202 1.00 88.44 176 GLU A N 1
ATOM 1404 C CA . GLU A 1 176 ? 15.207 6.831 -20.982 1.00 88.44 176 GLU A CA 1
ATOM 1405 C C . GLU A 1 176 ? 15.071 8.097 -20.122 1.00 88.44 176 GLU A C 1
ATOM 1407 O O . GLU A 1 176 ? 15.557 9.163 -20.500 1.00 88.44 176 GLU A O 1
ATOM 1412 N N . CYS A 1 177 ? 14.370 8.020 -18.987 1.00 85.81 177 CYS A N 1
ATOM 1413 C CA . CYS A 1 177 ? 14.052 9.205 -18.180 1.00 85.81 177 CYS A CA 1
ATOM 1414 C C . CYS A 1 177 ? 14.034 8.972 -16.664 1.00 85.81 177 CYS A C 1
ATOM 1416 O O . CYS A 1 177 ? 13.619 9.866 -15.935 1.00 85.81 177 CYS A O 1
ATOM 1418 N N . ASP A 1 178 ? 14.410 7.778 -16.202 1.00 88.00 178 ASP A N 1
ATOM 1419 C CA . ASP A 1 178 ? 14.371 7.336 -14.799 1.00 88.00 178 ASP A CA 1
ATOM 1420 C C . ASP A 1 178 ? 12.970 7.352 -14.145 1.00 88.00 178 ASP A C 1
ATOM 1422 O O . ASP A 1 178 ? 12.802 7.162 -12.944 1.00 88.00 178 ASP A O 1
ATOM 1426 N N . GLY A 1 179 ? 11.922 7.530 -14.956 1.00 88.31 179 GLY A N 1
ATOM 1427 C CA . GLY A 1 179 ? 10.533 7.539 -14.507 1.00 88.31 179 GLY A CA 1
ATOM 1428 C C . GLY A 1 179 ? 10.044 6.168 -14.035 1.00 88.31 179 GLY A C 1
ATOM 1429 O O . GLY A 1 179 ? 10.563 5.122 -14.433 1.00 88.31 179 GLY A O 1
ATOM 1430 N N . LEU A 1 180 ? 8.987 6.155 -13.222 1.00 92.19 180 LEU A N 1
ATOM 1431 C CA . LEU A 1 180 ? 8.406 4.908 -12.722 1.00 92.19 180 LEU A CA 1
ATOM 1432 C C . LEU A 1 180 ? 7.752 4.090 -13.845 1.00 92.19 180 LEU A C 1
ATOM 1434 O O . LEU A 1 180 ? 7.108 4.629 -14.749 1.00 92.19 180 LEU A O 1
ATOM 1438 N N . LEU A 1 181 ? 7.855 2.767 -13.732 1.00 94.25 181 LEU A N 1
ATOM 1439 C CA . LEU A 1 181 ? 7.245 1.822 -14.665 1.00 94.25 181 LEU A CA 1
ATOM 1440 C C . LEU A 1 181 ? 5.918 1.280 -14.127 1.00 94.25 181 LEU A C 1
ATOM 1442 O O . LEU A 1 181 ? 5.765 1.066 -12.924 1.00 94.25 181 LEU A O 1
ATOM 1446 N N . GLU A 1 182 ? 4.959 1.035 -15.007 1.00 94.88 182 GLU A N 1
ATOM 1447 C CA . GLU A 1 182 ? 3.709 0.328 -14.730 1.00 94.88 182 GLU A CA 1
ATOM 1448 C C . GLU A 1 182 ? 3.593 -0.885 -15.662 1.00 94.88 182 GLU A C 1
ATOM 1450 O O . GLU A 1 182 ? 3.923 -0.784 -16.841 1.00 94.88 182 GLU A O 1
ATOM 1455 N N . VAL A 1 183 ? 3.121 -2.025 -15.150 1.00 95.69 183 VAL A N 1
ATOM 1456 C CA . VAL A 1 183 ? 2.838 -3.205 -15.982 1.00 95.69 183 VAL A CA 1
ATOM 1457 C C . VAL A 1 183 ? 1.548 -2.966 -16.772 1.00 95.69 183 VAL A C 1
ATOM 1459 O O . VAL A 1 183 ? 0.545 -2.509 -16.221 1.00 95.69 183 VAL A O 1
ATOM 1462 N N . ARG A 1 184 ? 1.556 -3.254 -18.067 1.00 93.69 184 ARG A N 1
ATOM 1463 C CA . ARG A 1 184 ? 0.425 -3.118 -18.991 1.00 93.69 184 ARG A CA 1
ATOM 1464 C C . ARG A 1 184 ? 0.120 -4.462 -19.639 1.00 93.69 184 ARG A C 1
ATOM 1466 O O . ARG A 1 184 ? 0.996 -5.317 -19.701 1.00 93.69 184 ARG A O 1
ATOM 1473 N N . TYR A 1 185 ? -1.114 -4.606 -20.107 1.00 93.12 185 TYR A N 1
ATOM 1474 C CA . TYR A 1 185 ? -1.646 -5.833 -20.686 1.00 93.12 185 TYR A CA 1
ATOM 1475 C C . TYR A 1 185 ? -2.364 -5.502 -21.990 1.00 93.12 185 TYR A C 1
ATOM 1477 O O . TYR A 1 185 ? -2.920 -4.406 -22.123 1.00 93.12 185 TYR A O 1
ATOM 1485 N N . ALA A 1 186 ? -2.355 -6.439 -22.935 1.00 90.81 186 ALA A N 1
ATOM 1486 C CA . ALA A 1 186 ? -3.087 -6.304 -24.192 1.00 90.81 186 ALA A CA 1
ATOM 1487 C C . ALA A 1 186 ? -4.600 -6.301 -23.961 1.00 90.81 186 ALA A C 1
ATOM 1489 O O . ALA A 1 186 ? -5.327 -5.507 -24.559 1.00 90.81 186 ALA A O 1
ATOM 1490 N N . GLU A 1 187 ? -5.045 -7.165 -23.052 1.00 90.88 187 GLU A N 1
ATOM 1491 C CA . GLU A 1 187 ? -6.438 -7.337 -22.665 1.00 90.88 187 GLU A CA 1
ATOM 1492 C C . GLU A 1 187 ? -6.586 -7.143 -21.154 1.00 90.88 187 GLU A C 1
ATOM 1494 O O . GLU A 1 187 ? -5.696 -7.481 -20.372 1.00 90.88 187 GLU A O 1
ATOM 1499 N N . TYR A 1 188 ? -7.719 -6.574 -20.744 1.00 94.19 188 TYR A N 1
ATOM 1500 C CA . TYR A 1 188 ? -8.046 -6.348 -19.339 1.00 94.19 188 TYR A CA 1
ATOM 1501 C C . TYR A 1 188 ? -9.230 -7.226 -18.936 1.00 94.19 188 TYR A C 1
ATOM 1503 O O . TYR A 1 188 ? -10.211 -7.285 -19.682 1.00 94.19 188 TYR A O 1
ATOM 1511 N N . PRO A 1 189 ? -9.177 -7.882 -17.765 1.00 93.38 189 PRO A N 1
ATOM 1512 C CA . PRO A 1 189 ? -10.202 -8.832 -17.373 1.00 93.38 189 PRO A CA 1
ATOM 1513 C C . PRO A 1 189 ? -11.482 -8.134 -16.922 1.00 93.38 189 PRO A C 1
ATOM 1515 O O . PRO A 1 189 ? -11.494 -6.994 -16.441 1.00 93.38 189 PRO A O 1
ATOM 1518 N N . THR A 1 190 ? -12.568 -8.880 -17.019 1.00 96.19 190 THR A N 1
ATOM 1519 C CA . THR A 1 190 ? -13.833 -8.611 -16.350 1.00 96.19 190 THR A CA 1
ATOM 1520 C C . THR A 1 190 ? -13.968 -9.480 -15.102 1.00 96.19 190 THR A C 1
ATOM 1522 O O . THR A 1 190 ? -13.178 -10.389 -14.856 1.00 96.19 190 THR A O 1
ATOM 1525 N N . PHE A 1 191 ? -14.995 -9.224 -14.290 1.00 94.75 191 PHE A N 1
ATOM 1526 C CA . PHE A 1 191 ? -15.251 -10.053 -13.110 1.00 94.75 191 PHE A CA 1
ATOM 1527 C C . PHE A 1 191 ? -15.585 -11.518 -13.444 1.00 94.75 191 PHE A C 1
ATOM 1529 O O . PHE A 1 191 ? -15.417 -12.372 -12.576 1.00 94.75 191 PHE A O 1
ATOM 1536 N N . ASP A 1 192 ? -16.047 -11.811 -14.664 1.00 94.25 192 ASP A N 1
ATOM 1537 C CA . ASP A 1 192 ? -16.414 -13.168 -15.090 1.00 94.25 192 ASP A CA 1
ATOM 1538 C C . ASP A 1 192 ? -15.184 -14.036 -15.411 1.00 94.25 192 ASP A C 1
ATOM 1540 O O . ASP A 1 192 ? -15.278 -15.265 -15.420 1.00 94.25 192 ASP A O 1
ATOM 1544 N N . ASP A 1 193 ? -14.019 -13.412 -15.604 1.00 94.94 193 ASP A N 1
ATOM 1545 C CA . ASP A 1 193 ? -12.754 -14.096 -15.893 1.00 94.94 193 ASP A CA 1
ATOM 1546 C C . ASP A 1 193 ? -12.084 -14.663 -14.625 1.00 94.94 193 ASP A C 1
ATOM 1548 O O . ASP A 1 193 ? -11.116 -15.421 -14.703 1.00 94.94 193 ASP A O 1
ATOM 1552 N N . PHE A 1 194 ? -12.590 -14.320 -13.434 1.00 94.12 194 PHE A N 1
ATOM 1553 C CA . PHE A 1 194 ? -12.004 -14.733 -12.159 1.00 94.12 194 PHE A CA 1
ATOM 1554 C C . PHE A 1 194 ? -12.596 -16.057 -11.656 1.00 94.12 194 PHE A C 1
ATOM 1556 O O . PHE A 1 194 ? -13.766 -16.151 -11.268 1.00 94.12 194 PHE A O 1
ATOM 1563 N N . ALA A 1 195 ? -11.752 -17.088 -11.587 1.00 86.81 195 ALA A N 1
ATOM 1564 C CA . ALA A 1 195 ? -12.133 -18.445 -11.198 1.00 86.81 195 ALA A CA 1
ATOM 1565 C C . ALA A 1 195 ? -11.235 -19.018 -10.085 1.00 86.81 195 ALA A C 1
ATOM 1567 O O . ALA A 1 195 ? -10.095 -18.604 -9.901 1.00 86.81 195 ALA A O 1
ATOM 1568 N N . GLY A 1 196 ? -11.745 -20.010 -9.346 1.00 83.88 196 GLY A N 1
ATOM 1569 C CA . GLY A 1 196 ? -11.018 -20.678 -8.255 1.00 83.88 196 GLY A CA 1
ATOM 1570 C C . GLY A 1 196 ? -11.259 -20.073 -6.868 1.00 83.88 196 GLY A C 1
ATOM 1571 O O . GLY A 1 196 ? -12.195 -19.299 -6.673 1.00 83.88 196 GLY A O 1
ATOM 1572 N N . ASP A 1 197 ? -10.437 -20.454 -5.890 1.00 78.00 197 ASP A N 1
ATOM 1573 C CA . ASP A 1 197 ? -10.553 -19.963 -4.510 1.00 78.00 197 ASP A CA 1
ATOM 1574 C C . ASP A 1 197 ? -10.267 -18.461 -4.428 1.00 78.00 197 ASP A C 1
ATOM 1576 O O . ASP A 1 197 ? -9.364 -17.970 -5.095 1.00 78.00 197 ASP A O 1
ATOM 1580 N N . GLU A 1 198 ? -10.986 -17.731 -3.572 1.00 71.31 198 GLU A N 1
ATOM 1581 C CA . GLU A 1 198 ? -10.788 -16.294 -3.331 1.00 71.31 198 GLU A CA 1
ATOM 1582 C C . GLU A 1 198 ? -9.404 -16.009 -2.729 1.00 71.31 198 GLU A C 1
ATOM 1584 O O . GLU A 1 198 ? -9.278 -15.846 -1.527 1.00 71.31 198 GLU A O 1
ATOM 1589 N N . ARG A 1 199 ? -8.345 -16.002 -3.533 1.00 92.88 199 ARG A N 1
ATOM 1590 C CA . ARG A 1 199 ? -6.954 -15.701 -3.157 1.00 92.88 199 ARG A CA 1
ATOM 1591 C C . ARG A 1 199 ? -6.299 -14.906 -4.285 1.00 92.88 199 ARG A C 1
ATOM 1593 O O . ARG A 1 199 ? -6.933 -14.656 -5.305 1.00 92.88 199 ARG A O 1
ATOM 1600 N N . VAL A 1 200 ? -5.025 -14.532 -4.150 1.00 97.06 200 VAL A N 1
ATOM 1601 C CA . VAL A 1 200 ? -4.339 -13.722 -5.181 1.00 97.06 200 VAL A CA 1
ATOM 1602 C C . VAL A 1 200 ? -4.411 -14.356 -6.576 1.00 97.06 200 VAL A C 1
ATOM 1604 O O . VAL A 1 200 ? -4.767 -13.676 -7.534 1.00 97.06 200 VAL A O 1
ATOM 1607 N N . TRP A 1 201 ? -4.146 -15.659 -6.693 1.00 96.25 201 TRP A N 1
ATOM 1608 C CA . TRP A 1 201 ? -4.056 -16.339 -7.993 1.00 96.25 201 TRP A CA 1
ATOM 1609 C C . TRP A 1 201 ? -5.406 -16.669 -8.654 1.00 96.25 201 TRP A C 1
ATOM 1611 O O . TRP A 1 201 ? -5.413 -17.069 -9.811 1.00 96.25 201 TRP A O 1
ATOM 1621 N N . ARG A 1 202 ? -6.550 -16.431 -7.989 1.00 95.38 202 ARG A N 1
ATOM 1622 C CA . ARG A 1 202 ? -7.868 -16.400 -8.668 1.00 95.38 202 ARG A CA 1
ATOM 1623 C C . ARG A 1 202 ? -7.966 -15.255 -9.670 1.00 95.38 202 ARG A C 1
ATOM 1625 O O . ARG A 1 202 ? -8.701 -15.348 -10.647 1.00 95.38 202 ARG A O 1
ATOM 1632 N N . TYR A 1 203 ? -7.210 -14.187 -9.435 1.00 97.38 203 TYR A N 1
ATOM 1633 C CA . TYR A 1 203 ? -7.150 -13.016 -10.301 1.00 97.38 203 TYR A CA 1
ATOM 1634 C C . TYR A 1 203 ? -6.028 -13.124 -11.335 1.00 97.38 203 TYR A C 1
ATOM 1636 O O . TYR A 1 203 ? -5.529 -12.101 -11.788 1.00 97.38 203 TYR A O 1
ATOM 1644 N N . SER A 1 204 ? -5.596 -14.334 -11.703 1.00 96.19 204 SER A N 1
ATOM 1645 C CA . SER A 1 204 ? -4.486 -14.531 -12.641 1.00 96.19 204 SER A CA 1
ATOM 1646 C C . SER A 1 204 ? -4.715 -13.887 -14.011 1.00 96.19 204 SER A C 1
ATOM 1648 O O . SER A 1 204 ? -3.765 -13.383 -14.595 1.00 96.19 204 SER A O 1
ATOM 1650 N N . ALA A 1 205 ? -5.968 -13.787 -14.470 1.00 95.56 205 ALA A N 1
ATOM 1651 C CA . ALA A 1 205 ? -6.340 -13.034 -15.673 1.00 95.56 205 ALA A CA 1
ATOM 1652 C C . ALA A 1 205 ? -6.015 -11.524 -15.585 1.00 95.56 205 ALA A C 1
ATOM 1654 O O . ALA A 1 205 ? -5.960 -10.838 -16.598 1.00 95.56 205 ALA A O 1
ATOM 1655 N N . ALA A 1 206 ? -5.799 -10.995 -14.375 1.00 96.19 206 ALA A N 1
ATOM 1656 C CA . ALA A 1 206 ? -5.343 -9.630 -14.120 1.00 96.19 206 ALA A CA 1
ATOM 1657 C C . ALA A 1 206 ? -3.840 -9.551 -13.803 1.00 96.19 206 ALA A C 1
ATOM 1659 O O . ALA A 1 206 ? -3.366 -8.490 -13.403 1.00 96.19 206 ALA A O 1
ATOM 1660 N N . LEU A 1 207 ? -3.090 -10.649 -13.868 1.00 97.12 207 LEU A N 1
ATOM 1661 C CA . LEU A 1 207 ? -1.708 -10.736 -13.399 1.00 97.12 207 LEU A CA 1
ATOM 1662 C C . LEU A 1 207 ? -0.776 -11.166 -14.537 1.00 97.12 207 LEU A C 1
ATOM 1664 O O . LEU A 1 207 ? -1.220 -11.766 -15.510 1.00 97.12 207 LEU A O 1
ATOM 1668 N N . PRO A 1 208 ? 0.542 -10.919 -14.415 1.00 96.00 208 PRO A N 1
ATOM 1669 C CA . PRO A 1 208 ? 1.494 -11.288 -15.464 1.00 96.00 208 PRO A CA 1
ATOM 1670 C C . PRO A 1 208 ? 1.706 -12.804 -15.615 1.00 96.00 208 PRO A C 1
ATOM 1672 O O . PRO A 1 208 ? 2.405 -13.227 -16.529 1.00 96.00 208 PRO A O 1
ATOM 1675 N N . PHE A 1 209 ? 1.156 -13.622 -14.711 1.00 95.62 209 PHE A N 1
ATOM 1676 C CA . PHE A 1 209 ? 1.314 -15.075 -14.713 1.00 95.62 209 PHE A CA 1
ATOM 1677 C C . PHE A 1 209 ? 0.031 -15.773 -14.261 1.00 95.62 209 PHE A C 1
ATOM 1679 O O . PHE A 1 209 ? -0.709 -15.258 -13.422 1.00 95.62 209 PHE A O 1
ATOM 1686 N N . GLU A 1 210 ? -0.159 -17.009 -14.726 1.00 93.88 210 GLU A N 1
ATOM 1687 C CA . GLU A 1 210 ? -1.255 -17.879 -14.283 1.00 93.88 210 GLU A CA 1
ATOM 1688 C C . GLU A 1 210 ? -1.086 -18.378 -12.838 1.00 93.88 210 GLU A C 1
ATOM 1690 O O . GLU A 1 210 ? -2.065 -18.637 -12.140 1.00 93.88 210 GLU A O 1
ATOM 1695 N N . ALA A 1 211 ? 0.162 -18.517 -12.383 1.00 94.50 211 ALA A N 1
ATOM 1696 C CA . ALA A 1 211 ? 0.516 -19.000 -11.054 1.00 94.50 211 ALA A CA 1
ATOM 1697 C C . ALA A 1 211 ? 1.897 -18.487 -10.616 1.00 94.50 211 ALA A C 1
ATOM 1699 O O . ALA A 1 211 ? 2.741 -18.121 -11.438 1.00 94.50 211 ALA A O 1
ATOM 1700 N N . GLY A 1 212 ? 2.162 -18.544 -9.310 1.00 94.81 212 GLY A N 1
ATOM 1701 C CA . GLY A 1 212 ? 3.462 -18.210 -8.740 1.00 94.81 212 GLY A CA 1
ATOM 1702 C C . GLY A 1 212 ? 3.708 -18.838 -7.375 1.00 94.81 212 GLY A C 1
ATOM 1703 O O . GLY A 1 212 ? 3.039 -19.791 -6.967 1.00 94.81 212 GLY A O 1
ATOM 1704 N N . VAL A 1 213 ? 4.709 -18.323 -6.661 1.00 96.06 213 VAL A N 1
ATOM 1705 C CA . VAL A 1 213 ? 5.101 -18.853 -5.350 1.00 96.06 213 VAL A CA 1
ATOM 1706 C C . VAL A 1 213 ? 4.063 -18.438 -4.319 1.00 96.06 213 VAL A C 1
ATOM 1708 O O . VAL A 1 213 ? 4.063 -17.292 -3.885 1.00 96.06 213 VAL A O 1
ATOM 1711 N N . SER A 1 214 ? 3.182 -19.355 -3.918 1.00 96.00 214 SER A N 1
ATOM 1712 C CA . SER A 1 214 ? 2.062 -19.031 -3.027 1.00 96.00 214 SER A CA 1
ATOM 1713 C C . SER A 1 214 ? 2.232 -19.584 -1.606 1.00 96.00 214 SER A C 1
ATOM 1715 O O . SER A 1 214 ? 2.623 -20.738 -1.377 1.00 96.00 214 SER A O 1
ATOM 1717 N N . LEU A 1 215 ? 1.897 -18.733 -0.642 1.00 96.19 215 LEU A N 1
ATOM 1718 C CA . LEU A 1 215 ? 1.632 -19.020 0.758 1.00 96.19 215 LEU A CA 1
ATOM 1719 C C . LEU A 1 215 ? 0.138 -18.749 1.016 1.00 96.19 215 LEU A C 1
ATOM 1721 O O . LEU A 1 215 ? -0.190 -17.900 1.811 1.00 96.19 215 LEU A O 1
ATOM 1725 N N . PRO A 1 216 ? -0.792 -19.522 0.452 1.00 94.50 216 PRO A N 1
ATOM 1726 C CA . PRO A 1 216 ? -2.212 -19.122 0.276 1.00 94.50 216 PRO A CA 1
ATOM 1727 C C . PRO A 1 216 ? -2.620 -17.654 0.611 1.00 94.50 216 PRO A C 1
ATOM 1729 O O . PRO A 1 216 ? -3.535 -17.427 1.400 1.00 94.50 216 PRO A O 1
ATOM 1732 N N . GLU A 1 217 ? -1.961 -16.651 0.029 1.00 98.00 217 GLU A N 1
ATOM 1733 C CA . GLU A 1 217 ? -2.219 -15.228 0.306 1.00 98.00 217 GLU A CA 1
ATOM 1734 C C . GLU A 1 217 ? -3.473 -14.682 -0.378 1.00 98.00 217 GLU A C 1
ATOM 1736 O O . GLU A 1 217 ? -3.932 -15.194 -1.399 1.00 98.00 217 GLU A O 1
ATOM 1741 N N . GLY A 1 218 ? -4.009 -13.593 0.165 1.00 97.50 218 GLY A N 1
ATOM 1742 C CA . GLY A 1 218 ? -5.309 -13.068 -0.228 1.00 97.50 218 GLY A CA 1
ATOM 1743 C C . GLY A 1 218 ? -6.468 -13.867 0.361 1.00 97.50 218 GLY A C 1
ATOM 1744 O O . GLY A 1 218 ? -6.283 -14.702 1.251 1.00 97.50 218 GLY A O 1
ATOM 1745 N N . GLY A 1 219 ? -7.686 -13.554 -0.076 1.00 95.94 219 GLY A N 1
ATOM 1746 C CA . GLY A 1 219 ? -8.888 -14.108 0.555 1.00 95.94 219 GLY A CA 1
ATOM 1747 C C . GLY A 1 219 ? -9.121 -13.619 1.970 1.00 95.94 219 GLY A C 1
ATOM 1748 O O . GLY A 1 219 ? -9.765 -14.290 2.776 1.00 95.94 219 GLY A O 1
ATOM 1749 N N . THR A 1 220 ? -8.542 -12.471 2.295 1.00 96.75 220 THR A N 1
ATOM 1750 C CA . THR A 1 220 ? -8.663 -11.858 3.610 1.00 96.75 220 THR A CA 1
ATOM 1751 C C . THR A 1 220 ? -10.078 -11.343 3.814 1.00 96.75 220 THR A C 1
ATOM 1753 O O . THR A 1 220 ? -10.764 -10.916 2.878 1.00 96.75 220 THR A O 1
ATOM 1756 N N . GLN A 1 221 ? -10.522 -11.381 5.060 1.00 92.19 221 GLN A N 1
ATOM 1757 C CA . GLN A 1 221 ? -11.884 -11.047 5.428 1.00 92.19 221 GLN A CA 1
ATOM 1758 C C . GLN A 1 221 ? -12.192 -9.563 5.173 1.00 92.19 221 GLN A C 1
ATOM 1760 O O . GLN A 1 221 ? -11.356 -8.675 5.383 1.00 92.19 221 GLN A O 1
ATOM 1765 N N . LEU A 1 222 ? -13.425 -9.317 4.734 1.00 96.81 222 LEU A N 1
ATOM 1766 C CA . LEU A 1 222 ? -14.064 -8.009 4.701 1.00 96.81 222 LEU A CA 1
ATOM 1767 C C . LEU A 1 222 ? -15.036 -7.971 5.889 1.00 96.81 222 LEU A C 1
ATOM 1769 O O . LEU A 1 222 ? -16.125 -8.526 5.824 1.00 96.81 222 LEU A O 1
ATOM 1773 N N . HIS A 1 223 ? -14.580 -7.448 7.024 1.00 97.94 223 HIS A N 1
ATOM 1774 C CA . HIS A 1 223 ? -15.293 -7.550 8.296 1.00 97.94 223 HIS A CA 1
ATOM 1775 C C . HIS A 1 223 ? -16.424 -6.529 8.411 1.00 97.94 223 HIS A C 1
ATOM 1777 O O . HIS A 1 223 ? -16.228 -5.355 8.095 1.00 97.94 223 HIS A O 1
ATOM 1783 N N . GLU A 1 224 ? -17.555 -6.961 8.966 1.00 97.88 224 GLU A N 1
ATOM 1784 C CA . GLU A 1 224 ? -18.560 -6.064 9.542 1.00 97.88 224 GLU A CA 1
ATOM 1785 C C . GLU A 1 224 ? -18.097 -5.581 10.923 1.00 97.88 224 GLU A C 1
ATOM 1787 O O . GLU A 1 224 ? -17.532 -6.354 11.703 1.00 97.88 224 GLU A O 1
ATOM 1792 N N . VAL A 1 225 ? -18.341 -4.307 11.230 1.00 97.81 225 VAL A N 1
ATOM 1793 C CA . VAL A 1 225 ? -17.892 -3.657 12.473 1.00 97.81 225 VAL A CA 1
ATOM 1794 C C . VAL A 1 225 ? -19.026 -2.816 13.078 1.00 97.81 225 VAL A C 1
ATOM 1796 O O . VAL A 1 225 ? -19.026 -1.593 12.971 1.00 97.81 225 VAL A O 1
ATOM 1799 N N . PRO A 1 226 ? -20.053 -3.451 13.670 1.00 96.94 226 PRO A N 1
ATOM 1800 C CA . PRO A 1 226 ? -21.333 -2.799 13.953 1.00 96.94 226 PRO A CA 1
ATOM 1801 C C . PRO A 1 226 ? -21.272 -1.657 14.980 1.00 96.94 226 PRO A C 1
ATOM 1803 O O . PRO A 1 226 ? -22.083 -0.736 14.900 1.00 96.94 226 PRO A O 1
ATOM 1806 N N . ARG A 1 227 ? -20.351 -1.682 15.953 1.00 96.94 227 ARG A N 1
ATOM 1807 C CA . ARG A 1 227 ? -20.181 -0.559 16.894 1.00 96.94 227 ARG A CA 1
ATOM 1808 C C . ARG A 1 227 ? -19.452 0.595 16.228 1.00 96.94 227 ARG A C 1
ATOM 1810 O O . ARG A 1 227 ? -19.924 1.719 16.325 1.00 96.94 227 ARG A O 1
ATOM 1817 N N . LEU A 1 228 ? -18.363 0.315 15.513 1.00 96.88 228 LEU A N 1
ATOM 1818 C CA . LEU A 1 228 ? -17.645 1.341 14.754 1.00 96.88 228 LEU A CA 1
ATOM 1819 C C . LEU A 1 228 ? -18.535 1.986 13.687 1.00 96.88 228 LEU A C 1
ATOM 1821 O O . LEU A 1 228 ? -18.518 3.204 13.537 1.00 96.88 228 LEU A O 1
ATOM 1825 N N . GLU A 1 229 ? -19.326 1.186 12.972 1.00 97.75 229 GLU A N 1
ATOM 1826 C CA . GLU A 1 229 ? -20.300 1.661 11.988 1.00 97.75 229 GLU A CA 1
ATOM 1827 C C . GLU A 1 229 ? -21.333 2.583 12.642 1.00 97.75 229 GLU A C 1
ATOM 1829 O O . GLU A 1 229 ? -21.547 3.693 12.158 1.00 97.75 229 GLU A O 1
ATOM 1834 N N . ALA A 1 230 ? -21.917 2.172 13.774 1.00 96.88 230 ALA A N 1
ATOM 1835 C CA . ALA A 1 230 ? -22.879 2.987 14.511 1.00 96.88 230 ALA A CA 1
ATOM 1836 C C . ALA A 1 230 ? -22.266 4.293 15.048 1.00 96.88 230 ALA A C 1
ATOM 1838 O O . ALA A 1 230 ? -22.916 5.338 14.992 1.00 96.88 230 ALA A O 1
ATOM 1839 N N . ASP A 1 231 ? -21.024 4.244 15.535 1.00 96.25 231 ASP A N 1
ATOM 1840 C CA . ASP A 1 231 ? -20.308 5.405 16.069 1.00 96.25 231 ASP A CA 1
ATOM 1841 C C . ASP A 1 231 ? -19.925 6.408 14.969 1.00 96.25 231 ASP A C 1
ATOM 1843 O O . ASP A 1 231 ? -19.933 7.618 15.199 1.00 96.25 231 ASP A O 1
ATOM 1847 N N . LEU A 1 232 ? -19.581 5.918 13.774 1.00 96.50 232 LEU A N 1
ATOM 1848 C CA . LEU A 1 232 ? -19.240 6.743 12.612 1.00 96.50 232 LEU A CA 1
ATOM 1849 C C . LEU A 1 232 ? -20.481 7.204 11.836 1.00 96.50 232 LEU A C 1
ATOM 1851 O O . LEU A 1 232 ? -20.443 8.235 11.175 1.00 96.50 232 LEU A O 1
ATOM 1855 N N . GLY A 1 233 ? -21.590 6.470 11.908 1.00 95.56 233 GLY A N 1
ATOM 1856 C CA . GLY A 1 233 ? -22.868 6.853 11.311 1.00 95.56 233 GLY A CA 1
ATOM 1857 C C . GLY A 1 233 ? -22.908 6.827 9.779 1.00 95.56 233 GLY A C 1
ATOM 1858 O O . GLY A 1 233 ? -23.812 7.430 9.205 1.00 95.56 233 GLY A O 1
ATOM 1859 N N . VAL A 1 234 ? -21.950 6.172 9.115 1.00 97.50 234 VAL A N 1
ATOM 1860 C CA . VAL A 1 234 ? -21.998 5.896 7.665 1.00 97.50 234 VAL A CA 1
ATOM 1861 C C . VAL A 1 234 ? -23.029 4.805 7.350 1.00 97.50 234 VAL A C 1
ATOM 1863 O O . VAL A 1 234 ? -23.464 4.088 8.250 1.00 97.50 234 VAL A O 1
ATOM 1866 N N . ARG A 1 235 ? -23.443 4.664 6.083 1.00 96.38 235 ARG A N 1
ATOM 1867 C CA . ARG A 1 235 ? -24.516 3.726 5.707 1.00 96.38 235 ARG A CA 1
ATOM 1868 C C . ARG A 1 235 ? -24.081 2.277 5.900 1.00 96.38 235 ARG A C 1
ATOM 1870 O O . ARG A 1 235 ? -24.872 1.462 6.364 1.00 96.38 235 ARG A O 1
ATOM 1877 N N . ASN A 1 236 ? -22.862 1.974 5.472 1.00 97.25 236 ASN A N 1
ATOM 1878 C CA . ASN A 1 236 ? -22.248 0.662 5.591 1.00 97.25 236 ASN A CA 1
ATOM 1879 C C . ASN A 1 236 ? -20.741 0.854 5.769 1.00 97.25 236 ASN A C 1
ATOM 1881 O O . ASN A 1 236 ? -20.110 1.552 4.972 1.00 97.25 236 ASN A O 1
ATOM 1885 N N . LEU A 1 237 ? -20.174 0.250 6.809 1.00 98.50 237 LEU A N 1
ATOM 1886 C CA . LEU A 1 237 ? -18.742 0.210 7.053 1.00 98.50 237 LEU A CA 1
ATOM 1887 C C . LEU A 1 237 ? -18.237 -1.230 7.007 1.00 98.50 237 LEU A C 1
ATOM 1889 O O . LEU A 1 237 ? -18.695 -2.113 7.738 1.00 98.50 237 LEU A O 1
ATOM 1893 N N . ARG A 1 238 ? -17.200 -1.442 6.197 1.00 98.62 238 ARG A N 1
ATOM 1894 C CA . ARG A 1 238 ? -16.443 -2.693 6.166 1.00 98.62 238 ARG A CA 1
ATOM 1895 C C . ARG A 1 238 ? -14.967 -2.452 6.448 1.00 98.62 238 ARG A C 1
ATOM 1897 O O . ARG A 1 238 ? -14.398 -1.441 6.037 1.00 98.62 238 ARG A O 1
ATOM 1904 N N . VAL A 1 239 ? -14.315 -3.415 7.094 1.00 98.75 239 VAL A N 1
ATOM 1905 C CA . VAL A 1 239 ? -12.863 -3.395 7.328 1.00 98.75 239 VAL A CA 1
ATOM 1906 C C . VAL A 1 239 ? -12.195 -4.522 6.550 1.00 98.75 239 VAL A C 1
ATOM 1908 O O . VAL A 1 239 ? -12.378 -5.698 6.859 1.00 98.75 239 VAL A O 1
ATOM 1911 N N . LYS A 1 240 ? -11.381 -4.176 5.548 1.00 98.69 240 LYS A N 1
ATOM 1912 C CA . LYS A 1 240 ? -10.558 -5.145 4.811 1.00 98.69 240 LYS A CA 1
ATOM 1913 C C . LYS A 1 240 ? -9.285 -5.420 5.609 1.00 98.69 240 LYS A C 1
ATOM 1915 O O . LYS A 1 240 ? -8.423 -4.541 5.698 1.00 98.69 240 LYS A O 1
ATOM 1920 N N . HIS A 1 241 ? -9.173 -6.607 6.214 1.00 98.12 241 HIS A N 1
ATOM 1921 C CA . HIS A 1 241 ? -8.068 -6.921 7.124 1.00 98.12 241 HIS A CA 1
ATOM 1922 C C . HIS A 1 241 ? -6.932 -7.725 6.487 1.00 98.12 241 HIS A C 1
ATOM 1924 O O . HIS A 1 241 ? -6.873 -8.950 6.552 1.00 98.12 241 HIS A O 1
ATOM 1930 N N . GLU A 1 242 ? -5.952 -7.011 5.933 1.00 98.44 242 GLU A N 1
ATOM 1931 C CA . GLU A 1 242 ? -4.777 -7.606 5.288 1.00 98.44 242 GLU A CA 1
ATOM 1932 C C . GLU A 1 242 ? -3.734 -8.156 6.270 1.00 98.44 242 GLU A C 1
ATOM 1934 O O . GLU A 1 242 ? -2.771 -8.802 5.850 1.00 98.44 242 GLU A O 1
ATOM 1939 N N . GLY A 1 243 ? -3.928 -7.942 7.574 1.00 97.31 243 GLY A N 1
ATOM 1940 C CA . GLY A 1 243 ? -3.138 -8.587 8.621 1.00 97.31 243 GLY A CA 1
ATOM 1941 C C . GLY A 1 243 ? -3.356 -10.100 8.707 1.00 97.31 243 GLY A C 1
ATOM 1942 O O . GLY A 1 243 ? -2.538 -10.785 9.304 1.00 97.31 243 GLY A O 1
ATOM 1943 N N . MET A 1 244 ? -4.400 -10.638 8.071 1.00 96.94 244 MET A N 1
ATOM 1944 C CA . MET A 1 244 ? -4.669 -12.083 8.038 1.00 96.94 244 MET A CA 1
ATOM 1945 C C . MET A 1 244 ? -3.892 -12.840 6.952 1.00 96.94 244 MET A C 1
ATOM 1947 O O . MET A 1 244 ? -4.031 -14.055 6.826 1.00 96.94 244 MET A O 1
ATOM 1951 N N . ASN A 1 245 ? -3.068 -12.140 6.170 1.00 98.19 245 ASN A N 1
ATOM 1952 C CA . ASN A 1 245 ? -2.125 -12.776 5.256 1.00 98.19 245 ASN A CA 1
ATOM 1953 C C . ASN A 1 245 ? -1.021 -13.544 6.028 1.00 98.19 245 ASN A C 1
ATOM 1955 O O . ASN A 1 245 ? -0.771 -13.248 7.199 1.00 98.19 245 ASN A O 1
ATOM 1959 N N . PRO A 1 246 ? -0.331 -14.511 5.397 1.00 97.38 246 PRO A N 1
ATOM 1960 C CA . PRO A 1 246 ? 0.601 -15.445 6.049 1.00 97.38 246 PRO A CA 1
ATOM 1961 C C . PRO A 1 246 ? 1.682 -14.827 6.923 1.00 97.38 246 PRO A C 1
ATOM 1963 O O . PRO A 1 246 ? 1.983 -15.349 7.996 1.00 97.38 246 PRO A O 1
ATOM 1966 N N . THR A 1 247 ? 2.294 -13.737 6.465 1.00 96.88 247 THR A N 1
ATOM 1967 C CA . THR A 1 247 ? 3.333 -13.048 7.233 1.00 96.88 247 THR A CA 1
ATOM 1968 C C . THR A 1 247 ? 2.756 -11.971 8.132 1.00 96.88 247 THR A C 1
ATOM 1970 O O . THR A 1 247 ? 3.495 -11.355 8.895 1.00 96.88 247 THR A O 1
ATOM 1973 N N . GLY A 1 248 ? 1.444 -11.750 8.089 1.00 96.94 248 GLY A N 1
ATOM 1974 C CA . GLY A 1 248 ? 0.734 -10.762 8.883 1.00 96.94 248 GLY A CA 1
ATOM 1975 C C . GLY A 1 248 ? 0.622 -9.393 8.215 1.00 96.94 248 GLY A C 1
ATOM 1976 O O . GLY A 1 248 ? 0.527 -8.394 8.928 1.00 96.94 248 GLY A O 1
ATOM 1977 N N . SER A 1 249 ? 0.720 -9.297 6.880 1.00 97.31 249 SER A N 1
ATOM 1978 C CA . SER A 1 249 ? 0.532 -8.025 6.166 1.00 97.31 249 SER A CA 1
ATOM 1979 C C . SER A 1 249 ? 0.177 -8.180 4.685 1.00 97.31 249 SER A C 1
ATOM 1981 O O . SER A 1 249 ? 0.511 -9.179 4.054 1.00 97.31 249 SER A O 1
ATOM 1983 N N . PHE A 1 250 ? -0.354 -7.114 4.081 1.00 97.94 250 PHE A N 1
ATOM 1984 C CA . PHE A 1 250 ? -0.660 -7.044 2.641 1.00 97.94 250 PHE A CA 1
ATOM 1985 C C . PHE A 1 250 ? 0.543 -7.255 1.704 1.00 97.94 250 PHE A C 1
ATOM 1987 O O . PHE A 1 250 ? 0.376 -7.441 0.497 1.00 97.94 250 PHE A O 1
ATOM 1994 N N . LYS A 1 251 ? 1.773 -7.160 2.231 1.00 97.50 251 LYS A N 1
ATOM 1995 C CA . LYS A 1 251 ? 3.011 -7.249 1.441 1.00 97.50 251 LYS A CA 1
ATOM 1996 C C . LYS A 1 251 ? 3.121 -8.586 0.712 1.00 97.50 251 LYS A C 1
ATOM 1998 O O . LYS A 1 251 ? 3.701 -8.612 -0.370 1.00 97.50 251 LYS A O 1
ATOM 2003 N N . ASP A 1 252 ? 2.507 -9.622 1.274 1.00 98.50 252 ASP A N 1
ATOM 2004 C CA . ASP A 1 252 ? 2.432 -10.987 0.755 1.00 98.50 252 ASP A CA 1
ATOM 2005 C C . A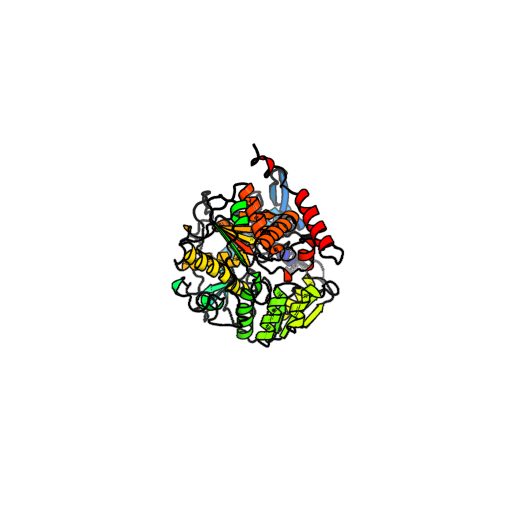SP A 1 252 ? 1.880 -11.037 -0.672 1.00 98.50 252 ASP A C 1
ATOM 2007 O O . ASP A 1 252 ? 2.463 -11.686 -1.539 1.00 98.50 252 ASP A O 1
ATOM 2011 N N . ARG A 1 253 ? 0.848 -10.236 -0.967 1.00 98.38 253 ARG A N 1
ATOM 2012 C CA . ARG A 1 253 ? 0.245 -10.179 -2.306 1.00 98.38 253 ARG A CA 1
ATOM 2013 C C . ARG A 1 253 ? 1.214 -9.694 -3.372 1.00 98.38 253 ARG A C 1
ATOM 2015 O O . ARG A 1 253 ? 1.319 -10.280 -4.438 1.00 98.38 253 ARG A O 1
ATOM 2022 N N . GLY A 1 254 ? 1.946 -8.619 -3.087 1.00 97.94 254 GLY A N 1
ATOM 2023 C CA . GLY A 1 254 ? 2.976 -8.137 -4.008 1.00 97.94 254 GLY A CA 1
ATOM 2024 C C . GLY A 1 254 ? 4.177 -9.080 -4.076 1.00 97.94 254 GLY A C 1
ATOM 2025 O O . GLY A 1 254 ? 4.837 -9.159 -5.108 1.00 97.94 254 GLY A O 1
ATOM 2026 N N . MET A 1 255 ? 4.466 -9.785 -2.979 1.00 98.06 255 MET A N 1
ATOM 2027 C CA . MET A 1 255 ? 5.620 -10.670 -2.883 1.00 98.06 255 MET A CA 1
ATOM 2028 C C . MET A 1 255 ? 5.449 -11.936 -3.719 1.00 98.06 255 MET A C 1
ATOM 2030 O O . MET A 1 255 ? 6.391 -12.319 -4.403 1.00 98.06 255 MET A O 1
ATOM 2034 N N . THR A 1 256 ? 4.257 -12.541 -3.737 1.00 98.38 256 THR A N 1
ATOM 2035 C CA . THR A 1 256 ? 4.004 -13.744 -4.546 1.00 98.38 256 THR A CA 1
ATOM 2036 C C . THR A 1 256 ? 4.246 -13.504 -6.042 1.00 98.38 256 THR A C 1
ATOM 2038 O O . THR A 1 256 ? 4.934 -14.294 -6.691 1.00 98.38 256 THR A O 1
ATOM 2041 N N . VAL A 1 257 ? 3.786 -12.362 -6.572 1.00 98.00 257 VAL A N 1
ATOM 2042 C CA . VAL A 1 257 ? 4.008 -11.976 -7.975 1.00 98.00 257 VAL A CA 1
ATOM 2043 C C . VAL A 1 257 ? 5.470 -11.609 -8.202 1.00 98.00 257 VAL A C 1
ATOM 2045 O O . VAL A 1 257 ? 6.104 -12.106 -9.126 1.00 98.00 257 VAL A O 1
ATOM 2048 N N . GLY A 1 258 ? 6.038 -10.777 -7.329 1.00 97.12 258 GLY A N 1
ATOM 2049 C CA . GLY A 1 258 ? 7.414 -10.320 -7.465 1.00 97.12 258 GLY A CA 1
ATOM 2050 C C . GLY A 1 258 ? 8.452 -11.448 -7.416 1.00 97.12 258 GLY A C 1
ATOM 2051 O O . GLY A 1 258 ? 9.409 -11.429 -8.184 1.00 97.12 258 GLY A O 1
ATOM 2052 N N . VAL A 1 259 ? 8.251 -12.460 -6.569 1.00 97.62 259 VAL A N 1
ATOM 2053 C CA . VAL A 1 259 ? 9.126 -13.642 -6.517 1.00 97.62 259 VAL A CA 1
ATOM 2054 C C . VAL A 1 259 ? 8.946 -14.527 -7.750 1.00 97.62 259 VAL A C 1
ATOM 2056 O O . VAL A 1 259 ? 9.933 -15.059 -8.251 1.00 97.62 259 VAL A O 1
ATOM 2059 N N . ARG A 1 260 ? 7.728 -14.637 -8.302 1.00 97.06 260 ARG A N 1
ATOM 2060 C CA . ARG A 1 260 ? 7.520 -15.336 -9.580 1.00 97.06 260 ARG A CA 1
ATOM 2061 C C . ARG A 1 260 ? 8.271 -14.659 -10.731 1.00 97.06 260 ARG A C 1
ATOM 2063 O O . ARG A 1 260 ? 8.849 -15.368 -11.550 1.00 97.06 260 ARG A O 1
ATOM 2070 N N . VAL A 1 261 ? 8.316 -13.324 -10.755 1.00 96.56 261 VAL A N 1
ATOM 2071 C CA . VAL A 1 261 ? 9.129 -12.565 -11.723 1.00 96.56 261 VAL A CA 1
ATOM 2072 C C . VAL A 1 261 ? 10.618 -12.839 -11.530 1.00 96.56 261 VAL A C 1
ATOM 2074 O O . VAL A 1 261 ? 11.319 -13.040 -12.510 1.00 96.56 261 VAL A O 1
ATOM 2077 N N . ALA A 1 262 ? 11.108 -12.898 -10.288 1.00 95.19 262 ALA A N 1
ATOM 2078 C CA . ALA A 1 262 ? 12.512 -13.223 -10.024 1.00 95.19 262 ALA A CA 1
ATOM 2079 C C . ALA A 1 262 ? 12.910 -14.597 -10.594 1.00 95.19 262 ALA A C 1
ATOM 2081 O O . ALA A 1 262 ? 13.988 -14.732 -11.161 1.00 95.19 262 ALA A O 1
ATOM 2082 N N . GLN A 1 263 ? 12.018 -15.591 -10.482 1.00 94.81 263 GLN A N 1
ATOM 2083 C CA . GLN A 1 263 ? 12.209 -16.912 -11.090 1.00 94.81 263 GLN A CA 1
ATOM 2084 C C . GLN A 1 263 ? 12.174 -16.863 -12.621 1.00 94.81 263 GLN A C 1
ATOM 2086 O O . GLN A 1 263 ? 12.904 -17.606 -13.262 1.00 94.81 263 GLN A O 1
ATOM 2091 N N . GLU A 1 264 ? 11.327 -16.011 -13.206 1.00 94.94 264 GLU A N 1
ATOM 2092 C CA . GLU A 1 264 ? 11.269 -15.822 -14.662 1.00 94.94 264 GLU A CA 1
ATOM 2093 C C . GLU A 1 264 ? 12.545 -15.166 -15.208 1.00 94.94 264 GLU A C 1
ATOM 2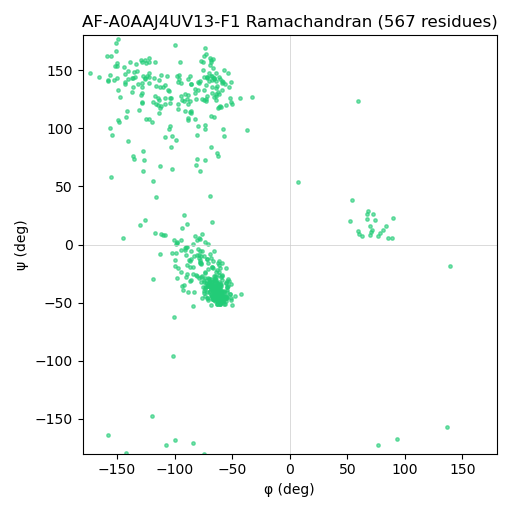095 O O . GLU A 1 264 ? 13.016 -15.530 -16.278 1.00 94.94 264 GLU A O 1
ATOM 2100 N N . LEU A 1 265 ? 13.134 -14.248 -14.438 1.00 92.00 265 LEU A N 1
ATOM 2101 C CA . LEU A 1 265 ? 14.399 -13.576 -14.745 1.00 92.00 265 LEU A CA 1
ATOM 2102 C C . LEU A 1 265 ? 15.646 -14.416 -14.400 1.00 92.00 265 LEU A C 1
ATOM 2104 O O . LEU A 1 265 ? 16.757 -13.907 -14.522 1.00 92.00 265 LEU A O 1
ATOM 2108 N N . ASP A 1 266 ? 15.475 -15.664 -13.945 1.00 90.62 266 ASP A N 1
ATOM 2109 C CA . ASP A 1 266 ? 16.554 -16.587 -13.547 1.00 90.62 266 ASP A CA 1
ATOM 2110 C C . ASP A 1 266 ? 17.518 -15.996 -12.493 1.00 90.62 266 ASP A C 1
ATOM 2112 O O . ASP A 1 266 ? 18.734 -16.188 -12.537 1.00 90.62 266 ASP A O 1
ATOM 2116 N N . VAL A 1 267 ? 16.978 -15.231 -11.531 1.00 90.94 267 VAL A N 1
ATOM 2117 C CA . VAL A 1 267 ? 17.768 -14.632 -10.444 1.00 90.94 267 VAL A CA 1
ATOM 2118 C C . VAL A 1 267 ? 17.703 -15.494 -9.183 1.00 90.94 267 VAL A C 1
ATOM 2120 O O . VAL A 1 267 ? 16.644 -15.663 -8.578 1.00 90.94 267 VAL A O 1
ATOM 2123 N N . ASP A 1 268 ? 18.865 -15.946 -8.709 1.00 89.81 268 ASP A N 1
ATOM 2124 C CA . ASP A 1 268 ? 18.984 -16.837 -7.542 1.00 89.81 268 ASP A CA 1
ATOM 2125 C C . ASP A 1 268 ? 18.836 -16.137 -6.176 1.00 89.81 268 ASP A C 1
ATOM 2127 O O . ASP A 1 268 ? 18.701 -16.797 -5.136 1.00 89.81 268 ASP A O 1
ATOM 2131 N N . ARG A 1 269 ? 18.894 -14.796 -6.146 1.00 95.50 269 ARG A N 1
ATOM 2132 C CA . ARG A 1 269 ? 18.859 -14.003 -4.908 1.00 95.50 269 ARG A CA 1
ATOM 2133 C C . ARG A 1 269 ? 17.804 -12.910 -4.928 1.00 95.50 269 ARG A C 1
ATOM 2135 O O . ARG A 1 269 ? 17.674 -12.157 -5.885 1.00 95.50 269 ARG A O 1
ATOM 2142 N N . LEU A 1 270 ? 17.123 -12.746 -3.806 1.00 96.88 270 LEU A N 1
ATOM 2143 C CA . LEU A 1 270 ? 16.193 -11.659 -3.532 1.00 96.88 270 LEU A CA 1
ATOM 2144 C C . LEU A 1 270 ? 16.827 -10.673 -2.551 1.00 96.88 270 LEU A C 1
ATOM 2146 O O . LEU A 1 270 ? 17.525 -11.092 -1.629 1.00 96.88 270 LEU A O 1
ATOM 2150 N N . ALA A 1 271 ? 16.554 -9.375 -2.689 1.00 94.94 271 ALA A N 1
ATOM 2151 C CA . ALA A 1 271 ? 17.080 -8.376 -1.760 1.00 94.94 271 ALA A CA 1
ATOM 2152 C C . ALA A 1 271 ? 16.084 -7.262 -1.401 1.00 94.94 271 ALA A C 1
ATOM 2154 O O . ALA A 1 271 ? 15.240 -6.845 -2.201 1.00 94.94 271 ALA A O 1
ATOM 2155 N N . CYS A 1 272 ? 16.213 -6.745 -0.175 1.00 92.38 272 CYS A N 1
ATOM 2156 C CA . CYS A 1 272 ? 15.592 -5.487 0.238 1.00 92.38 272 CYS A CA 1
ATOM 2157 C C . CYS A 1 272 ? 16.405 -4.756 1.319 1.00 92.38 272 CYS A C 1
ATOM 2159 O O . CYS A 1 272 ? 17.122 -5.377 2.104 1.00 92.38 272 CYS A O 1
ATOM 2161 N N . ALA A 1 273 ? 16.219 -3.435 1.399 1.00 87.94 273 ALA A N 1
ATOM 2162 C CA . ALA A 1 273 ? 16.617 -2.608 2.537 1.00 87.94 273 ALA A CA 1
ATOM 2163 C C . ALA A 1 273 ? 15.370 -2.270 3.371 1.00 87.94 273 ALA A C 1
ATOM 2165 O O . ALA A 1 273 ? 14.698 -1.263 3.147 1.00 87.94 273 ALA A O 1
ATOM 2166 N N . SER A 1 274 ? 14.966 -3.168 4.275 1.00 83.44 274 SER A N 1
ATOM 2167 C CA . SER A 1 274 ? 13.797 -2.958 5.141 1.00 83.44 274 SER A CA 1
ATOM 2168 C C . SER A 1 274 ? 13.856 -3.819 6.399 1.00 83.44 274 SER A C 1
ATOM 2170 O O . SER A 1 274 ? 14.203 -4.994 6.352 1.00 83.44 274 SER A O 1
ATOM 2172 N N . THR A 1 275 ? 13.436 -3.259 7.531 1.00 72.50 275 THR A N 1
ATOM 2173 C CA . THR A 1 275 ? 13.325 -3.972 8.815 1.00 72.50 275 THR A CA 1
ATOM 2174 C C . THR A 1 275 ? 11.906 -4.452 9.123 1.00 72.50 275 THR A C 1
ATOM 2176 O O . THR A 1 275 ? 11.684 -4.980 10.203 1.00 72.50 275 THR A O 1
ATOM 2179 N N . GLY A 1 276 ? 10.933 -4.221 8.233 1.00 85.94 276 GLY A N 1
ATOM 2180 C CA . GLY A 1 276 ? 9.508 -4.378 8.546 1.00 85.94 276 GLY A CA 1
ATOM 2181 C C . GLY A 1 276 ? 8.771 -5.415 7.700 1.00 85.94 276 GLY A C 1
ATOM 2182 O O . GLY A 1 276 ? 9.322 -6.412 7.242 1.00 85.94 276 GLY A O 1
ATOM 2183 N N . ASN A 1 277 ? 7.490 -5.143 7.445 1.00 93.31 277 ASN A N 1
ATOM 2184 C CA . ASN A 1 277 ? 6.579 -6.049 6.736 1.00 93.31 277 ASN A CA 1
ATOM 2185 C C . ASN A 1 277 ? 7.109 -6.529 5.370 1.00 93.31 277 ASN A C 1
ATOM 2187 O O . ASN A 1 277 ? 6.838 -7.658 4.974 1.00 93.31 277 ASN A O 1
ATOM 2191 N N . THR A 1 278 ? 7.891 -5.704 4.666 1.00 93.81 278 THR A N 1
ATOM 2192 C CA . THR A 1 278 ? 8.499 -6.081 3.381 1.00 93.81 278 THR A CA 1
ATOM 2193 C C . THR A 1 278 ? 9.545 -7.186 3.533 1.00 93.81 278 THR A C 1
ATOM 2195 O O . THR A 1 278 ? 9.490 -8.142 2.770 1.00 93.81 278 THR A O 1
ATOM 2198 N N . SER A 1 279 ? 10.472 -7.097 4.494 1.00 93.62 279 SER A N 1
ATOM 2199 C CA . SER A 1 279 ? 11.524 -8.114 4.651 1.00 93.62 279 SER A CA 1
ATOM 2200 C C . SER A 1 279 ? 10.984 -9.427 5.208 1.00 93.62 279 SER A C 1
ATOM 2202 O O . SER A 1 279 ? 11.436 -10.490 4.793 1.00 93.62 279 SER A O 1
ATOM 2204 N N . ALA A 1 280 ? 9.966 -9.368 6.072 1.00 95.38 280 ALA A N 1
ATOM 2205 C CA . ALA A 1 280 ? 9.252 -10.556 6.531 1.00 95.38 280 ALA A CA 1
ATOM 2206 C C . ALA A 1 280 ? 8.589 -11.324 5.374 1.00 95.38 280 ALA A C 1
ATOM 2208 O O . ALA A 1 280 ? 8.817 -12.525 5.230 1.00 95.38 280 ALA A O 1
ATOM 2209 N N . ALA A 1 281 ? 7.821 -10.626 4.528 1.00 97.31 281 ALA A N 1
ATOM 2210 C CA . ALA A 1 281 ? 7.235 -11.209 3.325 1.00 97.31 281 ALA A CA 1
ATOM 2211 C C . ALA A 1 281 ? 8.330 -11.738 2.388 1.00 97.31 281 ALA A C 1
ATOM 2213 O O . ALA A 1 281 ? 8.289 -12.894 1.982 1.00 97.31 281 ALA A O 1
ATOM 2214 N N . LEU A 1 282 ? 9.361 -10.937 2.108 1.00 97.25 282 LEU A N 1
ATOM 2215 C CA . LEU A 1 282 ? 10.440 -11.322 1.200 1.00 97.25 282 LEU A CA 1
ATOM 2216 C C . LEU A 1 282 ? 11.092 -12.638 1.625 1.00 97.25 282 LEU A C 1
ATOM 2218 O O . LEU A 1 282 ? 11.225 -13.546 0.813 1.00 97.25 282 LEU A O 1
ATOM 2222 N N . ALA A 1 283 ? 11.437 -12.753 2.907 1.00 97.38 283 ALA A N 1
ATOM 2223 C CA . ALA A 1 283 ? 12.063 -13.942 3.462 1.00 97.38 283 ALA A CA 1
ATOM 2224 C C . ALA A 1 283 ? 11.141 -15.165 3.408 1.00 97.38 283 ALA A C 1
ATOM 2226 O O . ALA A 1 283 ? 11.586 -16.245 3.031 1.00 97.38 283 ALA A O 1
ATOM 2227 N N . ALA A 1 284 ? 9.857 -15.012 3.745 1.00 98.25 284 ALA A N 1
ATOM 2228 C CA . ALA A 1 284 ? 8.907 -16.122 3.724 1.00 98.25 284 ALA A CA 1
ATOM 2229 C C . ALA A 1 284 ? 8.703 -16.684 2.307 1.00 98.25 284 ALA A C 1
ATOM 2231 O O . ALA A 1 284 ? 8.733 -17.903 2.109 1.00 98.25 284 ALA A O 1
ATOM 2232 N N . TYR A 1 285 ? 8.528 -15.805 1.315 1.00 98.31 285 TYR A N 1
ATOM 2233 C CA . TYR A 1 285 ? 8.356 -16.210 -0.081 1.00 98.31 285 TYR A CA 1
ATOM 2234 C C . TYR A 1 285 ? 9.666 -16.687 -0.711 1.00 98.31 285 TYR A C 1
ATOM 2236 O O . TYR A 1 285 ? 9.650 -17.689 -1.421 1.00 98.31 285 TYR A O 1
ATOM 2244 N N . GLY A 1 286 ? 10.799 -16.050 -0.401 1.00 97.81 286 GLY A N 1
ATOM 2245 C CA . GLY A 1 286 ? 12.125 -16.503 -0.825 1.00 97.81 286 GLY A CA 1
ATOM 2246 C C . GLY A 1 286 ? 12.437 -17.908 -0.318 1.00 97.81 286 GLY A C 1
ATOM 2247 O O . GLY A 1 286 ? 12.778 -18.787 -1.106 1.00 97.81 286 GLY A O 1
ATOM 2248 N N . ALA A 1 287 ? 12.182 -18.173 0.967 1.00 98.06 287 ALA A N 1
ATOM 2249 C CA . ALA A 1 287 ? 12.326 -19.505 1.549 1.00 98.06 287 ALA A CA 1
ATOM 2250 C C . ALA A 1 287 ? 11.422 -20.545 0.872 1.00 98.06 287 ALA A C 1
ATOM 2252 O O . ALA A 1 287 ? 11.862 -21.660 0.597 1.00 98.06 287 ALA A O 1
ATOM 2253 N N . ARG A 1 288 ? 10.163 -20.191 0.570 1.00 97.75 288 ARG A N 1
ATOM 2254 C CA . ARG A 1 288 ? 9.239 -21.080 -0.154 1.00 97.75 288 ARG A CA 1
ATOM 2255 C C . ARG A 1 288 ? 9.694 -21.350 -1.591 1.00 97.75 288 ARG A C 1
ATOM 2257 O O . ARG A 1 288 ? 9.477 -22.457 -2.077 1.00 97.75 288 ARG A O 1
ATOM 2264 N N . ALA A 1 289 ? 10.296 -20.361 -2.244 1.00 97.12 289 ALA A N 1
ATOM 2265 C CA . ALA A 1 289 ? 10.827 -20.461 -3.600 1.00 97.12 289 ALA A CA 1
ATOM 2266 C C . ALA A 1 289 ? 12.182 -21.183 -3.673 1.00 97.12 289 ALA A C 1
ATOM 2268 O O . ALA A 1 289 ? 12.602 -21.562 -4.762 1.00 97.12 289 ALA A O 1
ATOM 2269 N N . GLY A 1 290 ? 12.866 -21.363 -2.538 1.00 96.38 290 GLY A N 1
ATOM 2270 C CA . GLY A 1 290 ? 14.240 -21.865 -2.501 1.00 96.38 290 GLY A CA 1
ATOM 2271 C C . GLY A 1 290 ? 15.285 -20.836 -2.948 1.00 96.38 290 GLY A C 1
ATOM 2272 O O . GLY A 1 290 ? 16.380 -21.233 -3.329 1.00 96.38 290 GLY A O 1
ATOM 2273 N N . LEU A 1 291 ? 14.958 -19.540 -2.902 1.00 96.75 291 LEU A N 1
ATOM 2274 C CA . LEU A 1 291 ? 15.849 -18.443 -3.289 1.00 96.75 291 LEU A CA 1
ATOM 2275 C C . LEU A 1 291 ? 16.565 -17.863 -2.068 1.00 96.75 291 LEU A C 1
ATOM 2277 O O . LEU A 1 291 ? 15.975 -17.695 -0.993 1.00 96.75 291 LEU A O 1
ATOM 2281 N N . GLU A 1 292 ? 17.833 -17.496 -2.237 1.00 96.88 292 GLU A N 1
ATOM 2282 C CA . GLU A 1 292 ? 18.580 -16.813 -1.184 1.00 96.88 292 GLU A CA 1
ATOM 2283 C C . GLU A 1 292 ? 17.988 -15.415 -0.960 1.00 96.88 292 GLU A C 1
ATOM 2285 O O . GLU A 1 292 ? 17.777 -14.659 -1.900 1.00 96.88 292 GLU A O 1
ATOM 2290 N N . THR A 1 293 ? 17.704 -15.048 0.291 1.00 97.31 293 THR A N 1
ATOM 2291 C CA . THR A 1 293 ? 17.139 -13.730 0.617 1.00 97.31 293 THR A CA 1
ATOM 2292 C C . THR A 1 293 ? 18.127 -12.905 1.424 1.00 97.31 293 THR A C 1
ATOM 2294 O O . THR A 1 293 ? 18.559 -13.326 2.497 1.00 97.31 293 THR A O 1
ATOM 2297 N N . LEU A 1 294 ? 18.440 -11.710 0.931 1.00 95.31 294 LEU A N 1
ATOM 2298 C CA . LEU A 1 294 ? 19.308 -10.730 1.569 1.00 95.31 294 LEU A CA 1
ATOM 2299 C C . LEU A 1 294 ? 18.476 -9.582 2.155 1.00 95.31 294 LEU A C 1
ATOM 2301 O O . LEU A 1 294 ? 17.618 -8.997 1.488 1.00 95.31 294 LEU A O 1
ATOM 2305 N N . VAL A 1 295 ? 18.753 -9.229 3.407 1.00 93.25 295 VAL A N 1
ATOM 2306 C CA . VAL A 1 295 ? 18.171 -8.054 4.066 1.00 93.25 295 VAL A CA 1
ATOM 2307 C C . VAL A 1 295 ? 19.318 -7.161 4.517 1.00 93.25 295 VAL A C 1
ATOM 2309 O O . VAL A 1 295 ? 20.040 -7.516 5.446 1.00 93.25 295 VAL A O 1
ATOM 2312 N N . LEU A 1 296 ? 19.502 -6.028 3.839 1.00 91.25 296 LEU A N 1
ATOM 2313 C CA . LEU A 1 296 ? 20.575 -5.072 4.125 1.00 91.25 296 LEU A CA 1
ATOM 2314 C C . LEU A 1 296 ? 20.069 -3.986 5.072 1.00 91.25 296 LEU A C 1
ATOM 2316 O O . LEU A 1 296 ? 19.055 -3.345 4.792 1.00 91.25 296 LEU A O 1
ATOM 2320 N N . LEU A 1 297 ? 20.755 -3.806 6.199 1.00 88.94 297 LEU A N 1
ATOM 2321 C CA . LEU A 1 297 ? 20.355 -2.906 7.282 1.00 88.94 297 LEU A CA 1
ATOM 2322 C C . LEU A 1 297 ? 21.556 -2.090 7.765 1.00 88.94 297 LEU A C 1
ATOM 2324 O O . LEU A 1 297 ? 22.661 -2.617 7.759 1.00 88.94 297 LEU A O 1
ATOM 2328 N N . PRO A 1 298 ? 21.374 -0.849 8.240 1.00 83.75 298 PRO A N 1
ATOM 2329 C CA . PRO A 1 298 ? 22.473 -0.105 8.842 1.00 83.75 298 PRO A CA 1
ATOM 2330 C C . PRO A 1 298 ? 22.873 -0.717 10.194 1.00 83.75 298 PRO A C 1
ATOM 2332 O O . PRO A 1 298 ? 22.002 -1.114 10.979 1.00 83.75 298 PRO A O 1
ATOM 2335 N N . GLU A 1 299 ? 24.177 -0.755 10.471 1.00 82.31 299 GLU A N 1
ATOM 2336 C CA . GLU A 1 299 ? 24.753 -1.324 11.699 1.00 82.31 299 GLU A CA 1
ATOM 2337 C C . GLU A 1 299 ? 24.130 -0.742 12.984 1.00 82.31 299 GLU A C 1
ATOM 2339 O O . GLU A 1 299 ? 23.921 0.469 13.117 1.00 82.31 299 GLU A O 1
ATOM 2344 N N . GLY A 1 300 ? 23.820 -1.618 13.950 1.00 71.62 300 GLY A N 1
ATOM 2345 C CA . GLY A 1 300 ? 23.440 -1.233 15.317 1.00 71.62 300 GLY A CA 1
ATOM 2346 C C . GLY A 1 300 ? 22.079 -0.540 15.489 1.00 71.62 300 GLY A C 1
ATOM 2347 O O . GLY A 1 300 ? 21.769 -0.070 16.586 1.00 71.62 300 GLY A O 1
ATOM 2348 N N . LYS A 1 301 ? 21.244 -0.462 14.443 1.00 65.00 301 LYS A N 1
ATOM 2349 C CA . LYS A 1 301 ? 19.988 0.319 14.461 1.00 65.00 301 LYS A CA 1
ATOM 2350 C C . LYS A 1 301 ? 18.697 -0.502 14.501 1.00 65.00 301 LYS A C 1
ATOM 2352 O O . LYS A 1 301 ? 17.615 0.076 14.366 1.00 65.00 301 LYS A O 1
ATOM 2357 N N . VAL A 1 302 ? 18.758 -1.826 14.680 1.00 69.12 302 VAL A N 1
ATOM 2358 C CA . VAL A 1 302 ? 17.578 -2.685 14.478 1.00 69.12 302 VAL A CA 1
ATOM 2359 C C . VAL A 1 302 ? 17.285 -3.599 15.664 1.00 69.12 302 VAL A C 1
ATOM 2361 O O . VAL A 1 302 ? 18.087 -4.436 16.058 1.00 69.12 302 VAL A O 1
ATOM 2364 N N . ALA A 1 303 ? 16.080 -3.460 16.220 1.00 70.88 303 ALA A N 1
ATOM 2365 C CA . ALA A 1 303 ? 15.589 -4.326 17.283 1.00 70.88 303 ALA A CA 1
ATOM 2366 C C . ALA A 1 303 ? 15.357 -5.758 16.771 1.00 70.88 303 ALA A C 1
ATOM 2368 O O . ALA A 1 303 ? 14.718 -5.955 15.734 1.00 70.88 303 ALA A O 1
ATOM 2369 N N . ALA A 1 304 ? 15.789 -6.757 17.548 1.00 74.25 304 ALA A N 1
ATOM 2370 C CA . ALA A 1 304 ? 15.669 -8.175 17.200 1.00 74.25 304 ALA A CA 1
ATOM 2371 C C . ALA A 1 304 ? 14.229 -8.598 16.846 1.00 74.25 304 ALA A C 1
ATOM 2373 O O . ALA A 1 304 ? 14.028 -9.388 15.927 1.00 74.25 304 ALA A O 1
ATOM 2374 N N . GLY A 1 305 ? 13.220 -8.026 17.515 1.00 77.38 305 GLY A N 1
ATOM 2375 C CA . GLY A 1 305 ? 11.809 -8.309 17.234 1.00 77.38 305 GLY A CA 1
ATOM 2376 C C . GLY A 1 305 ? 11.374 -7.945 15.808 1.00 77.38 305 GLY A C 1
ATOM 2377 O O . GLY A 1 305 ? 10.598 -8.682 15.207 1.00 77.38 305 GLY A O 1
ATOM 2378 N N . LYS A 1 306 ? 11.928 -6.871 15.226 1.00 77.94 306 LYS A N 1
ATOM 2379 C CA . LYS A 1 306 ? 11.564 -6.401 13.876 1.00 77.94 306 LYS A CA 1
ATOM 2380 C C . LYS A 1 306 ? 12.064 -7.339 12.777 1.00 77.94 306 LYS A C 1
ATOM 2382 O O . LYS A 1 306 ? 11.374 -7.579 11.793 1.00 77.94 306 LYS A O 1
ATOM 2387 N N . ILE A 1 307 ? 13.240 -7.927 12.980 1.00 86.25 307 ILE A N 1
ATOM 2388 C CA . ILE A 1 307 ? 13.872 -8.843 12.020 1.00 86.25 307 ILE A CA 1
ATOM 2389 C C . ILE A 1 307 ? 13.575 -10.320 12.297 1.00 86.25 307 ILE A C 1
ATOM 2391 O O . ILE A 1 307 ? 13.962 -11.174 11.501 1.00 86.25 307 ILE A O 1
ATOM 2395 N N . ALA A 1 308 ? 12.874 -10.637 13.391 1.00 90.31 308 ALA A N 1
ATOM 2396 C CA . ALA A 1 308 ? 12.655 -12.007 13.847 1.00 90.31 308 ALA A CA 1
ATOM 2397 C C . ALA A 1 308 ? 12.005 -12.900 12.779 1.00 90.31 308 ALA A C 1
ATOM 2399 O O . ALA A 1 308 ? 12.491 -14.000 12.532 1.00 90.31 308 ALA A O 1
ATOM 2400 N N . GLN A 1 309 ? 10.949 -12.424 12.105 1.00 93.50 309 GLN A N 1
ATOM 2401 C CA . GLN A 1 309 ? 10.294 -13.192 11.038 1.00 93.50 309 GLN A CA 1
ATOM 2402 C C . GLN A 1 309 ? 11.239 -13.443 9.856 1.00 93.50 309 GLN A C 1
ATOM 2404 O O . GLN A 1 309 ? 11.342 -14.574 9.388 1.00 93.50 309 GLN A O 1
ATOM 2409 N N . ALA A 1 310 ? 11.960 -12.413 9.401 1.00 93.88 310 ALA A N 1
ATOM 2410 C CA . ALA A 1 310 ? 12.894 -12.549 8.287 1.00 93.88 310 ALA A CA 1
ATOM 2411 C C . ALA A 1 310 ? 14.029 -13.534 8.616 1.00 93.88 310 ALA A C 1
ATOM 2413 O O . ALA A 1 310 ? 14.324 -14.432 7.829 1.00 93.88 310 ALA A O 1
ATOM 2414 N N . SER A 1 311 ? 14.608 -13.415 9.814 1.00 93.69 311 SER A N 1
ATOM 2415 C CA . SER A 1 311 ? 15.651 -14.315 10.313 1.00 93.69 311 SER A CA 1
ATOM 2416 C C . SER A 1 311 ? 15.160 -15.760 10.432 1.00 93.69 311 SER A C 1
ATOM 2418 O O . SER A 1 311 ? 15.848 -16.676 9.987 1.00 93.69 311 SER A O 1
ATOM 2420 N N . LEU A 1 312 ? 13.955 -15.975 10.976 1.00 95.19 312 LEU A N 1
ATOM 2421 C CA . LEU A 1 312 ? 13.368 -17.308 11.138 1.00 95.19 312 LEU A CA 1
ATOM 2422 C C . LEU A 1 312 ? 13.130 -18.006 9.792 1.00 95.19 312 LEU A C 1
ATOM 2424 O O . LEU A 1 312 ? 13.306 -19.217 9.689 1.00 95.19 312 LEU A O 1
ATOM 2428 N N . HIS A 1 313 ? 12.766 -17.244 8.760 1.00 96.94 313 HIS A N 1
ATOM 2429 C CA . HIS A 1 313 ? 12.643 -17.743 7.391 1.00 96.94 313 HIS A CA 1
ATOM 2430 C C . HIS A 1 313 ? 13.995 -17.915 6.674 1.00 96.94 313 HIS A C 1
ATOM 2432 O O . HIS A 1 313 ? 14.019 -18.279 5.505 1.00 96.94 313 HIS A O 1
ATOM 2438 N N . GLY A 1 314 ? 15.122 -17.708 7.360 1.00 95.25 314 GLY A N 1
ATOM 2439 C CA . GLY A 1 314 ? 16.455 -17.967 6.818 1.00 95.25 314 GLY A CA 1
ATOM 2440 C C . GLY A 1 314 ? 17.024 -16.835 5.965 1.00 95.25 314 GLY A C 1
ATOM 2441 O O . GLY A 1 314 ? 17.997 -17.061 5.247 1.00 95.25 314 GLY A O 1
ATOM 2442 N N . ALA A 1 315 ? 16.465 -15.622 6.036 1.00 96.44 315 ALA A N 1
ATOM 2443 C CA . ALA A 1 315 ? 17.080 -14.479 5.374 1.00 96.44 315 ALA A CA 1
ATOM 2444 C C . ALA A 1 315 ? 18.463 -14.179 5.968 1.00 96.44 315 ALA A C 1
ATOM 2446 O O . ALA A 1 315 ? 18.650 -14.145 7.189 1.00 96.44 315 ALA A O 1
ATOM 2447 N N . ARG A 1 316 ? 19.428 -13.899 5.092 1.00 95.12 316 ARG A N 1
ATOM 2448 C CA . ARG A 1 316 ? 20.744 -13.388 5.469 1.00 95.12 316 ARG A CA 1
ATOM 2449 C C . ARG A 1 316 ? 20.616 -11.899 5.739 1.00 95.12 316 ARG A C 1
ATOM 2451 O O . ARG A 1 316 ? 20.535 -11.085 4.820 1.00 95.12 316 ARG A O 1
ATOM 2458 N N . ILE A 1 317 ? 20.576 -11.564 7.018 1.00 92.69 317 ILE A N 1
ATOM 2459 C CA . ILE A 1 317 ? 20.531 -10.182 7.478 1.00 92.69 317 ILE A CA 1
ATOM 2460 C C . ILE A 1 317 ? 21.970 -9.684 7.561 1.00 92.69 317 ILE A C 1
ATOM 2462 O O . ILE A 1 317 ? 22.771 -10.220 8.325 1.00 92.69 317 ILE A O 1
ATOM 2466 N N . LEU A 1 318 ? 22.300 -8.709 6.721 1.00 91.62 318 LEU A N 1
ATOM 2467 C CA . LEU A 1 318 ? 23.635 -8.145 6.595 1.00 91.62 318 LEU A CA 1
ATOM 2468 C C . LEU A 1 318 ? 23.599 -6.704 7.096 1.00 91.62 318 LEU A C 1
ATOM 2470 O O . LEU A 1 318 ? 22.887 -5.863 6.544 1.00 91.62 318 LEU A O 1
ATOM 2474 N N . GLU A 1 319 ? 24.364 -6.440 8.149 1.00 89.38 319 GLU A N 1
ATOM 2475 C CA . GLU A 1 319 ? 24.570 -5.086 8.644 1.00 89.38 319 GLU A CA 1
ATOM 2476 C C . GLU A 1 319 ? 25.649 -4.396 7.803 1.00 89.38 319 GLU A C 1
ATOM 2478 O O . GLU A 1 319 ? 26.744 -4.928 7.617 1.00 89.38 319 GLU A O 1
ATOM 2483 N N . VAL A 1 320 ? 25.306 -3.239 7.246 1.00 86.56 320 VAL A N 1
ATOM 2484 C CA . VAL A 1 320 ? 26.157 -2.411 6.394 1.00 86.56 320 VAL A CA 1
ATOM 2485 C C . VAL A 1 320 ? 26.598 -1.199 7.202 1.00 86.56 320 VAL A C 1
ATOM 2487 O O . VAL A 1 320 ? 25.779 -0.538 7.847 1.00 86.56 320 VAL A O 1
ATOM 2490 N N . GLU A 1 321 ? 27.892 -0.895 7.151 1.00 86.25 321 GLU A N 1
ATOM 2491 C CA . GLU A 1 321 ? 28.427 0.354 7.688 1.00 86.25 321 GLU A CA 1
ATOM 2492 C C . GLU A 1 321 ? 27.805 1.539 6.932 1.00 86.25 321 GLU A C 1
ATOM 2494 O O . GLU A 1 321 ? 27.966 1.655 5.716 1.00 86.25 321 GLU A O 1
ATOM 2499 N N . GLY A 1 322 ? 27.080 2.409 7.642 1.00 84.50 322 GLY A N 1
ATOM 2500 C CA . GLY A 1 322 ? 26.426 3.577 7.051 1.00 84.50 322 GLY A CA 1
ATOM 2501 C C . GLY A 1 322 ? 25.003 3.817 7.554 1.00 84.50 322 GLY A C 1
ATOM 2502 O O . GLY A 1 322 ? 24.618 3.428 8.663 1.00 84.50 322 GLY A O 1
ATOM 2503 N N . ASN A 1 323 ? 24.221 4.526 6.746 1.00 76.38 323 ASN A N 1
ATOM 2504 C CA . ASN A 1 323 ? 22.829 4.866 7.005 1.00 76.38 323 ASN A CA 1
ATOM 2505 C C . ASN A 1 323 ? 21.865 4.054 6.107 1.00 76.38 323 ASN A C 1
ATOM 2507 O O . ASN A 1 323 ? 22.242 3.079 5.459 1.00 76.38 323 ASN A O 1
ATOM 2511 N N . PHE A 1 324 ? 20.575 4.396 6.143 1.00 74.88 324 PHE A N 1
ATOM 2512 C CA . PHE A 1 324 ? 19.557 3.696 5.355 1.00 74.88 324 PHE A CA 1
ATOM 2513 C C . PHE A 1 324 ? 19.717 3.925 3.844 1.00 74.88 324 PHE A C 1
ATOM 2515 O O . PHE A 1 324 ? 19.508 2.987 3.077 1.00 74.88 324 PHE A O 1
ATOM 2522 N N . ASP A 1 325 ? 20.113 5.131 3.436 1.00 73.56 325 ASP A N 1
ATOM 2523 C CA . ASP A 1 325 ? 20.342 5.479 2.033 1.00 73.56 325 ASP A CA 1
ATOM 2524 C C . ASP A 1 325 ? 21.530 4.680 1.482 1.00 73.56 325 ASP A C 1
ATOM 2526 O O . ASP A 1 325 ? 21.402 4.053 0.434 1.00 73.56 325 ASP A O 1
ATOM 2530 N N . ASP A 1 326 ? 22.612 4.541 2.260 1.00 81.69 326 ASP A N 1
ATOM 2531 C CA . ASP A 1 326 ? 23.744 3.674 1.897 1.00 81.69 326 ASP A CA 1
ATOM 2532 C C . ASP A 1 326 ? 23.292 2.221 1.662 1.00 81.69 326 ASP A C 1
ATOM 2534 O O . ASP A 1 326 ? 23.729 1.562 0.717 1.00 81.69 326 ASP A O 1
ATOM 2538 N N . CYS A 1 327 ? 22.387 1.698 2.497 1.00 84.38 327 CYS A N 1
ATOM 2539 C CA . CYS A 1 327 ? 21.837 0.353 2.308 1.00 84.38 327 CYS A CA 1
ATOM 2540 C C . CYS A 1 327 ? 21.015 0.250 1.019 1.00 84.38 327 CYS A C 1
ATOM 2542 O O . CYS A 1 327 ? 21.104 -0.760 0.319 1.00 84.38 327 CYS A O 1
ATOM 2544 N N . LEU A 1 328 ? 20.210 1.269 0.709 1.00 80.19 328 LEU A N 1
ATOM 2545 C CA . LEU A 1 328 ? 19.395 1.305 -0.501 1.00 80.19 328 LEU A CA 1
ATOM 2546 C C . LEU A 1 328 ? 20.270 1.353 -1.760 1.00 80.19 328 LEU A C 1
ATOM 2548 O O . LEU A 1 328 ? 20.021 0.575 -2.682 1.00 80.19 328 LEU A O 1
ATOM 2552 N N . ASP A 1 329 ? 21.327 2.166 -1.754 1.00 84.69 329 ASP A N 1
ATOM 2553 C CA . ASP A 1 329 ? 22.296 2.263 -2.848 1.00 84.69 329 ASP A CA 1
ATOM 2554 C C . ASP A 1 329 ? 22.975 0.915 -3.112 1.00 84.69 329 ASP A C 1
ATOM 2556 O O . ASP A 1 329 ? 23.062 0.467 -4.255 1.00 84.69 329 ASP A O 1
ATOM 2560 N N . ARG A 1 330 ? 23.396 0.197 -2.060 1.00 89.12 330 ARG A N 1
ATOM 2561 C CA . ARG A 1 330 ? 24.018 -1.133 -2.223 1.00 89.12 330 ARG A CA 1
ATOM 2562 C C . ARG A 1 330 ? 23.044 -2.180 -2.734 1.00 89.12 330 ARG A C 1
ATOM 2564 O O . ARG A 1 330 ? 23.427 -3.027 -3.539 1.00 89.12 330 ARG A O 1
ATOM 2571 N N . VAL A 1 331 ? 21.794 -2.129 -2.284 1.00 85.44 331 VAL A N 1
ATOM 2572 C CA . VAL A 1 331 ? 20.727 -2.981 -2.812 1.00 85.44 331 VAL A CA 1
ATOM 2573 C C . VAL A 1 331 ? 20.524 -2.688 -4.309 1.00 85.44 331 VAL A C 1
ATOM 2575 O O . VAL A 1 331 ? 20.481 -3.626 -5.103 1.00 85.44 331 VAL A O 1
ATOM 2578 N N . GLN A 1 332 ? 20.490 -1.416 -4.715 1.00 84.75 332 GLN A N 1
ATOM 2579 C CA . GLN A 1 332 ? 20.370 -1.013 -6.121 1.00 84.75 332 GLN A CA 1
ATOM 2580 C C . GLN A 1 332 ? 21.573 -1.450 -6.969 1.00 84.75 332 GLN A C 1
ATOM 2582 O O . GLN A 1 332 ? 21.387 -1.995 -8.057 1.00 84.75 332 GLN A O 1
ATOM 2587 N N . ASP A 1 333 ? 22.795 -1.301 -6.455 1.00 87.75 333 ASP A N 1
ATOM 2588 C CA . ASP A 1 333 ? 24.023 -1.759 -7.113 1.00 87.75 333 ASP A CA 1
ATOM 2589 C C . ASP A 1 333 ? 24.014 -3.270 -7.376 1.00 87.75 333 ASP A C 1
ATOM 2591 O O . ASP A 1 333 ? 24.405 -3.711 -8.458 1.00 87.75 333 ASP A O 1
ATOM 2595 N N . LEU A 1 334 ? 23.580 -4.073 -6.395 1.00 88.06 334 LEU A N 1
ATOM 2596 C CA . LEU A 1 334 ? 23.454 -5.526 -6.558 1.00 88.06 334 LEU A CA 1
ATOM 2597 C C . LEU A 1 334 ? 22.477 -5.866 -7.685 1.00 88.06 334 LEU A C 1
ATOM 2599 O O . LEU A 1 334 ? 22.736 -6.768 -8.479 1.00 88.06 334 LEU A O 1
ATOM 2603 N N . ALA A 1 335 ? 21.384 -5.119 -7.785 1.00 86.94 335 ALA A N 1
ATOM 2604 C CA . ALA A 1 335 ? 20.364 -5.372 -8.785 1.00 86.94 335 ALA A CA 1
ATOM 2605 C C . ALA A 1 335 ? 20.769 -4.952 -10.192 1.00 86.94 335 ALA A C 1
ATOM 2607 O O . ALA A 1 335 ? 20.584 -5.720 -11.131 1.00 86.94 335 ALA A O 1
ATOM 2608 N N . ASN A 1 336 ? 21.415 -3.793 -10.327 1.00 84.44 336 ASN A N 1
ATOM 2609 C CA . ASN A 1 336 ? 21.959 -3.320 -11.601 1.00 84.44 336 ASN A CA 1
ATOM 2610 C C . ASN A 1 336 ? 23.034 -4.271 -12.162 1.00 84.44 336 ASN A C 1
ATOM 2612 O O . ASN A 1 336 ? 23.289 -4.285 -13.362 1.00 84.44 336 ASN A O 1
ATOM 2616 N N . ARG A 1 337 ? 23.675 -5.069 -11.297 1.00 85.06 337 ARG A N 1
ATOM 2617 C CA . ARG A 1 337 ? 24.640 -6.113 -11.678 1.00 85.06 337 ARG A CA 1
ATOM 2618 C C . ARG A 1 337 ? 23.999 -7.480 -11.944 1.00 85.06 337 ARG A C 1
ATOM 2620 O O . ARG A 1 337 ? 24.727 -8.409 -12.275 1.00 85.06 337 ARG A O 1
ATOM 2627 N N . GLY A 1 338 ? 22.683 -7.623 -11.768 1.00 81.94 338 GLY A N 1
ATOM 2628 C CA . GLY A 1 338 ? 21.975 -8.904 -11.875 1.00 81.94 338 GLY A CA 1
ATOM 2629 C C . GLY A 1 338 ? 22.252 -9.878 -10.722 1.00 81.94 338 GLY A C 1
ATOM 2630 O O . GLY A 1 338 ? 21.907 -11.049 -10.809 1.00 81.94 338 GLY A O 1
ATOM 2631 N N . GLU A 1 339 ? 22.871 -9.420 -9.629 1.00 87.56 339 GLU A N 1
ATOM 2632 C CA . GLU A 1 339 ? 23.274 -10.274 -8.502 1.00 87.56 339 GLU A CA 1
ATOM 2633 C C . GLU A 1 339 ? 22.138 -10.515 -7.497 1.00 87.56 339 GLU A C 1
ATOM 2635 O O . GLU A 1 339 ? 22.224 -11.434 -6.675 1.00 87.56 339 GLU A O 1
ATOM 2640 N N . ALA A 1 340 ? 21.102 -9.672 -7.509 1.00 92.25 340 ALA A N 1
ATOM 2641 C CA . ALA A 1 340 ? 19.901 -9.836 -6.697 1.00 92.25 340 ALA A CA 1
ATOM 2642 C C . ALA A 1 340 ? 18.696 -9.112 -7.309 1.00 92.25 340 ALA A C 1
ATOM 2644 O O . ALA A 1 340 ? 18.821 -8.016 -7.847 1.00 92.25 340 ALA A O 1
ATOM 2645 N N . TYR A 1 341 ? 17.503 -9.676 -7.152 1.00 94.94 341 TYR A N 1
ATOM 2646 C CA . TYR A 1 341 ? 16.259 -9.052 -7.580 1.00 94.94 341 TYR A CA 1
ATOM 2647 C C . TYR A 1 341 ? 15.606 -8.274 -6.433 1.00 94.94 341 TYR A C 1
ATOM 2649 O O . TYR A 1 341 ? 15.400 -8.801 -5.333 1.00 94.94 341 TYR A O 1
ATOM 2657 N N . LEU A 1 342 ? 15.271 -7.005 -6.679 1.00 93.25 342 LEU A N 1
ATOM 2658 C CA . LEU A 1 342 ? 14.764 -6.110 -5.640 1.00 93.25 342 LEU A CA 1
ATOM 2659 C C . LEU A 1 342 ? 13.262 -6.142 -5.533 1.00 93.25 342 LEU A C 1
ATOM 2661 O O . LEU A 1 342 ? 12.541 -5.879 -6.491 1.00 93.25 342 LEU A O 1
ATOM 2665 N N . LEU A 1 343 ? 12.788 -6.331 -4.308 1.00 91.38 343 LEU A N 1
ATOM 2666 C CA . LEU A 1 343 ? 11.366 -6.311 -3.984 1.00 91.38 343 LEU A CA 1
ATOM 2667 C C . LEU A 1 343 ? 11.051 -5.192 -2.984 1.00 91.38 343 LEU A C 1
ATOM 2669 O O . LEU A 1 343 ? 10.457 -5.396 -1.925 1.00 91.38 343 LEU A O 1
ATOM 2673 N N . ASN A 1 344 ? 11.447 -3.972 -3.352 1.00 86.25 344 ASN A N 1
ATOM 2674 C CA . ASN A 1 344 ? 11.168 -2.728 -2.630 1.00 86.25 344 ASN A CA 1
ATOM 2675 C C . ASN A 1 344 ? 9.983 -1.962 -3.264 1.00 86.25 344 ASN A C 1
ATOM 2677 O O . ASN A 1 344 ? 9.219 -2.517 -4.049 1.00 86.25 344 ASN A O 1
ATOM 2681 N N . SER A 1 345 ? 9.754 -0.705 -2.879 1.00 84.19 345 SER A N 1
ATOM 2682 C CA . SER A 1 345 ? 8.611 0.088 -3.367 1.00 84.19 345 SER A CA 1
ATOM 2683 C C . SER A 1 345 ? 8.719 0.549 -4.830 1.00 84.19 345 SER A C 1
ATOM 2685 O O . SER A 1 345 ? 7.707 1.005 -5.354 1.00 84.19 345 SER A O 1
ATOM 2687 N N . LEU A 1 346 ? 9.890 0.434 -5.471 1.00 86.69 346 LEU A N 1
ATOM 2688 C CA . LEU A 1 346 ? 10.089 0.766 -6.890 1.00 86.69 346 LEU A CA 1
ATOM 2689 C C . LEU A 1 346 ? 9.637 -0.365 -7.818 1.00 86.69 346 LEU A C 1
ATOM 2691 O O . LEU A 1 346 ? 9.262 -0.110 -8.956 1.00 86.69 346 LEU A O 1
ATOM 2695 N N . ASN A 1 347 ? 9.651 -1.610 -7.332 1.00 93.94 347 ASN A N 1
ATOM 2696 C CA . ASN A 1 347 ? 9.335 -2.768 -8.156 1.00 93.94 347 ASN A CA 1
ATOM 2697 C C . ASN A 1 347 ? 7.878 -2.709 -8.676 1.00 93.94 347 ASN A C 1
ATOM 2699 O O . ASN A 1 347 ? 6.948 -2.775 -7.860 1.00 93.94 347 ASN A O 1
ATOM 2703 N N . PRO A 1 348 ? 7.660 -2.641 -10.006 1.00 95.25 348 PRO A N 1
ATOM 2704 C CA . PRO A 1 348 ? 6.326 -2.472 -10.582 1.00 95.25 348 PRO A CA 1
ATOM 2705 C C . PRO A 1 348 ? 5.421 -3.687 -10.336 1.00 95.25 348 PRO A C 1
ATOM 2707 O O . PRO A 1 348 ? 4.230 -3.532 -10.073 1.00 95.25 348 PRO A O 1
ATOM 2710 N N . TYR A 1 349 ? 5.986 -4.894 -10.304 1.00 97.44 349 TYR A N 1
ATOM 2711 C CA . TYR A 1 349 ? 5.247 -6.149 -10.150 1.00 97.44 349 TYR A CA 1
ATOM 2712 C C . TYR A 1 349 ? 4.663 -6.356 -8.757 1.00 97.44 349 TYR A C 1
ATOM 2714 O O . TYR A 1 349 ? 3.686 -7.086 -8.580 1.00 97.44 349 TYR A O 1
ATOM 2722 N N . ARG A 1 350 ? 5.207 -5.671 -7.746 1.00 97.69 350 ARG A N 1
ATOM 2723 C CA . ARG A 1 350 ? 4.598 -5.686 -6.413 1.00 97.69 350 ARG A CA 1
ATOM 2724 C C . ARG A 1 350 ? 3.230 -5.016 -6.404 1.00 97.69 350 ARG A C 1
ATOM 2726 O O . ARG A 1 350 ? 2.403 -5.392 -5.572 1.00 97.69 350 ARG A O 1
ATOM 2733 N N . LEU A 1 351 ? 3.002 -4.034 -7.279 1.00 97.75 351 LEU A N 1
ATOM 2734 C CA . LEU A 1 351 ? 1.706 -3.369 -7.398 1.00 97.75 351 LEU A CA 1
ATOM 2735 C C . LEU A 1 351 ? 0.673 -4.277 -8.072 1.00 97.75 351 LEU A C 1
ATOM 2737 O O . LEU A 1 351 ? -0.480 -4.251 -7.658 1.00 97.75 351 LEU A O 1
ATOM 2741 N N . GLU A 1 352 ? 1.087 -5.139 -9.005 1.00 98.31 352 GLU A N 1
ATOM 2742 C CA . GLU A 1 352 ? 0.196 -6.122 -9.642 1.00 98.31 352 GLU A CA 1
ATOM 2743 C C . GLU A 1 352 ? -0.441 -7.051 -8.614 1.00 98.31 352 GLU A C 1
ATOM 2745 O O . GLU A 1 352 ? -1.656 -7.195 -8.564 1.00 98.31 352 GLU A O 1
ATOM 2750 N N . GLY A 1 353 ? 0.359 -7.605 -7.704 1.00 98.19 353 GLY A N 1
ATOM 2751 C CA . GLY A 1 353 ? -0.192 -8.399 -6.612 1.00 98.19 353 GLY A CA 1
ATOM 2752 C C . GLY A 1 353 ? -1.072 -7.576 -5.665 1.00 98.19 353 GLY A C 1
ATOM 2753 O O . GLY A 1 353 ? -2.149 -8.016 -5.269 1.00 98.19 353 GLY A O 1
ATOM 2754 N N . GLN A 1 354 ? -0.662 -6.351 -5.319 1.00 98.50 354 GLN A N 1
ATOM 2755 C CA . GLN A 1 354 ? -1.425 -5.474 -4.414 1.00 98.50 354 GLN A CA 1
ATOM 2756 C C . GLN A 1 354 ? -2.777 -5.036 -4.993 1.00 98.50 354 GLN A C 1
ATOM 2758 O O . GLN A 1 354 ? -3.725 -4.864 -4.228 1.00 98.50 354 GLN A O 1
ATOM 2763 N N . LYS A 1 355 ? -2.907 -4.902 -6.320 1.00 98.06 355 LYS A N 1
ATOM 2764 C CA . LYS A 1 355 ? -4.159 -4.464 -6.959 1.00 98.06 355 LYS A CA 1
ATOM 2765 C C . LYS A 1 355 ? -5.296 -5.466 -6.746 1.00 98.06 355 LYS A C 1
ATOM 2767 O O . LYS A 1 355 ? -6.456 -5.069 -6.706 1.00 98.06 355 LYS A O 1
ATOM 2772 N N . THR A 1 356 ? -4.963 -6.735 -6.480 1.00 98.44 356 THR A N 1
ATOM 2773 C CA . THR A 1 356 ? -5.941 -7.773 -6.109 1.00 98.44 356 THR A CA 1
ATOM 2774 C C . THR A 1 356 ? -6.706 -7.455 -4.821 1.00 98.44 356 THR A C 1
ATOM 2776 O O . THR A 1 356 ? -7.808 -7.959 -4.640 1.00 98.44 356 THR A O 1
ATOM 2779 N N . ILE A 1 357 ? -6.196 -6.571 -3.949 1.00 98.62 357 ILE A N 1
ATOM 2780 C CA . ILE A 1 357 ? -6.964 -6.044 -2.806 1.00 98.62 357 ILE A CA 1
ATOM 2781 C C . ILE A 1 357 ? -8.213 -5.312 -3.307 1.00 98.62 357 ILE A C 1
ATOM 2783 O O . ILE A 1 357 ? -9.295 -5.513 -2.764 1.00 98.62 357 ILE A O 1
ATOM 2787 N N . GLY A 1 358 ? -8.060 -4.479 -4.342 1.00 98.31 358 GLY A N 1
ATOM 2788 C CA . GLY A 1 358 ? -9.163 -3.757 -4.973 1.00 98.31 358 GLY A CA 1
ATOM 2789 C C . GLY A 1 358 ? -10.162 -4.714 -5.616 1.00 98.31 358 GLY A C 1
ATOM 2790 O O . GLY A 1 358 ? -11.355 -4.595 -5.354 1.00 98.31 358 GLY A O 1
ATOM 2791 N N . LEU A 1 359 ? -9.672 -5.711 -6.364 1.00 98.12 359 LEU A N 1
ATOM 2792 C CA . LEU A 1 359 ? -10.515 -6.749 -6.970 1.00 98.12 359 LEU A CA 1
ATOM 2793 C C . LEU A 1 359 ? -11.338 -7.498 -5.913 1.00 98.12 359 LEU A C 1
ATOM 2795 O O . LEU A 1 359 ? -12.553 -7.603 -6.053 1.00 98.12 359 LEU A O 1
ATOM 2799 N N . GLU A 1 360 ? -10.707 -7.935 -4.818 1.00 97.81 360 GLU A N 1
ATOM 2800 C CA . GLU A 1 360 ? -11.396 -8.628 -3.723 1.00 97.81 360 GLU A CA 1
ATOM 2801 C C . GLU A 1 360 ? -12.418 -7.742 -3.006 1.00 97.81 360 GLU A C 1
ATOM 2803 O O . GLU A 1 360 ? -13.482 -8.230 -2.630 1.00 97.81 360 GLU A O 1
ATOM 2808 N N . ILE A 1 361 ? -12.105 -6.460 -2.775 1.00 98.50 361 ILE A N 1
ATOM 2809 C CA . ILE A 1 361 ? -13.052 -5.523 -2.158 1.00 98.50 361 ILE A CA 1
ATOM 2810 C C . ILE A 1 361 ? -14.274 -5.356 -3.062 1.00 98.50 361 ILE A C 1
ATOM 2812 O O . ILE A 1 361 ? -15.397 -5.512 -2.589 1.00 98.50 361 ILE A O 1
ATOM 2816 N N . LEU A 1 362 ? -14.063 -5.066 -4.349 1.00 98.12 362 LEU A N 1
ATOM 2817 C CA . LEU A 1 362 ? -15.145 -4.828 -5.302 1.00 98.12 362 LEU A CA 1
ATOM 2818 C C . LEU A 1 362 ? -16.005 -6.078 -5.507 1.00 98.12 362 LEU A C 1
ATOM 2820 O O . LEU A 1 362 ? -17.227 -5.982 -5.464 1.00 98.12 362 LEU A O 1
ATOM 2824 N N . GLU A 1 363 ? -15.383 -7.245 -5.693 1.00 95.50 363 GLU A N 1
ATOM 2825 C CA . GLU A 1 363 ? -16.091 -8.509 -5.903 1.00 95.50 363 GLU A CA 1
ATOM 2826 C C . GLU A 1 363 ? -16.930 -8.885 -4.675 1.00 95.50 363 GLU A C 1
ATOM 2828 O O . GLU A 1 363 ? -18.130 -9.121 -4.811 1.00 95.50 363 GLU A O 1
ATOM 2833 N N . ARG A 1 364 ? -16.336 -8.882 -3.471 1.00 95.44 364 ARG A N 1
ATOM 2834 C CA . ARG A 1 364 ? -17.061 -9.241 -2.241 1.00 95.44 364 ARG A CA 1
ATOM 2835 C C . ARG A 1 364 ? -18.171 -8.253 -1.923 1.00 95.44 364 ARG A C 1
ATOM 2837 O O . ARG A 1 364 ? -19.298 -8.678 -1.703 1.00 95.44 364 ARG A O 1
ATOM 2844 N N . PHE A 1 365 ? -17.878 -6.953 -1.960 1.00 97.12 365 PHE A N 1
ATOM 2845 C CA . PHE A 1 365 ? -18.873 -5.929 -1.648 1.00 97.12 365 PHE A CA 1
ATOM 2846 C C . PHE A 1 365 ? -20.036 -5.975 -2.649 1.00 97.12 365 PHE A C 1
ATOM 2848 O O . PHE A 1 365 ? -21.191 -5.956 -2.241 1.00 97.12 365 PHE A O 1
ATOM 2855 N N . ARG A 1 366 ? -19.762 -6.169 -3.948 1.00 95.81 366 ARG A N 1
ATOM 2856 C CA . ARG A 1 366 ? -20.810 -6.378 -4.960 1.00 95.81 366 ARG A CA 1
ATOM 2857 C C . ARG A 1 366 ? -21.639 -7.628 -4.697 1.00 95.81 366 ARG A C 1
ATOM 2859 O O . ARG A 1 366 ? -22.858 -7.578 -4.842 1.00 95.81 366 ARG A O 1
ATOM 2866 N N . ASN A 1 367 ? -21.002 -8.736 -4.329 1.00 94.00 367 ASN A N 1
ATOM 2867 C CA . ASN A 1 367 ? -21.700 -9.992 -4.061 1.00 94.00 367 ASN A CA 1
ATOM 2868 C C . ASN A 1 367 ? -22.587 -9.908 -2.805 1.00 94.00 367 ASN A C 1
ATOM 2870 O O . ASN A 1 367 ? -23.660 -10.508 -2.782 1.00 94.00 367 ASN A O 1
ATOM 2874 N N . GLU A 1 368 ? -22.155 -9.167 -1.783 1.00 95.12 368 GLU A N 1
ATOM 2875 C CA . GLU A 1 368 ? -22.874 -9.001 -0.512 1.00 95.12 368 GLU A CA 1
ATOM 2876 C C . GLU A 1 368 ? -23.961 -7.911 -0.584 1.00 95.12 368 GLU A C 1
ATOM 2878 O O . GLU A 1 368 ? -25.065 -8.105 -0.077 1.00 95.12 368 GLU A O 1
ATOM 2883 N N . GLU A 1 369 ? -23.682 -6.787 -1.251 1.00 95.00 369 GLU A N 1
ATOM 2884 C CA . GLU A 1 369 ? -24.497 -5.561 -1.198 1.00 95.00 369 GLU A CA 1
ATOM 2885 C C . GLU A 1 369 ? -25.194 -5.215 -2.524 1.00 95.00 369 GLU A C 1
ATOM 2887 O O . GLU A 1 369 ? -25.996 -4.279 -2.578 1.00 95.00 369 GLU A O 1
ATOM 2892 N N . GLY A 1 370 ? -24.883 -5.926 -3.614 1.00 94.94 370 GLY A N 1
ATOM 2893 C CA . GLY A 1 370 ? -25.441 -5.677 -4.950 1.00 94.94 370 GLY A CA 1
ATOM 2894 C C . GLY A 1 370 ? -24.958 -4.385 -5.625 1.00 94.94 370 GLY A C 1
ATOM 2895 O O . GLY A 1 370 ? -25.532 -3.977 -6.634 1.00 94.94 370 GLY A O 1
ATOM 2896 N N . ARG A 1 371 ? -23.932 -3.731 -5.073 1.00 95.06 371 ARG A N 1
ATOM 2897 C CA . ARG A 1 371 ? -23.339 -2.457 -5.528 1.00 95.06 371 ARG A CA 1
ATOM 2898 C C . ARG A 1 371 ? -21.857 -2.408 -5.160 1.00 95.06 371 ARG A C 1
ATOM 2900 O O . ARG A 1 371 ? -21.384 -3.297 -4.467 1.00 95.06 371 ARG A O 1
ATOM 2907 N N . PHE A 1 372 ? -21.129 -1.393 -5.606 1.00 98.00 372 PHE A N 1
ATOM 2908 C CA . PHE A 1 372 ? -19.743 -1.147 -5.192 1.00 98.00 372 PHE A CA 1
ATOM 2909 C C . PHE A 1 372 ? -19.692 -0.133 -4.037 1.00 98.00 372 PHE A C 1
ATOM 2911 O O . PHE A 1 372 ? -20.652 0.621 -3.871 1.00 98.00 372 PHE A O 1
ATOM 2918 N N . PRO A 1 373 ? -18.622 -0.111 -3.218 1.00 98.44 373 PRO A N 1
ATOM 2919 C CA . PRO A 1 373 ? -18.499 0.884 -2.160 1.00 98.44 373 PRO A CA 1
ATOM 2920 C C . PRO A 1 373 ? -18.297 2.281 -2.755 1.00 98.44 373 PRO A C 1
ATOM 2922 O O . PRO A 1 373 ? -17.587 2.445 -3.744 1.00 98.44 373 PRO A O 1
ATOM 2925 N N . ASP A 1 374 ? -18.844 3.303 -2.100 1.00 98.56 374 ASP A N 1
ATOM 2926 C CA . ASP A 1 374 ? -18.664 4.700 -2.505 1.00 98.56 374 ASP A CA 1
ATOM 2927 C C . ASP A 1 374 ? -17.206 5.159 -2.288 1.00 98.56 374 ASP A C 1
ATOM 2929 O O . ASP A 1 374 ? -16.691 6.034 -2.996 1.00 98.56 374 ASP A O 1
ATOM 2933 N N . ARG A 1 375 ? -16.517 4.572 -1.295 1.00 98.69 375 ARG A N 1
ATOM 2934 C CA . ARG A 1 375 ? -15.174 4.992 -0.877 1.00 98.69 375 ARG A CA 1
ATOM 2935 C C . ARG A 1 375 ? -14.324 3.861 -0.315 1.00 98.69 375 ARG A C 1
ATOM 2937 O O . ARG A 1 375 ? -14.789 3.039 0.473 1.00 98.69 375 ARG A O 1
ATOM 2944 N N . ILE A 1 376 ? -13.028 3.908 -0.620 1.00 98.88 376 ILE A N 1
ATOM 2945 C CA . ILE A 1 376 ? -11.999 3.117 0.059 1.00 98.88 376 ILE A CA 1
ATOM 2946 C C . ILE A 1 376 ? -11.022 4.056 0.772 1.00 98.88 376 ILE A C 1
ATOM 2948 O O . ILE A 1 376 ? -10.369 4.897 0.149 1.00 98.88 376 ILE A O 1
ATOM 2952 N N . VAL A 1 377 ? -10.911 3.898 2.091 1.00 98.94 377 VAL A N 1
ATOM 2953 C CA . VAL A 1 377 ? -10.013 4.668 2.961 1.00 98.94 377 VAL A CA 1
ATOM 2954 C C . VAL A 1 377 ? -8.821 3.800 3.341 1.00 98.94 377 VAL A C 1
ATOM 2956 O O . VAL A 1 377 ? -8.997 2.691 3.846 1.00 98.94 377 VAL A O 1
ATOM 2959 N N . LEU A 1 378 ? -7.600 4.280 3.111 1.00 98.69 378 LEU A N 1
ATOM 2960 C CA . LEU A 1 378 ? -6.391 3.479 3.302 1.00 98.69 378 LEU A CA 1
ATOM 2961 C C . LEU A 1 378 ? -5.213 4.285 3.861 1.00 98.69 378 LEU A C 1
ATOM 2963 O O . LEU A 1 378 ? -5.055 5.459 3.521 1.00 98.69 378 LEU A O 1
ATOM 2967 N N . PRO A 1 379 ? -4.350 3.661 4.683 1.00 98.50 379 PRO A N 1
ATOM 2968 C CA . PRO A 1 379 ? -3.140 4.306 5.166 1.00 98.50 379 PRO A CA 1
ATOM 2969 C C . PRO A 1 379 ? -2.104 4.452 4.046 1.00 98.50 379 PRO A C 1
ATOM 2971 O O . PRO A 1 379 ? -1.940 3.568 3.198 1.00 98.50 379 PRO A O 1
ATOM 2974 N N . VAL A 1 380 ? -1.363 5.559 4.066 1.00 98.00 380 VAL A N 1
ATOM 2975 C CA . VAL A 1 380 ? -0.413 5.934 3.016 1.00 98.00 380 VAL A CA 1
ATOM 2976 C C . VAL A 1 380 ? 0.979 6.163 3.604 1.00 98.00 380 VAL A C 1
ATOM 2978 O O . VAL A 1 380 ? 1.252 7.158 4.263 1.00 98.00 380 VAL A O 1
ATOM 2981 N N . GLY A 1 381 ? 1.882 5.220 3.324 1.00 93.81 381 GLY A N 1
ATOM 2982 C CA . GLY A 1 381 ? 3.327 5.379 3.514 1.00 93.81 381 GLY A CA 1
ATOM 2983 C C . GLY A 1 381 ? 3.994 5.679 2.174 1.00 93.81 381 GLY A C 1
ATOM 2984 O O . GLY A 1 381 ? 3.952 6.792 1.681 1.00 93.81 381 GLY A O 1
ATOM 2985 N N . ASN A 1 382 ? 4.523 4.643 1.517 1.00 94.25 382 ASN A N 1
ATOM 2986 C CA . ASN A 1 382 ? 5.114 4.729 0.169 1.00 94.25 382 ASN A CA 1
ATOM 2987 C C . ASN A 1 382 ? 4.098 4.819 -0.992 1.00 94.25 382 ASN A C 1
ATOM 2989 O O . ASN A 1 382 ? 4.483 4.654 -2.148 1.00 94.25 382 ASN A O 1
ATOM 2993 N N . ALA A 1 383 ? 2.808 4.999 -0.691 1.00 96.44 383 ALA A N 1
ATOM 2994 C CA . ALA A 1 383 ? 1.702 5.132 -1.650 1.00 96.44 383 ALA A CA 1
ATOM 2995 C C . ALA A 1 383 ? 1.443 3.953 -2.622 1.00 96.44 383 ALA A C 1
ATOM 2997 O O . ALA A 1 383 ? 0.604 4.062 -3.511 1.00 96.44 383 ALA A O 1
ATOM 2998 N N . GLY A 1 384 ? 2.104 2.803 -2.435 1.00 96.12 384 GLY A N 1
ATOM 2999 C CA . GLY A 1 384 ? 1.955 1.632 -3.314 1.00 96.12 384 GLY A CA 1
ATOM 3000 C C . GLY A 1 384 ? 0.524 1.084 -3.392 1.00 96.12 384 GLY A C 1
ATOM 3001 O O . GLY A 1 384 ? 0.009 0.909 -4.488 1.00 96.12 384 GLY A O 1
ATOM 3002 N N . ASN A 1 385 ? -0.161 0.897 -2.256 1.00 97.81 385 ASN A N 1
ATOM 3003 C CA . ASN A 1 385 ? -1.552 0.416 -2.263 1.00 97.81 385 ASN A CA 1
ATOM 3004 C C . ASN A 1 385 ? -2.496 1.386 -2.978 1.00 97.81 385 ASN A C 1
ATOM 3006 O O . ASN A 1 385 ? -3.350 0.944 -3.734 1.00 97.81 385 ASN A O 1
ATOM 3010 N N . THR A 1 386 ? -2.332 2.696 -2.778 1.00 98.12 386 THR A N 1
ATOM 3011 C CA . THR A 1 386 ? -3.145 3.709 -3.465 1.00 98.12 386 THR A CA 1
ATOM 3012 C C . THR A 1 386 ? -2.957 3.623 -4.976 1.00 98.12 386 THR A C 1
ATOM 3014 O O . THR A 1 386 ? -3.941 3.556 -5.707 1.00 98.12 386 THR A O 1
ATOM 3017 N N . ALA A 1 387 ? -1.706 3.535 -5.438 1.00 97.94 387 ALA A N 1
ATOM 3018 C CA . ALA A 1 387 ? -1.390 3.338 -6.850 1.00 97.94 387 ALA A CA 1
ATOM 3019 C C . ALA A 1 387 ? -1.955 2.012 -7.397 1.00 97.94 387 ALA A C 1
ATOM 3021 O O . ALA A 1 387 ? -2.505 1.982 -8.493 1.00 97.94 387 ALA A O 1
ATOM 3022 N N . ALA A 1 388 ? -1.860 0.924 -6.628 1.00 98.50 388 ALA A N 1
ATOM 3023 C CA . ALA A 1 388 ? -2.350 -0.390 -7.028 1.00 98.50 388 ALA A CA 1
ATOM 3024 C C . ALA A 1 388 ? -3.884 -0.441 -7.138 1.00 98.50 388 ALA A C 1
ATOM 3026 O O . ALA A 1 388 ? -4.408 -0.959 -8.120 1.00 98.50 388 ALA A O 1
ATOM 3027 N N . LEU A 1 389 ? -4.620 0.126 -6.177 1.00 98.56 389 LEU A N 1
ATOM 3028 C CA . LEU A 1 389 ? -6.085 0.197 -6.238 1.00 98.56 389 LEU A CA 1
ATOM 3029 C C . LEU A 1 389 ? -6.552 1.070 -7.405 1.00 98.56 389 LEU A C 1
ATOM 3031 O O . LEU A 1 389 ? -7.436 0.670 -8.155 1.00 98.56 389 LEU A O 1
ATOM 3035 N N . TYR A 1 390 ? -5.916 2.223 -7.607 1.00 98.00 390 TYR A N 1
ATOM 3036 C CA . TYR A 1 390 ? -6.206 3.075 -8.756 1.00 98.00 390 TYR A CA 1
ATOM 3037 C C . TYR A 1 390 ? -5.949 2.353 -10.086 1.00 98.00 390 TYR A C 1
ATOM 3039 O O . TYR A 1 390 ? -6.784 2.397 -10.988 1.00 98.00 390 TYR A O 1
ATOM 3047 N N . LYS A 1 391 ? -4.844 1.603 -10.189 1.00 97.50 391 LYS A N 1
ATOM 3048 C CA . LYS A 1 391 ? -4.578 0.738 -11.342 1.00 97.50 391 LYS A CA 1
ATOM 3049 C C . LYS A 1 391 ? -5.704 -0.275 -11.563 1.00 97.50 391 LYS A C 1
ATOM 3051 O O . LYS A 1 391 ? -6.232 -0.331 -12.666 1.00 97.50 391 LYS A O 1
ATOM 3056 N N . CYS A 1 392 ? -6.099 -1.014 -10.524 1.00 98.06 392 CYS A N 1
ATOM 3057 C CA . CYS A 1 392 ? -7.223 -1.955 -10.572 1.00 98.06 392 CYS A CA 1
ATOM 3058 C C . CYS A 1 392 ? -8.493 -1.300 -11.137 1.00 98.06 392 CYS A C 1
ATOM 3060 O O . CYS A 1 392 ? -9.144 -1.872 -12.006 1.00 98.06 392 CYS A O 1
ATOM 3062 N N . PHE A 1 393 ? -8.841 -0.097 -10.676 1.00 98.00 393 PHE A N 1
ATOM 3063 C CA . PHE A 1 393 ? -10.039 0.595 -11.153 1.00 98.00 393 PHE A CA 1
ATOM 3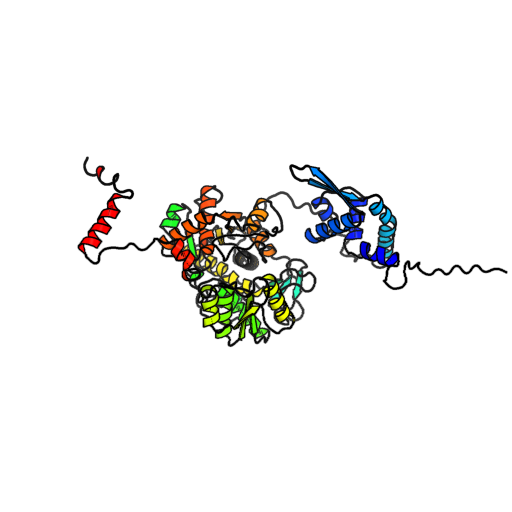064 C C . PHE A 1 393 ? -9.951 0.949 -12.633 1.00 98.00 393 PHE A C 1
ATOM 3066 O O . PHE A 1 393 ? -10.894 0.673 -13.367 1.00 98.00 393 PHE A O 1
ATOM 3073 N N . ARG A 1 394 ? -8.819 1.496 -13.089 1.00 96.38 394 ARG A N 1
ATOM 3074 C CA . ARG A 1 394 ? -8.638 1.836 -14.508 1.00 96.38 394 ARG A CA 1
ATOM 3075 C C . ARG A 1 394 ? -8.701 0.613 -15.414 1.00 96.38 394 ARG A C 1
ATOM 3077 O O . ARG A 1 394 ? -9.303 0.686 -16.475 1.00 96.38 394 ARG A O 1
ATOM 3084 N N . GLU A 1 395 ? -8.130 -0.513 -14.994 1.00 96.44 395 GLU A N 1
ATOM 3085 C CA . GLU A 1 395 ? -8.197 -1.761 -15.766 1.00 96.44 395 GLU A CA 1
ATOM 3086 C C . GLU A 1 395 ? -9.631 -2.290 -15.886 1.00 96.44 395 GLU A C 1
ATOM 3088 O O . GLU A 1 395 ? -10.055 -2.658 -16.978 1.00 96.44 395 GLU A O 1
ATOM 3093 N N . LEU A 1 396 ? -10.408 -2.261 -14.796 1.00 97.25 396 LEU A N 1
ATOM 3094 C CA . LEU A 1 396 ? -11.818 -2.666 -14.821 1.00 97.25 396 LEU A CA 1
ATOM 3095 C C . LEU A 1 396 ? -12.707 -1.685 -15.601 1.00 97.25 396 LEU A C 1
ATOM 3097 O O . LEU A 1 396 ? -13.691 -2.098 -16.210 1.00 97.25 396 LEU A O 1
ATOM 3101 N N . VAL A 1 397 ? -12.384 -0.388 -15.585 1.00 96.19 397 VAL A N 1
ATOM 3102 C CA . VAL A 1 397 ? -13.063 0.611 -16.422 1.00 96.19 397 VAL A CA 1
ATOM 3103 C C . VAL A 1 397 ? -12.752 0.363 -17.895 1.00 96.19 397 VAL A C 1
ATOM 3105 O O . VAL A 1 397 ? -13.666 0.361 -18.718 1.00 96.19 397 VAL A O 1
ATOM 3108 N N . GLN A 1 398 ? -11.489 0.088 -18.222 1.00 93.81 398 GLN A N 1
ATOM 3109 C CA . GLN A 1 398 ? -11.051 -0.197 -19.586 1.00 93.81 398 GLN A CA 1
ATOM 3110 C C . GLN A 1 398 ? -11.693 -1.473 -20.151 1.00 93.81 398 GLN A C 1
ATOM 3112 O O . GLN A 1 398 ? -12.051 -1.497 -21.327 1.00 93.81 398 GLN A O 1
ATOM 3117 N N . SER A 1 399 ? -11.884 -2.514 -19.332 1.00 95.25 399 SER A N 1
ATOM 3118 C CA . SER A 1 399 ? -12.604 -3.730 -19.747 1.00 95.25 399 SER A CA 1
ATOM 3119 C C . SER A 1 399 ? -14.128 -3.564 -19.789 1.00 95.25 399 SER A C 1
ATOM 3121 O O . SER A 1 399 ? -14.834 -4.435 -20.295 1.00 95.25 399 SER A O 1
ATOM 3123 N N . GLY A 1 400 ? -14.660 -2.454 -19.264 1.00 95.12 400 GLY A N 1
ATOM 3124 C CA . GLY A 1 400 ? -16.098 -2.218 -19.119 1.00 95.12 400 GLY A CA 1
ATOM 3125 C C . GLY A 1 400 ? -16.746 -2.973 -17.951 1.00 95.12 400 GLY A C 1
ATOM 3126 O O . GLY A 1 400 ? -17.968 -2.938 -17.809 1.00 95.12 400 GLY A O 1
ATOM 3127 N N . ALA A 1 401 ? -15.955 -3.637 -17.104 1.00 96.25 401 ALA A N 1
ATOM 3128 C CA . ALA A 1 401 ? -16.429 -4.360 -15.926 1.00 96.25 401 ALA A CA 1
ATOM 3129 C C . ALA A 1 401 ? -16.855 -3.440 -14.770 1.00 96.25 401 ALA A C 1
ATOM 3131 O O . ALA A 1 401 ? -17.651 -3.848 -13.921 1.00 96.25 401 ALA A O 1
ATOM 3132 N N . LEU A 1 402 ? -16.333 -2.211 -14.733 1.00 96.12 402 LEU A N 1
ATOM 3133 C CA . LEU A 1 402 ? -16.677 -1.175 -13.762 1.00 96.12 402 LEU A CA 1
ATOM 3134 C C . LEU A 1 402 ? -17.038 0.114 -14.505 1.00 96.12 402 LEU A C 1
ATOM 3136 O O . LEU A 1 402 ? -16.237 0.632 -15.278 1.00 96.12 402 LEU A O 1
ATOM 3140 N N . ALA A 1 403 ? -18.237 0.655 -14.287 1.00 94.94 403 ALA A N 1
ATOM 3141 C CA . ALA A 1 403 ? -18.597 1.931 -14.897 1.00 94.94 403 ALA A CA 1
ATOM 3142 C C . ALA A 1 403 ? -17.827 3.081 -14.217 1.00 94.94 403 ALA A C 1
ATOM 3144 O O . ALA A 1 403 ? -17.681 3.058 -12.996 1.00 94.94 403 ALA A O 1
ATOM 3145 N N . PRO A 1 404 ? -17.406 4.139 -14.941 1.00 93.19 404 PRO A N 1
ATOM 3146 C CA . PRO A 1 404 ? -16.678 5.263 -14.341 1.00 93.19 404 PRO A CA 1
ATOM 3147 C C . PRO A 1 404 ? -17.387 5.929 -13.151 1.00 93.19 404 PRO A C 1
ATOM 3149 O O . PRO A 1 404 ? -16.729 6.424 -12.244 1.00 93.19 404 PRO A O 1
ATOM 3152 N N . GLY A 1 405 ? -18.726 5.942 -13.146 1.00 92.50 405 GLY A N 1
ATOM 3153 C CA . GLY A 1 405 ? -19.530 6.490 -12.047 1.00 92.50 405 GLY A CA 1
ATOM 3154 C C . GLY A 1 405 ? -19.626 5.590 -10.811 1.00 92.50 405 GLY A C 1
ATOM 3155 O O . GLY A 1 405 ? -20.000 6.083 -9.753 1.00 92.50 405 GLY A O 1
ATOM 3156 N N . ASP A 1 406 ? -19.269 4.312 -10.943 1.00 96.25 406 ASP A N 1
ATOM 3157 C CA . ASP A 1 406 ? -19.288 3.314 -9.868 1.00 96.25 406 ASP A CA 1
ATOM 3158 C C . ASP A 1 406 ? -17.897 3.113 -9.235 1.00 96.25 406 ASP A C 1
ATOM 3160 O O . ASP A 1 406 ? -17.710 2.257 -8.369 1.00 96.25 406 ASP A O 1
ATOM 3164 N N . VAL A 1 407 ? -16.894 3.871 -9.686 1.00 97.94 407 VAL A N 1
ATOM 3165 C CA . VAL A 1 407 ? -15.520 3.775 -9.188 1.00 97.94 407 VAL A CA 1
ATOM 3166 C C . VAL A 1 407 ? -15.444 4.369 -7.778 1.00 97.94 407 VAL A C 1
ATOM 3168 O O . VAL A 1 407 ? -15.771 5.546 -7.605 1.00 97.94 407 VAL A O 1
ATOM 3171 N N . PRO A 1 408 ? -14.969 3.610 -6.768 1.00 98.50 408 PRO A N 1
ATOM 3172 C CA . PRO A 1 408 ? -14.864 4.127 -5.411 1.00 98.50 408 PRO A CA 1
ATOM 3173 C C . PRO A 1 408 ? -13.866 5.281 -5.315 1.00 98.50 408 PRO A C 1
ATOM 3175 O O . PRO A 1 408 ? -12.755 5.214 -5.853 1.00 98.50 408 PRO A O 1
ATOM 3178 N N . LYS A 1 409 ? -14.205 6.293 -4.517 1.00 98.62 409 LYS A N 1
ATOM 3179 C CA . LYS A 1 409 ? -13.272 7.360 -4.135 1.00 98.62 409 LYS A CA 1
ATOM 3180 C C . LYS A 1 409 ? -12.101 6.783 -3.342 1.00 98.62 409 LYS A C 1
ATOM 3182 O O . LYS A 1 409 ? -12.316 6.089 -2.344 1.00 98.62 409 LYS A O 1
ATOM 3187 N N . LEU A 1 410 ? -10.865 7.126 -3.701 1.00 98.75 410 LEU A N 1
ATOM 3188 C CA . LEU A 1 410 ? -9.685 6.776 -2.904 1.00 98.75 410 LEU A CA 1
ATOM 3189 C C . LEU A 1 410 ? -9.380 7.858 -1.873 1.00 98.75 410 LEU A C 1
ATOM 3191 O O . LEU A 1 410 ? -9.210 9.027 -2.201 1.00 98.75 410 LEU A O 1
ATOM 3195 N N . THR A 1 411 ? -9.292 7.466 -0.604 1.00 98.75 411 THR A N 1
ATOM 3196 C CA . THR A 1 411 ? -8.999 8.390 0.497 1.00 98.75 411 THR A CA 1
ATOM 3197 C C . THR A 1 411 ? -7.722 7.993 1.219 1.00 98.75 411 THR A C 1
ATOM 3199 O O . THR A 1 411 ? -7.707 7.022 1.976 1.00 98.75 411 THR A O 1
ATOM 3202 N N . GLY A 1 412 ? -6.645 8.740 0.981 1.00 98.56 412 GLY A N 1
ATOM 3203 C CA . GLY A 1 412 ? -5.347 8.482 1.600 1.00 98.56 412 GLY A CA 1
ATOM 3204 C C . GLY A 1 412 ? -5.246 9.071 3.006 1.00 98.56 412 GLY A C 1
ATOM 3205 O O . GLY A 1 412 ? -5.527 10.250 3.198 1.00 98.56 412 GLY A O 1
ATOM 3206 N N . VAL A 1 413 ? -4.803 8.282 3.983 1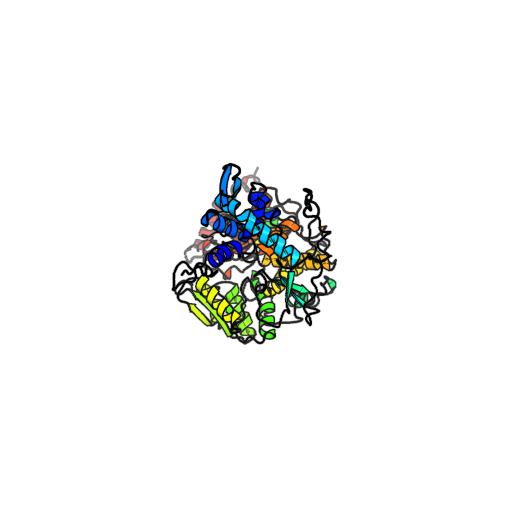.00 98.88 413 VAL A N 1
ATOM 3207 C CA . VAL A 1 413 ? -4.564 8.766 5.351 1.00 98.88 413 VAL A CA 1
ATOM 3208 C C . VAL A 1 413 ? -3.082 8.686 5.698 1.00 98.88 413 VAL A C 1
ATOM 3210 O O . VAL A 1 413 ? -2.479 7.618 5.589 1.00 98.88 413 VAL A O 1
ATOM 3213 N N . GLN A 1 414 ? -2.497 9.798 6.135 1.00 98.75 414 GLN A N 1
ATOM 3214 C CA . GLN A 1 414 ? -1.120 9.854 6.635 1.00 98.75 414 GLN A CA 1
ATOM 3215 C C . GLN A 1 414 ? -1.080 10.275 8.106 1.00 98.75 414 GLN A C 1
ATOM 3217 O O . GLN A 1 414 ? -2.011 10.907 8.598 1.00 98.75 414 GLN A O 1
ATOM 3222 N N . ALA A 1 415 ? -0.002 9.937 8.812 1.00 98.50 415 ALA A N 1
ATOM 3223 C CA . ALA A 1 415 ? 0.249 10.495 10.137 1.00 98.50 415 ALA A CA 1
ATOM 3224 C C . ALA A 1 415 ? 0.652 11.974 10.007 1.00 98.50 415 ALA A C 1
ATOM 3226 O O . ALA A 1 415 ? 1.372 12.323 9.073 1.00 98.50 415 ALA A O 1
ATOM 3227 N N . GLU A 1 416 ? 0.233 12.836 10.934 1.00 98.19 416 GLU A N 1
ATOM 3228 C CA . GLU A 1 416 ? 0.528 14.281 10.906 1.00 98.19 416 GLU A CA 1
ATOM 3229 C C . GLU A 1 416 ? 2.027 14.592 10.812 1.00 98.19 416 GLU A C 1
ATOM 3231 O O . GLU A 1 416 ? 2.418 15.499 10.080 1.00 98.19 416 GLU A O 1
ATOM 3236 N N . GLY A 1 417 ? 2.874 13.798 11.474 1.00 96.06 417 GLY A N 1
ATOM 3237 C CA . GLY A 1 417 ? 4.332 13.925 11.397 1.00 96.06 417 GLY A CA 1
ATOM 3238 C C . GLY A 1 417 ? 4.976 13.331 10.135 1.00 96.06 417 GLY A C 1
ATOM 3239 O O . GLY A 1 417 ? 6.200 13.287 10.050 1.00 96.06 417 GLY A O 1
ATOM 3240 N N . ALA A 1 418 ? 4.189 12.850 9.165 1.00 95.56 418 ALA A N 1
ATOM 3241 C CA . ALA A 1 418 ? 4.659 12.270 7.904 1.00 95.56 418 ALA A CA 1
ATOM 3242 C C . ALA A 1 418 ? 3.594 12.384 6.789 1.00 95.56 418 ALA A C 1
ATOM 3244 O O . ALA A 1 418 ? 3.160 11.369 6.238 1.00 95.56 418 ALA A O 1
ATOM 3245 N N . ALA A 1 419 ? 3.150 13.608 6.460 1.00 97.25 419 ALA A N 1
ATOM 3246 C CA . ALA A 1 419 ? 1.974 13.850 5.607 1.00 97.25 419 ALA A CA 1
ATOM 3247 C C . ALA A 1 419 ? 2.217 14.555 4.240 1.00 97.25 419 ALA A C 1
ATOM 3249 O O . ALA A 1 419 ? 1.394 15.385 3.836 1.00 97.25 419 ALA A O 1
ATOM 3250 N N . PRO A 1 420 ? 3.282 14.247 3.471 1.00 95.38 420 PRO A N 1
ATOM 3251 C CA . PRO A 1 420 ? 3.601 14.978 2.238 1.00 95.38 420 PRO A CA 1
ATOM 3252 C C . PRO A 1 420 ? 2.559 14.827 1.107 1.00 95.38 420 PRO A C 1
ATOM 3254 O O . PRO A 1 420 ? 2.409 15.733 0.290 1.00 95.38 420 PRO A O 1
ATOM 3257 N N . MET A 1 421 ? 1.803 13.721 1.037 1.00 96.75 421 MET A N 1
ATOM 3258 C CA . MET A 1 421 ? 0.704 13.583 0.064 1.00 96.75 421 MET A CA 1
ATOM 3259 C C . MET A 1 421 ? -0.542 14.361 0.475 1.00 96.75 421 MET A C 1
ATOM 3261 O O . MET A 1 421 ? -1.253 14.857 -0.396 1.00 96.75 421 MET A O 1
ATOM 3265 N N . VAL A 1 422 ? -0.809 14.491 1.778 1.00 97.81 422 VAL A N 1
ATOM 3266 C CA . VAL A 1 422 ? -1.906 15.339 2.271 1.00 97.81 422 VAL A CA 1
ATOM 3267 C C . VAL A 1 422 ? -1.640 16.796 1.897 1.00 97.81 422 VAL A C 1
ATOM 3269 O O . VAL A 1 422 ? -2.536 17.465 1.385 1.00 97.81 422 VAL A O 1
ATOM 3272 N N . GLU A 1 423 ? -0.401 17.262 2.082 1.00 95.81 423 GLU A N 1
ATOM 3273 C CA . GLU A 1 423 ? 0.052 18.585 1.634 1.00 95.81 423 GLU A CA 1
ATOM 3274 C C . GLU A 1 423 ? -0.179 18.768 0.125 1.00 95.81 423 GLU A C 1
ATOM 3276 O O . GLU A 1 423 ? -0.863 19.708 -0.279 1.00 95.81 423 GLU A O 1
ATOM 3281 N N . ALA A 1 424 ? 0.283 17.819 -0.698 1.00 93.19 424 ALA A N 1
ATOM 3282 C CA . ALA A 1 424 ? 0.134 17.886 -2.152 1.00 93.19 424 ALA A CA 1
ATOM 3283 C C . ALA A 1 424 ? -1.334 17.907 -2.626 1.00 93.19 424 ALA A C 1
ATOM 3285 O O . ALA A 1 424 ? -1.679 18.659 -3.539 1.00 93.19 424 ALA A O 1
ATOM 3286 N N . ILE A 1 425 ? -2.223 17.117 -2.012 1.00 94.69 425 ILE A N 1
ATOM 3287 C CA . ILE A 1 425 ? -3.657 17.127 -2.346 1.00 94.69 425 ILE A CA 1
ATOM 3288 C C . ILE A 1 425 ? -4.307 18.448 -1.934 1.00 94.69 425 ILE A C 1
ATOM 3290 O O . ILE A 1 425 ? -5.001 19.055 -2.749 1.00 94.69 425 ILE A O 1
ATOM 3294 N N . ARG A 1 426 ? -4.047 18.924 -0.710 1.00 91.31 426 ARG A N 1
ATOM 3295 C CA . ARG A 1 426 ? -4.625 20.171 -0.186 1.00 91.31 426 ARG A CA 1
ATOM 3296 C C . ARG A 1 426 ? 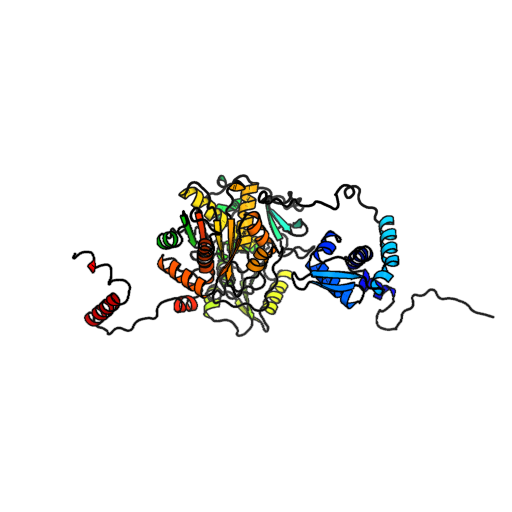-4.206 21.393 -1.002 1.00 91.31 426 ARG A C 1
ATOM 3298 O O . ARG A 1 426 ? -4.999 22.313 -1.182 1.00 91.31 426 ARG A O 1
ATOM 3305 N N . GLU A 1 427 ? -2.957 21.417 -1.452 1.00 89.62 427 GLU A N 1
ATOM 3306 C CA . GLU A 1 427 ? -2.375 22.549 -2.180 1.00 89.62 427 GLU A CA 1
ATOM 3307 C C . GLU A 1 427 ? -2.556 22.446 -3.697 1.00 89.62 427 GLU A C 1
ATOM 3309 O O . GLU A 1 427 ? -2.315 23.417 -4.409 1.00 89.62 427 GLU A O 1
ATOM 3314 N N . GLY A 1 428 ? -3.035 21.301 -4.195 1.00 84.19 428 GLY A N 1
ATOM 3315 C CA . GLY A 1 428 ? -3.206 21.063 -5.627 1.00 84.19 428 GLY A CA 1
ATOM 3316 C C . GLY A 1 428 ? -1.885 20.864 -6.377 1.00 84.19 428 GLY A C 1
ATOM 3317 O O . GLY A 1 428 ? -1.833 21.136 -7.570 1.00 84.19 428 GLY A O 1
ATOM 3318 N N . ASN A 1 429 ? -0.831 20.401 -5.697 1.00 82.44 429 ASN A N 1
ATOM 3319 C CA . ASN A 1 429 ? 0.497 20.193 -6.281 1.00 82.44 429 ASN A CA 1
ATOM 3320 C C . ASN A 1 429 ? 0.582 18.846 -7.010 1.00 82.44 429 ASN A C 1
ATOM 3322 O O . ASN A 1 429 ? 0.210 17.815 -6.451 1.00 82.44 429 ASN A O 1
ATOM 3326 N N . ASP A 1 430 ? 1.131 18.803 -8.220 1.00 79.50 430 ASP A N 1
ATOM 3327 C CA . ASP A 1 430 ? 1.271 17.550 -8.983 1.00 79.50 430 ASP A CA 1
ATOM 3328 C C . ASP A 1 430 ? 2.248 16.546 -8.355 1.00 79.50 430 ASP A C 1
ATOM 3330 O O . ASP A 1 430 ? 2.140 15.343 -8.581 1.00 79.50 430 ASP A O 1
ATOM 3334 N N . GLU A 1 431 ? 3.133 17.028 -7.486 1.00 82.81 431 GLU A N 1
ATOM 3335 C CA . GLU A 1 431 ? 4.169 16.247 -6.820 1.00 82.81 431 GLU A CA 1
ATOM 3336 C C . GLU A 1 431 ? 4.153 16.471 -5.302 1.00 82.81 431 GLU A C 1
ATOM 3338 O O . GLU A 1 431 ? 3.663 17.483 -4.792 1.00 82.81 431 GLU A O 1
ATOM 3343 N N . THR A 1 432 ? 4.726 15.522 -4.562 1.00 87.69 432 THR A N 1
ATOM 3344 C CA . THR A 1 432 ? 4.980 15.676 -3.127 1.00 87.69 432 THR A CA 1
ATOM 3345 C C . THR A 1 432 ? 6.304 16.373 -2.877 1.00 87.69 432 THR A C 1
ATOM 3347 O O . THR A 1 432 ? 7.324 16.004 -3.458 1.00 87.69 432 THR A O 1
ATOM 3350 N N . ARG A 1 433 ? 6.334 17.291 -1.911 1.00 86.94 433 ARG A N 1
ATOM 3351 C CA . ARG A 1 433 ? 7.590 17.797 -1.362 1.00 86.94 433 ARG A CA 1
ATOM 3352 C C . ARG A 1 433 ? 8.153 16.805 -0.343 1.00 86.94 433 ARG A C 1
ATOM 3354 O O . ARG A 1 433 ? 7.437 16.370 0.556 1.00 86.94 433 ARG A O 1
ATOM 3361 N N . ARG A 1 434 ? 9.448 16.490 -0.444 1.00 88.88 434 ARG A N 1
ATOM 3362 C CA . ARG A 1 434 ? 10.154 15.675 0.555 1.00 88.88 434 ARG A CA 1
ATOM 3363 C C . ARG A 1 434 ? 10.144 16.366 1.922 1.00 88.88 434 ARG A C 1
ATOM 3365 O O . ARG A 1 434 ? 10.532 17.528 2.039 1.00 88.88 434 ARG A O 1
ATOM 3372 N N . TRP A 1 435 ? 9.744 15.624 2.947 1.00 88.44 435 TRP A N 1
ATOM 3373 C CA . TRP A 1 435 ? 9.932 15.986 4.350 1.00 88.44 435 TRP A CA 1
ATOM 3374 C C . TRP A 1 435 ? 11.188 15.278 4.868 1.00 88.44 435 TRP A C 1
ATOM 3376 O O . TRP A 1 435 ? 11.241 14.049 4.871 1.00 88.44 435 TRP A O 1
ATOM 3386 N N . GLU A 1 436 ? 12.215 16.039 5.255 1.00 83.81 436 GLU A N 1
ATOM 3387 C CA . GLU A 1 436 ? 13.499 15.466 5.700 1.00 83.81 436 GLU A CA 1
ATOM 3388 C C . GLU A 1 436 ? 13.403 14.787 7.067 1.00 83.81 436 GLU A C 1
ATOM 3390 O O . GLU A 1 436 ? 14.016 13.748 7.299 1.00 83.81 436 GLU A O 1
ATOM 3395 N N . GLU A 1 437 ? 12.594 15.353 7.959 1.00 87.06 437 GLU A N 1
ATOM 3396 C CA . GLU A 1 437 ? 12.353 14.820 9.292 1.00 87.06 437 GLU A CA 1
ATOM 3397 C C . GLU A 1 437 ? 10.891 14.395 9.396 1.00 87.06 437 GLU A C 1
ATOM 3399 O O . GLU A 1 437 ? 9.981 15.202 9.209 1.00 87.06 437 GLU A O 1
ATOM 3404 N N . VAL A 1 438 ? 10.674 13.110 9.677 1.00 90.44 438 VAL A N 1
ATOM 3405 C CA . VAL A 1 438 ? 9.345 12.527 9.872 1.00 90.44 438 VAL A CA 1
ATOM 3406 C C . VAL A 1 438 ? 9.317 11.678 11.131 1.00 90.44 438 VAL A C 1
ATOM 3408 O O . VAL A 1 438 ? 10.234 10.893 11.375 1.00 90.44 438 VAL A O 1
ATOM 3411 N N . GLU A 1 439 ? 8.244 11.790 11.909 1.00 92.19 439 GLU A N 1
ATOM 3412 C CA . GLU A 1 439 ? 8.071 11.020 13.142 1.00 92.19 439 GLU A CA 1
ATOM 3413 C C . GLU A 1 439 ? 6.613 10.612 13.350 1.00 92.19 439 GLU A C 1
ATOM 3415 O O . GLU A 1 439 ? 5.696 11.368 13.042 1.00 92.19 439 GLU A O 1
ATOM 3420 N N . THR A 1 440 ? 6.408 9.383 13.824 1.00 95.19 440 THR A N 1
ATOM 3421 C CA . THR A 1 440 ? 5.094 8.838 14.200 1.00 95.19 440 THR A CA 1
ATOM 3422 C C . THR A 1 440 ? 5.275 7.461 14.840 1.00 95.19 440 THR A C 1
ATOM 3424 O O . THR A 1 440 ? 6.143 6.681 14.424 1.00 95.19 440 THR A O 1
ATOM 3427 N N . ILE A 1 441 ? 4.402 7.106 15.789 1.00 93.88 441 ILE A N 1
ATOM 3428 C CA . ILE A 1 441 ? 4.288 5.730 16.306 1.00 93.88 441 ILE A CA 1
ATOM 3429 C C . ILE A 1 441 ? 3.959 4.720 15.194 1.00 93.88 441 ILE A C 1
ATOM 3431 O O . ILE A 1 441 ? 4.293 3.538 15.289 1.00 93.88 441 ILE A O 1
ATOM 3435 N N . ALA A 1 442 ? 3.319 5.167 14.110 1.00 93.25 442 ALA A N 1
ATOM 3436 C CA . ALA A 1 442 ? 2.917 4.343 12.983 1.00 93.25 442 ALA A CA 1
ATOM 3437 C C . ALA A 1 442 ? 4.083 4.112 12.010 1.00 93.25 442 ALA A C 1
ATOM 3439 O O . ALA A 1 442 ? 4.086 4.567 10.865 1.00 93.25 442 ALA A O 1
ATOM 3440 N N . THR A 1 443 ? 5.081 3.348 12.457 1.00 89.12 443 THR A N 1
ATOM 3441 C CA . THR A 1 443 ? 6.365 3.183 11.752 1.00 89.12 443 THR A CA 1
ATOM 3442 C C . THR A 1 443 ? 6.250 2.734 10.288 1.00 89.12 443 THR A C 1
ATOM 3444 O O . THR A 1 443 ? 7.084 3.118 9.470 1.00 89.12 443 THR A O 1
ATOM 3447 N N . ALA A 1 444 ? 5.212 1.976 9.913 1.00 88.69 444 ALA A N 1
ATOM 3448 C CA . ALA A 1 444 ? 4.998 1.529 8.532 1.00 88.69 444 ALA A CA 1
ATOM 3449 C C . ALA A 1 444 ? 4.564 2.645 7.553 1.00 88.69 444 ALA A C 1
ATOM 3451 O O . ALA A 1 444 ? 4.664 2.450 6.337 1.00 88.69 444 ALA A O 1
ATOM 3452 N N . ILE A 1 445 ? 4.110 3.798 8.060 1.00 93.50 445 ILE A N 1
ATOM 3453 C CA . ILE A 1 445 ? 3.762 4.996 7.273 1.00 93.50 445 ILE A CA 1
ATOM 3454 C C . ILE A 1 445 ? 4.633 6.214 7.608 1.00 93.50 445 ILE A C 1
ATOM 3456 O O . ILE A 1 445 ? 4.369 7.303 7.110 1.00 93.50 445 ILE A O 1
ATOM 3460 N N . ARG A 1 446 ? 5.712 6.034 8.382 1.00 93.12 446 ARG A N 1
ATOM 3461 C CA . ARG A 1 446 ? 6.714 7.075 8.661 1.00 93.12 446 ARG A CA 1
ATOM 3462 C C . ARG A 1 446 ? 7.601 7.323 7.433 1.00 93.12 446 ARG A C 1
ATOM 3464 O O . ARG A 1 446 ? 8.741 6.867 7.382 1.00 93.12 446 ARG A O 1
ATOM 3471 N N . ILE A 1 447 ? 7.041 7.972 6.411 1.00 88.88 447 ILE A N 1
ATOM 3472 C CA . ILE A 1 447 ? 7.654 8.174 5.091 1.00 88.88 447 ILE A CA 1
ATOM 3473 C C . ILE A 1 447 ? 7.546 9.649 4.686 1.00 88.88 447 ILE A C 1
ATOM 3475 O O . ILE A 1 447 ? 6.451 10.152 4.456 1.00 88.88 447 ILE A O 1
ATOM 3479 N N . GLY A 1 448 ? 8.693 10.320 4.552 1.00 88.19 448 GLY A N 1
ATOM 3480 C CA . GLY A 1 448 ? 8.775 11.722 4.120 1.00 88.19 448 GLY A CA 1
ATOM 3481 C C . GLY A 1 448 ? 8.842 11.930 2.607 1.00 88.19 448 GLY A C 1
ATOM 3482 O O . GLY A 1 448 ? 8.650 13.048 2.140 1.00 88.19 448 GLY A O 1
ATOM 3483 N N . ASN A 1 449 ? 9.086 10.869 1.831 1.00 91.06 449 ASN A N 1
ATOM 3484 C CA . ASN A 1 449 ? 9.103 10.910 0.367 1.00 91.06 449 ASN A CA 1
ATOM 3485 C C . ASN A 1 449 ? 8.452 9.645 -0.230 1.00 91.06 449 ASN A C 1
ATOM 3487 O O . ASN A 1 449 ? 9.133 8.632 -0.418 1.00 91.06 449 ASN A O 1
ATOM 3491 N N . PRO A 1 450 ? 7.128 9.641 -0.458 1.00 91.88 450 PRO A N 1
ATOM 3492 C CA . PRO A 1 450 ? 6.424 8.466 -0.957 1.00 91.88 450 PRO A CA 1
ATOM 3493 C C . PRO A 1 450 ? 6.800 8.135 -2.404 1.00 91.88 450 PRO A C 1
ATOM 3495 O O . PRO A 1 450 ? 6.385 8.813 -3.337 1.00 91.88 450 PRO A O 1
ATOM 3498 N N . VAL A 1 451 ? 7.513 7.024 -2.603 1.00 91.31 451 VAL A N 1
ATOM 3499 C CA . VAL A 1 451 ? 8.031 6.614 -3.924 1.00 91.31 451 VAL A CA 1
ATOM 3500 C C . VAL A 1 451 ? 6.946 6.516 -5.003 1.00 91.31 451 VAL A C 1
ATOM 3502 O O . VAL A 1 451 ? 7.185 6.894 -6.141 1.00 91.31 451 VAL A O 1
ATOM 3505 N N . ASN A 1 452 ? 5.746 6.022 -4.674 1.00 95.31 452 ASN A N 1
ATOM 3506 C CA . ASN A 1 452 ? 4.659 5.878 -5.652 1.00 95.31 452 ASN A CA 1
ATOM 3507 C C . ASN A 1 452 ? 3.697 7.078 -5.683 1.00 95.31 452 ASN A C 1
ATOM 3509 O O . ASN A 1 452 ? 2.620 6.957 -6.267 1.00 95.31 452 ASN A O 1
ATOM 3513 N N . ALA A 1 453 ? 4.047 8.226 -5.085 1.00 95.88 453 ALA A N 1
ATOM 3514 C CA . ALA A 1 453 ? 3.222 9.435 -5.163 1.00 95.88 453 ALA A CA 1
ATOM 3515 C C . ALA A 1 453 ? 2.844 9.828 -6.606 1.00 95.88 453 ALA A C 1
ATOM 3517 O O . ALA A 1 453 ? 1.655 10.076 -6.816 1.00 95.88 453 ALA A O 1
ATOM 3518 N N . PRO A 1 454 ? 3.749 9.770 -7.612 1.00 93.94 454 PRO A N 1
ATOM 3519 C CA . PRO A 1 454 ? 3.395 10.097 -8.998 1.00 93.94 454 PRO A CA 1
ATOM 3520 C C . PRO A 1 454 ? 2.275 9.224 -9.583 1.00 93.94 454 PRO A C 1
ATOM 3522 O O . PRO A 1 454 ? 1.521 9.669 -10.438 1.00 93.94 454 PRO A O 1
ATOM 3525 N N . LYS A 1 455 ? 2.118 7.984 -9.098 1.00 94.19 455 LYS A N 1
ATOM 3526 C CA . LYS A 1 455 ? 1.027 7.077 -9.502 1.00 94.19 455 LYS A CA 1
ATOM 3527 C C . LYS A 1 455 ? -0.219 7.214 -8.627 1.00 94.19 455 LYS A C 1
ATOM 3529 O O . LYS A 1 455 ? -1.321 6.899 -9.062 1.00 94.19 455 LYS A O 1
ATOM 3534 N N . ALA A 1 456 ? -0.047 7.618 -7.372 1.00 96.88 456 ALA A N 1
ATOM 3535 C CA . ALA A 1 456 ? -1.105 7.625 -6.371 1.00 96.88 456 ALA A CA 1
ATOM 3536 C C . ALA A 1 456 ? -1.875 8.952 -6.296 1.00 96.88 456 ALA A C 1
ATOM 3538 O O . ALA A 1 456 ? -3.079 8.925 -6.046 1.00 96.88 456 ALA A O 1
ATOM 3539 N N . LEU A 1 457 ? -1.212 10.097 -6.507 1.00 96.19 457 LEU A N 1
ATOM 3540 C CA . LEU A 1 457 ? -1.865 11.413 -6.525 1.00 96.19 457 LEU A CA 1
ATOM 3541 C C . LEU A 1 457 ? -2.941 11.513 -7.621 1.00 96.19 457 LEU A C 1
ATOM 3543 O O . LEU A 1 457 ? -4.051 11.935 -7.279 1.00 96.19 457 LEU A O 1
ATOM 3547 N N . PRO A 1 458 ? -2.693 11.069 -8.876 1.00 94.19 458 PRO A N 1
ATOM 3548 C CA . PRO A 1 458 ? -3.744 10.997 -9.891 1.00 94.19 458 PRO A CA 1
ATOM 3549 C C . PRO A 1 458 ? -4.918 10.138 -9.425 1.00 94.19 458 PRO A C 1
ATOM 3551 O O . PRO A 1 458 ? -6.058 10.580 -9.475 1.00 94.19 458 PRO A O 1
ATOM 3554 N N . GLY A 1 459 ? -4.644 8.972 -8.831 1.00 94.69 459 GLY A N 1
ATOM 3555 C CA . GLY A 1 459 ? -5.691 8.085 -8.331 1.00 94.69 459 GLY A CA 1
ATOM 3556 C C . GLY A 1 459 ? -6.586 8.695 -7.257 1.00 94.69 459 GLY A C 1
ATOM 3557 O O . GLY A 1 459 ? -7.797 8.484 -7.284 1.00 94.69 459 GLY A O 1
ATOM 3558 N N . ILE A 1 460 ? -6.037 9.489 -6.337 1.00 97.38 460 ILE A N 1
ATOM 3559 C CA . ILE A 1 460 ? -6.856 10.224 -5.361 1.00 97.38 460 ILE A CA 1
ATOM 3560 C C . ILE A 1 460 ? -7.704 11.289 -6.071 1.00 97.38 460 ILE A C 1
ATOM 3562 O O . ILE A 1 460 ? -8.898 11.389 -5.805 1.00 97.38 460 ILE A O 1
ATOM 3566 N N . ARG A 1 461 ? -7.116 12.066 -6.987 1.00 94.94 461 ARG A N 1
ATOM 3567 C CA . ARG A 1 461 ? -7.802 13.180 -7.664 1.00 94.94 461 ARG A CA 1
ATOM 3568 C C . ARG A 1 461 ? -8.897 12.713 -8.607 1.00 94.94 461 ARG A C 1
ATOM 3570 O O . ARG A 1 461 ? -10.028 13.183 -8.527 1.00 94.94 461 ARG A O 1
ATOM 3577 N N . GLU A 1 462 ? -8.558 11.794 -9.496 1.00 93.94 462 GLU A N 1
ATOM 3578 C CA . GLU A 1 462 ? -9.440 11.344 -10.563 1.00 93.94 462 GLU A CA 1
ATOM 3579 C C . GLU A 1 462 ? -10.602 10.538 -10.010 1.00 93.94 462 GLU A C 1
ATOM 3581 O O . GLU A 1 462 ? -11.722 10.727 -10.457 1.00 93.94 462 GLU A O 1
ATOM 3586 N N . THR A 1 463 ? -10.408 9.744 -8.955 1.00 96.12 463 THR A N 1
ATOM 3587 C CA . THR A 1 463 ? -11.541 9.072 -8.297 1.00 96.12 463 THR A CA 1
ATOM 3588 C C . THR A 1 463 ? -12.449 10.035 -7.517 1.00 96.12 463 THR A C 1
ATOM 3590 O O . THR A 1 463 ? -13.415 9.589 -6.909 1.00 96.12 463 THR A O 1
ATOM 3593 N N . GLY A 1 464 ? -12.174 11.349 -7.504 1.00 95.06 464 GLY A N 1
ATOM 3594 C CA . GLY A 1 464 ? -12.912 12.328 -6.697 1.00 95.06 464 GLY A CA 1
ATOM 3595 C C . GLY A 1 464 ? -12.693 12.140 -5.193 1.00 95.06 464 GLY A C 1
ATOM 3596 O O . GLY A 1 464 ? -13.575 12.442 -4.382 1.00 95.06 464 GLY A O 1
ATOM 3597 N N . GLY A 1 465 ? -11.549 11.560 -4.840 1.00 96.81 465 GLY A N 1
ATOM 3598 C CA . GLY A 1 465 ? -11.108 11.278 -3.489 1.00 96.81 465 GLY A CA 1
ATOM 3599 C C . GLY A 1 465 ? -10.434 12.465 -2.805 1.00 96.81 465 GLY A C 1
ATOM 3600 O O . GLY A 1 465 ? -10.460 13.598 -3.279 1.00 96.81 465 GLY A O 1
ATOM 3601 N N . THR A 1 466 ? -9.839 12.195 -1.646 1.00 97.94 466 THR A N 1
ATOM 3602 C CA . THR A 1 466 ? -9.175 13.204 -0.808 1.00 97.94 466 THR A CA 1
ATOM 3603 C C . THR A 1 466 ? -8.017 12.582 -0.026 1.00 97.94 466 THR A C 1
ATOM 3605 O O . THR A 1 466 ? -7.775 11.374 -0.098 1.00 97.94 466 THR A O 1
ATOM 3608 N N . ALA A 1 467 ? -7.284 13.391 0.732 1.00 98.25 467 ALA A N 1
ATOM 3609 C CA . ALA A 1 467 ? -6.281 12.905 1.668 1.00 98.25 467 ALA A CA 1
ATOM 3610 C C . ALA A 1 467 ? -6.364 13.664 2.994 1.00 98.25 467 ALA A C 1
ATOM 3612 O O . ALA A 1 467 ? -6.617 14.866 3.012 1.00 98.25 467 ALA A O 1
ATOM 3613 N N . VAL A 1 468 ? -6.131 12.966 4.105 1.00 98.75 468 VAL A N 1
ATOM 3614 C CA . VAL A 1 468 ? -6.229 13.543 5.452 1.00 98.75 468 VAL A CA 1
ATOM 3615 C C . VAL A 1 468 ? -5.062 13.106 6.332 1.00 98.75 468 VAL A C 1
ATOM 3617 O O . VAL A 1 468 ? -4.581 11.976 6.240 1.00 98.75 468 VAL A O 1
ATOM 3620 N N . ALA A 1 469 ? -4.595 14.018 7.182 1.00 98.69 469 ALA A N 1
ATOM 3621 C CA . ALA A 1 469 ? -3.586 13.736 8.194 1.00 98.69 469 ALA A CA 1
ATOM 3622 C C . ALA A 1 469 ? -4.255 13.466 9.549 1.00 98.69 469 ALA A C 1
ATOM 3624 O O . ALA A 1 469 ? -5.209 14.164 9.905 1.00 98.69 469 ALA A O 1
ATOM 3625 N N . VAL A 1 470 ? -3.758 12.483 10.298 1.00 98.75 470 VAL A N 1
ATOM 3626 C CA . VAL A 1 470 ? -4.247 12.125 11.641 1.00 98.75 470 VAL A CA 1
ATOM 3627 C C . VAL A 1 470 ? -3.117 12.082 12.665 1.00 98.75 470 VAL A C 1
ATOM 3629 O O . VAL A 1 470 ? -1.989 11.713 12.326 1.00 98.75 470 VAL A O 1
ATOM 3632 N N . SER A 1 471 ? -3.408 12.475 13.901 1.00 98.75 471 SER A N 1
ATOM 3633 C CA . SER A 1 471 ? -2.429 12.464 14.990 1.00 98.75 471 SER A CA 1
ATOM 3634 C C . SER A 1 471 ? -2.154 11.037 15.484 1.00 98.75 471 SER A C 1
ATOM 3636 O O . SER A 1 471 ? -2.941 10.113 15.258 1.00 98.75 471 SER A O 1
ATOM 3638 N N . ASP A 1 472 ? -1.042 10.840 16.192 1.00 98.38 472 ASP A N 1
ATOM 3639 C CA . ASP A 1 472 ? -0.708 9.540 16.789 1.00 98.38 472 ASP A CA 1
ATOM 3640 C C . ASP A 1 472 ? -1.729 9.119 17.864 1.00 98.38 472 ASP A C 1
ATOM 3642 O O . ASP A 1 472 ? -2.013 7.928 18.039 1.00 98.38 472 ASP A O 1
ATOM 3646 N N . GLU A 1 473 ? -2.335 10.085 18.556 1.00 97.94 473 GLU A N 1
ATOM 3647 C CA . GLU A 1 473 ? -3.441 9.853 19.484 1.00 97.94 473 GLU A CA 1
ATOM 3648 C C . GLU A 1 473 ? -4.696 9.365 18.752 1.00 97.94 473 GLU A C 1
ATOM 3650 O O . GLU A 1 473 ? -5.274 8.362 19.174 1.00 97.94 473 GLU A O 1
ATOM 3655 N N . GLU A 1 474 ? -5.073 10.011 17.639 1.00 98.62 474 GLU A N 1
ATOM 3656 C CA . GLU A 1 474 ? -6.206 9.588 16.796 1.00 98.62 474 GLU A CA 1
ATOM 3657 C C . GLU A 1 474 ? -5.975 8.167 16.243 1.00 98.62 474 GLU A C 1
ATOM 3659 O O . GLU A 1 474 ? -6.886 7.334 16.239 1.00 98.62 474 GLU A O 1
ATOM 3664 N N . ILE A 1 475 ? -4.739 7.855 15.831 1.00 98.62 475 ILE A N 1
ATOM 3665 C CA . ILE A 1 475 ? -4.333 6.510 15.393 1.00 98.62 475 ILE A CA 1
ATOM 3666 C C . ILE A 1 475 ? -4.496 5.491 16.528 1.00 98.62 475 ILE A C 1
ATOM 3668 O O . ILE A 1 475 ? -5.048 4.409 16.316 1.00 98.62 475 ILE A O 1
ATOM 3672 N N . THR A 1 476 ? -4.023 5.821 17.731 1.00 97.62 476 THR A N 1
ATOM 3673 C CA . THR A 1 476 ? -4.085 4.922 18.893 1.00 97.62 476 THR A CA 1
ATOM 3674 C C . THR A 1 476 ? -5.527 4.678 19.342 1.00 97.62 476 THR A C 1
ATOM 3676 O O . THR A 1 476 ? -5.879 3.557 19.712 1.00 97.62 476 THR A O 1
ATOM 3679 N N . GLU A 1 477 ? -6.381 5.702 19.307 1.00 97.88 477 GLU A N 1
ATOM 3680 C CA . GLU A 1 477 ? -7.811 5.569 19.598 1.00 97.88 477 GLU A CA 1
ATOM 3681 C C . GLU A 1 477 ? -8.496 4.641 18.588 1.00 97.88 477 GLU A C 1
ATOM 3683 O O . GLU A 1 477 ? -9.083 3.635 18.986 1.00 97.88 477 GLU A O 1
ATOM 3688 N N . ALA A 1 478 ? -8.301 4.877 17.288 1.00 98.38 478 ALA A N 1
ATOM 3689 C CA . ALA A 1 478 ? -8.842 4.008 16.245 1.00 98.38 478 ALA A CA 1
ATOM 3690 C C . ALA A 1 478 ? -8.327 2.560 16.350 1.00 98.38 478 ALA A C 1
ATOM 3692 O O . ALA A 1 478 ? -9.061 1.610 16.063 1.00 98.38 478 ALA A O 1
ATOM 3693 N N . GLN A 1 479 ? -7.079 2.367 16.795 1.00 97.88 479 GLN A N 1
ATOM 3694 C CA . GLN A 1 479 ? -6.521 1.038 17.045 1.00 97.88 479 GLN A CA 1
ATOM 3695 C C . GLN A 1 479 ? -7.273 0.318 18.173 1.00 97.88 479 GLN A C 1
ATOM 3697 O O . GLN A 1 479 ? -7.559 -0.876 18.054 1.00 97.88 479 GLN A O 1
ATOM 3702 N N . ARG A 1 480 ? -7.619 1.030 19.255 1.00 97.44 480 ARG A N 1
ATOM 3703 C CA . ARG A 1 480 ? -8.422 0.480 20.359 1.00 97.44 480 ARG A CA 1
ATOM 3704 C C . ARG A 1 480 ? -9.844 0.164 19.923 1.00 97.44 480 ARG A C 1
ATOM 3706 O O . ARG A 1 480 ? -10.360 -0.874 20.328 1.00 97.44 480 ARG A O 1
ATOM 3713 N N . ASP A 1 481 ? -10.451 1.004 19.091 1.00 97.75 481 ASP A N 1
ATOM 3714 C CA . ASP A 1 481 ? -11.813 0.773 18.608 1.00 97.75 481 ASP A CA 1
ATOM 3715 C C . ASP A 1 481 ? -11.892 -0.480 17.724 1.00 97.75 481 ASP A C 1
ATOM 3717 O O . ASP A 1 481 ? -12.748 -1.342 17.934 1.00 97.75 481 ASP A O 1
ATOM 3721 N N . LEU A 1 482 ? -10.937 -0.638 16.797 1.00 98.25 482 LEU A N 1
ATOM 3722 C CA . LEU A 1 482 ? -10.790 -1.849 15.981 1.00 98.25 482 LEU A CA 1
ATOM 3723 C C . LEU A 1 482 ? -10.572 -3.094 16.850 1.00 98.25 482 LEU A C 1
ATOM 3725 O O . LEU A 1 482 ? -11.239 -4.112 16.653 1.00 98.25 482 LEU A O 1
ATOM 3729 N N . ALA A 1 483 ? -9.690 -3.007 17.851 1.00 97.12 483 ALA A N 1
ATOM 3730 C CA . ALA A 1 483 ? -9.477 -4.095 18.802 1.00 97.12 483 ALA A CA 1
ATOM 3731 C C . ALA A 1 483 ? -10.749 -4.404 19.610 1.00 97.12 483 ALA A C 1
ATOM 3733 O O . ALA A 1 483 ? -11.027 -5.568 19.904 1.00 97.12 483 ALA A O 1
ATOM 3734 N N . GLY A 1 484 ? -11.545 -3.377 19.918 1.00 96.38 484 GLY A N 1
ATOM 3735 C CA . GLY A 1 484 ? -12.869 -3.496 20.510 1.00 96.38 484 GLY A CA 1
ATOM 3736 C C . GLY A 1 484 ? -13.763 -4.414 19.688 1.00 96.38 484 GLY A C 1
ATOM 3737 O O . GLY A 1 484 ? -14.371 -5.310 20.271 1.00 96.38 484 GLY A O 1
ATOM 3738 N N . GLU A 1 485 ? -13.773 -4.257 18.361 1.00 97.50 485 GLU A N 1
ATOM 3739 C CA . GLU A 1 485 ? -14.480 -5.103 17.379 1.00 97.50 485 GLU A CA 1
ATOM 3740 C C . GLU A 1 485 ? -13.841 -6.478 17.136 1.00 97.50 485 GLU A C 1
ATOM 3742 O O . GLU A 1 485 ? -14.337 -7.264 16.332 1.00 97.50 485 GLU A O 1
ATOM 3747 N N . GLY A 1 486 ? -12.763 -6.806 17.851 1.00 96.44 486 GLY A N 1
ATOM 3748 C CA . GLY A 1 486 ? -12.040 -8.065 17.688 1.00 96.44 486 GLY A CA 1
ATOM 3749 C C . GLY A 1 486 ? -11.061 -8.071 16.512 1.00 96.44 486 GLY A C 1
ATOM 3750 O O . GLY A 1 486 ? -10.549 -9.135 16.165 1.00 96.44 486 GLY A O 1
ATOM 3751 N N . ILE A 1 487 ? -10.769 -6.909 15.916 1.00 97.81 487 ILE A N 1
ATOM 3752 C CA . ILE A 1 487 ? -9.817 -6.761 14.809 1.00 97.81 487 ILE A CA 1
ATOM 3753 C C . ILE A 1 487 ? -8.513 -6.160 15.347 1.00 97.81 487 ILE A C 1
ATOM 3755 O O . ILE A 1 487 ? -8.404 -4.962 15.600 1.00 97.81 487 ILE A O 1
ATOM 3759 N N . GLY A 1 488 ? -7.496 -7.001 15.530 1.00 96.81 488 GLY A N 1
ATOM 3760 C CA . GLY A 1 488 ? -6.189 -6.574 16.028 1.00 96.81 488 GLY A CA 1
ATOM 3761 C C . GLY A 1 488 ? -5.258 -6.102 14.910 1.00 96.81 488 GLY A C 1
ATOM 3762 O O . GLY A 1 488 ? -4.771 -6.919 14.128 1.00 96.81 488 GLY A O 1
ATOM 3763 N N . VAL A 1 489 ? -4.904 -4.814 14.895 1.00 97.56 489 VAL A N 1
ATOM 3764 C CA . VAL A 1 489 ? -4.074 -4.218 13.830 1.00 97.56 489 VAL A CA 1
ATOM 3765 C C . VAL A 1 489 ? -2.821 -3.505 14.351 1.00 97.56 489 VAL A C 1
ATOM 3767 O O . VAL A 1 489 ? -2.786 -3.051 15.494 1.00 97.56 489 VAL A O 1
ATOM 3770 N N . GLU A 1 490 ? -1.790 -3.374 13.508 1.00 95.88 490 GLU A N 1
ATOM 3771 C CA . GLU A 1 490 ? -0.648 -2.471 13.772 1.00 95.88 490 GLU A CA 1
ATOM 3772 C C . GLU A 1 490 ? -1.085 -0.986 13.696 1.00 95.88 490 GLU A C 1
ATOM 3774 O O . GLU A 1 490 ? -2.048 -0.691 12.980 1.00 95.88 490 GLU A O 1
ATOM 3779 N N . PRO A 1 491 ? -0.383 -0.023 14.332 1.00 96.94 491 PRO A N 1
ATOM 3780 C CA . PRO A 1 491 ? -0.827 1.378 14.380 1.00 96.94 491 PRO A CA 1
ATOM 3781 C C . PRO A 1 491 ? -1.086 2.002 13.001 1.00 96.94 491 PRO A C 1
ATOM 3783 O O . PRO A 1 491 ? -2.131 2.601 12.769 1.00 96.94 491 PRO A O 1
ATOM 3786 N N . ALA A 1 492 ? -0.197 1.775 12.029 1.00 96.88 492 ALA A N 1
ATOM 3787 C CA . ALA A 1 492 ? -0.364 2.282 10.664 1.00 96.88 492 ALA A CA 1
ATOM 3788 C C . ALA A 1 492 ? -1.687 1.864 10.010 1.00 96.88 492 ALA A C 1
ATOM 3790 O O . ALA A 1 492 ? -2.261 2.624 9.239 1.00 96.88 492 ALA A O 1
ATOM 3791 N N . SER A 1 493 ? -2.195 0.676 10.333 1.00 97.75 493 SER A N 1
ATOM 3792 C CA . SER A 1 493 ? -3.466 0.194 9.796 1.00 97.75 493 SER A CA 1
ATOM 3793 C C . SER A 1 493 ? -4.662 0.987 10.321 1.00 97.75 493 SER A C 1
ATOM 3795 O O . SER A 1 493 ? -5.602 1.250 9.569 1.00 97.75 493 SER A O 1
ATOM 3797 N N . ALA A 1 494 ? -4.617 1.371 11.600 1.00 98.50 494 ALA A N 1
ATOM 3798 C CA . ALA A 1 494 ? -5.689 2.096 12.275 1.00 98.50 494 ALA A CA 1
ATOM 3799 C C . ALA A 1 494 ? -5.878 3.522 11.734 1.00 98.50 494 ALA A C 1
ATOM 3801 O O . ALA A 1 494 ? -6.969 4.078 11.852 1.00 98.50 494 ALA A O 1
ATOM 3802 N N . ALA A 1 495 ? -4.865 4.077 11.057 1.00 98.75 495 ALA A N 1
ATOM 3803 C CA . ALA A 1 495 ? -4.961 5.380 10.407 1.00 98.75 495 ALA A CA 1
ATOM 3804 C C . ALA A 1 495 ? -6.137 5.456 9.410 1.00 98.75 495 ALA A C 1
ATOM 3806 O O . ALA A 1 495 ? -6.773 6.499 9.309 1.00 98.75 495 ALA A O 1
ATOM 3807 N N . SER A 1 496 ? -6.504 4.358 8.731 1.00 98.69 496 SER A N 1
ATOM 3808 C CA . SER A 1 496 ? -7.687 4.342 7.848 1.00 98.69 496 SER A CA 1
ATOM 3809 C C . SER A 1 496 ? -8.988 4.708 8.577 1.00 98.69 496 SER A C 1
ATOM 3811 O O . SER A 1 496 ? -9.757 5.534 8.089 1.00 98.69 496 SER A O 1
ATOM 3813 N N . VAL A 1 497 ? -9.219 4.137 9.761 1.00 98.81 497 VAL A N 1
ATOM 3814 C CA . VAL A 1 497 ? -10.415 4.399 10.577 1.00 98.81 497 VAL A CA 1
ATOM 3815 C C . VAL A 1 497 ? -10.334 5.773 11.241 1.00 98.81 497 VAL A C 1
ATOM 3817 O O . VAL A 1 497 ? -11.326 6.500 11.244 1.00 98.81 497 VAL A O 1
ATOM 3820 N N . ALA A 1 498 ? -9.154 6.175 11.727 1.00 98.81 498 ALA A N 1
ATOM 3821 C CA . ALA A 1 498 ? -8.936 7.521 12.261 1.00 98.81 498 ALA A CA 1
ATOM 3822 C C . ALA A 1 498 ? -9.248 8.604 11.210 1.00 98.81 498 ALA A C 1
ATOM 3824 O O . ALA A 1 498 ? -9.963 9.569 11.486 1.00 98.81 498 ALA A O 1
ATOM 3825 N N . GLY A 1 499 ? -8.776 8.411 9.973 1.00 98.81 499 GLY A N 1
ATOM 3826 C CA . GLY A 1 499 ? -9.031 9.328 8.864 1.00 98.81 499 GLY A CA 1
ATOM 3827 C C . GLY A 1 499 ? -10.506 9.395 8.490 1.00 98.81 499 GLY A C 1
ATOM 3828 O O . GLY A 1 499 ? -11.040 10.489 8.316 1.00 98.81 499 GLY A O 1
ATOM 3829 N N . LEU A 1 500 ? -11.188 8.245 8.434 1.00 98.81 500 LEU A N 1
ATOM 3830 C CA . LEU A 1 500 ? -12.634 8.207 8.212 1.00 98.81 500 LEU A CA 1
ATOM 3831 C C . LEU A 1 500 ? -13.385 8.988 9.298 1.00 98.81 500 LEU A C 1
ATOM 3833 O O . LEU A 1 500 ? -14.223 9.825 8.969 1.00 98.81 500 LEU A O 1
ATOM 3837 N N . ARG A 1 501 ? -13.050 8.771 10.576 1.00 98.62 501 ARG A N 1
ATOM 3838 C CA . ARG A 1 501 ? -13.651 9.492 11.709 1.00 98.62 501 ARG A CA 1
ATOM 3839 C C . ARG A 1 501 ? -13.517 11.005 11.549 1.00 98.62 501 ARG A C 1
ATOM 3841 O O . ARG A 1 501 ? -14.502 11.726 11.703 1.00 98.62 501 ARG A O 1
ATOM 3848 N N . LYS A 1 502 ? -12.323 11.477 11.184 1.00 98.56 502 LYS A N 1
ATOM 3849 C CA . LYS A 1 502 ? -12.032 12.901 10.967 1.00 98.56 502 LYS A CA 1
ATOM 3850 C C . LYS A 1 502 ? -12.833 13.488 9.803 1.00 98.56 502 LYS A C 1
ATOM 3852 O O . LYS A 1 502 ? -13.388 14.576 9.936 1.00 98.56 502 LYS A O 1
ATOM 3857 N N . LEU A 1 503 ? -12.943 12.755 8.694 1.00 98.50 503 LEU A N 1
ATOM 3858 C CA . LEU A 1 503 ? -13.663 13.199 7.495 1.00 98.50 503 LEU A CA 1
ATOM 3859 C C . LEU A 1 503 ? -15.189 13.164 7.646 1.00 98.50 503 LEU A C 1
ATOM 3861 O O . LEU A 1 503 ? -15.885 14.007 7.084 1.00 98.50 503 LEU A O 1
ATOM 3865 N N . VAL A 1 504 ? -15.723 12.222 8.425 1.00 98.19 504 VAL A N 1
ATOM 3866 C CA . VAL A 1 504 ? -17.138 12.241 8.822 1.00 98.19 504 VAL A CA 1
ATOM 3867 C C . VAL A 1 504 ? -17.406 13.445 9.723 1.00 98.19 504 VAL A C 1
ATOM 3869 O O . VAL A 1 504 ? -18.362 14.184 9.499 1.00 98.19 504 VAL A O 1
ATOM 3872 N N . ALA A 1 505 ? -16.543 13.687 10.717 1.00 97.25 505 ALA A N 1
ATOM 3873 C CA . ALA A 1 505 ? -16.696 14.808 11.641 1.00 97.25 505 ALA A CA 1
ATOM 3874 C C . ALA A 1 505 ? -16.608 16.178 10.942 1.00 97.25 505 ALA A C 1
ATOM 3876 O O . ALA A 1 505 ? -17.299 17.114 11.346 1.00 97.25 505 ALA A O 1
ATOM 3877 N N . SER A 1 506 ? -15.798 16.301 9.884 1.00 96.19 506 SER A N 1
ATOM 3878 C CA . SER A 1 506 ? -15.722 17.516 9.061 1.00 96.19 506 SER A CA 1
ATOM 3879 C C . SER A 1 506 ? -16.867 17.654 8.047 1.00 96.19 506 SER A C 1
ATOM 3881 O O . SER A 1 506 ? -17.029 18.726 7.464 1.00 96.19 506 SER A O 1
ATOM 3883 N N . GLY A 1 507 ? -17.667 16.601 7.839 1.00 96.19 507 GLY A N 1
ATOM 3884 C CA . GLY A 1 507 ? -18.740 16.551 6.844 1.00 96.19 507 GLY A CA 1
ATOM 3885 C C . GLY A 1 507 ? -18.269 16.308 5.404 1.00 96.19 507 GLY A C 1
ATOM 3886 O O . GLY A 1 507 ? -19.068 16.443 4.480 1.00 96.19 507 GLY A O 1
ATOM 3887 N N . GLU A 1 508 ? -16.995 15.961 5.197 1.00 95.44 508 GLU A N 1
ATOM 3888 C CA . GLU A 1 508 ? -16.434 15.640 3.876 1.00 95.44 508 GLU A CA 1
ATOM 3889 C C . GLU A 1 508 ? -16.817 14.229 3.399 1.00 95.44 508 GLU A C 1
ATOM 3891 O O . GLU A 1 508 ? -16.931 13.984 2.196 1.00 95.44 508 GLU A O 1
ATOM 3896 N N . VAL A 1 509 ? -17.063 13.312 4.341 1.00 97.44 509 VAL A N 1
ATOM 3897 C CA . VAL A 1 509 ? -17.699 12.012 4.086 1.00 97.44 509 VAL A CA 1
ATOM 3898 C C . VAL A 1 509 ? -19.147 12.072 4.554 1.00 97.44 509 VAL A C 1
ATOM 3900 O O . VAL A 1 509 ? -19.426 12.402 5.708 1.00 97.44 509 VAL A O 1
ATOM 3903 N N . SER A 1 510 ? -20.078 11.741 3.659 1.00 94.88 510 SER A N 1
ATOM 3904 C CA . SER A 1 510 ? -21.498 11.695 4.001 1.00 94.88 510 SER A CA 1
ATOM 3905 C C . SER A 1 510 ? -21.826 10.462 4.844 1.00 94.88 510 SER A C 1
ATOM 3907 O O . SER A 1 510 ? -21.348 9.362 4.582 1.00 94.88 510 SER A O 1
ATOM 3909 N N . THR A 1 511 ? -22.749 10.612 5.794 1.00 92.69 511 THR A N 1
ATOM 3910 C CA . THR A 1 511 ? -23.362 9.485 6.519 1.00 92.69 511 THR A CA 1
ATOM 3911 C C . THR A 1 511 ? -24.138 8.538 5.598 1.00 92.69 511 THR A C 1
ATOM 3913 O O . THR A 1 511 ? -24.450 7.413 5.965 1.00 92.69 511 THR A O 1
ATOM 3916 N N . GLY A 1 512 ? -24.442 8.974 4.376 1.00 95.56 512 GLY A N 1
ATOM 3917 C CA . GLY A 1 512 ? -24.998 8.138 3.326 1.00 95.56 512 GLY A CA 1
ATOM 3918 C C . GLY A 1 512 ? -23.953 7.451 2.447 1.00 95.56 512 GLY A C 1
ATOM 3919 O O . GLY A 1 512 ? -24.324 7.090 1.345 1.00 95.56 512 GLY A O 1
ATOM 3920 N N . GLU A 1 513 ? -22.682 7.319 2.827 1.00 97.81 513 GLU A N 1
ATOM 3921 C CA . GLU A 1 513 ? -21.685 6.581 2.026 1.00 97.81 513 GLU A CA 1
ATOM 3922 C C . GLU A 1 513 ? -21.518 5.130 2.506 1.00 97.81 513 GLU A C 1
ATOM 3924 O O . GLU A 1 513 ? -21.606 4.839 3.701 1.00 97.81 513 GLU A O 1
ATOM 3929 N N . ASP A 1 514 ? -21.259 4.227 1.562 1.00 98.44 514 ASP A N 1
ATOM 3930 C CA . ASP A 1 514 ? -20.673 2.912 1.806 1.00 98.44 514 ASP A CA 1
ATOM 3931 C C . ASP A 1 514 ? -19.149 3.016 1.801 1.00 98.44 514 ASP A C 1
ATOM 3933 O O . ASP A 1 514 ? -18.544 3.441 0.812 1.00 98.44 514 ASP A O 1
ATOM 3937 N N . VAL A 1 515 ? -18.511 2.599 2.888 1.00 98.75 515 VAL A N 1
ATOM 3938 C CA . VAL A 1 515 ? -17.081 2.820 3.087 1.00 98.75 515 VAL A CA 1
ATOM 3939 C C . VAL A 1 515 ? -16.363 1.524 3.428 1.00 98.75 515 VAL A C 1
ATOM 3941 O O . VAL A 1 515 ? -16.787 0.752 4.287 1.00 98.75 515 VAL A O 1
ATOM 3944 N N . VAL A 1 516 ? -15.211 1.316 2.792 1.00 98.94 516 VAL A N 1
ATOM 3945 C CA . VAL A 1 516 ? -14.271 0.250 3.147 1.00 98.94 516 VAL A CA 1
ATOM 3946 C C . VAL A 1 516 ? -12.995 0.862 3.719 1.00 98.94 516 VAL A C 1
ATOM 3948 O O . VAL A 1 516 ? -12.286 1.592 3.027 1.00 98.94 516 VAL A O 1
ATOM 3951 N N . CYS A 1 517 ? -12.658 0.537 4.967 1.00 98.88 517 CYS A N 1
ATOM 3952 C CA . CYS A 1 517 ? -11.363 0.867 5.565 1.00 98.88 517 CYS A CA 1
ATOM 3953 C C . CYS A 1 517 ? -10.371 -0.286 5.359 1.00 98.88 517 CYS A C 1
ATOM 3955 O O . CYS A 1 517 ? -10.613 -1.420 5.777 1.00 98.88 517 CYS A O 1
ATOM 3957 N N . LEU A 1 518 ? -9.229 0.001 4.734 1.00 98.81 518 LEU A N 1
ATOM 3958 C CA . LEU A 1 518 ? -8.151 -0.963 4.534 1.00 98.81 518 LEU A CA 1
ATOM 3959 C C . LEU A 1 518 ? -7.184 -0.952 5.724 1.00 98.81 518 LEU A C 1
ATOM 3961 O O . LEU A 1 518 ? -6.522 0.051 5.988 1.00 98.81 518 LEU A O 1
ATOM 3965 N N . THR A 1 519 ? -7.030 -2.099 6.385 1.00 98.31 519 THR A N 1
ATOM 3966 C CA . THR A 1 519 ? -6.038 -2.305 7.453 1.00 98.31 519 THR A CA 1
ATOM 3967 C C . THR A 1 519 ? -4.925 -3.217 6.944 1.00 98.31 519 THR A C 1
ATOM 3969 O O . THR A 1 519 ? -5.184 -4.291 6.408 1.00 98.31 519 THR A O 1
ATOM 3972 N N . THR A 1 520 ? -3.673 -2.775 7.053 1.00 97.38 520 THR A N 1
ATOM 3973 C CA . THR A 1 520 ? -2.539 -3.297 6.276 1.00 97.38 520 THR A CA 1
ATOM 3974 C C . THR A 1 520 ? -1.726 -4.393 6.955 1.00 97.38 520 THR A C 1
ATOM 3976 O O . THR A 1 520 ? -1.049 -5.159 6.263 1.00 97.38 520 THR A O 1
ATOM 3979 N N . GLY A 1 521 ? -1.759 -4.471 8.281 1.00 96.44 521 GLY A N 1
ATOM 3980 C CA . GLY A 1 521 ? -0.913 -5.370 9.056 1.00 96.44 521 GLY A CA 1
ATOM 3981 C C . GLY A 1 521 ? -1.543 -5.787 10.377 1.00 96.44 521 GLY A C 1
ATOM 3982 O O . GLY A 1 521 ? -2.385 -5.092 10.948 1.00 96.44 521 GLY A O 1
ATOM 3983 N N . HIS A 1 522 ? -1.136 -6.962 10.840 1.00 96.56 522 HIS A N 1
ATOM 3984 C CA . HIS A 1 522 ? -1.636 -7.591 12.057 1.00 96.56 522 HIS A CA 1
ATOM 3985 C C . HIS A 1 522 ? -1.062 -6.928 13.317 1.00 96.56 522 HIS A C 1
ATOM 3987 O O . HIS A 1 522 ? 0.091 -6.502 13.315 1.00 96.56 522 HIS A O 1
ATOM 3993 N N . LEU A 1 523 ? -1.811 -6.933 14.426 1.00 94.56 523 LEU A N 1
ATOM 3994 C CA . LEU A 1 523 ? -1.362 -6.438 15.742 1.00 94.56 523 LEU A CA 1
ATOM 3995 C C . LEU A 1 523 ? 0.032 -6.955 16.139 1.00 94.56 523 LEU A C 1
ATOM 3997 O O . LEU A 1 523 ? 0.883 -6.206 16.602 1.00 94.56 523 LEU A O 1
ATOM 4001 N N . LEU A 1 524 ? 0.274 -8.252 15.926 1.00 91.44 524 LEU A N 1
ATOM 4002 C CA . LEU A 1 524 ? 1.514 -8.943 16.317 1.00 91.44 524 LEU A CA 1
ATOM 4003 C C . LEU A 1 524 ? 2.771 -8.467 15.570 1.00 91.44 524 LEU A C 1
ATOM 4005 O O . LEU A 1 524 ? 3.867 -8.924 15.889 1.00 91.44 524 LEU A O 1
ATOM 4009 N N . LYS A 1 525 ? 2.632 -7.575 14.584 1.00 89.00 525 LYS A N 1
ATOM 4010 C CA . LYS A 1 525 ? 3.769 -6.914 13.935 1.00 89.00 525 LYS A CA 1
ATOM 4011 C C . LYS A 1 525 ? 4.454 -5.894 14.837 1.00 89.00 525 LYS A C 1
ATOM 4013 O O . LYS A 1 525 ? 5.656 -5.692 14.694 1.00 89.00 525 LYS A O 1
ATOM 4018 N N . ASP A 1 526 ? 3.711 -5.289 15.760 1.00 87.44 526 ASP A N 1
ATOM 4019 C CA . ASP A 1 526 ? 4.234 -4.300 16.699 1.00 87.44 526 ASP A CA 1
ATOM 4020 C C . ASP A 1 526 ? 3.683 -4.564 18.113 1.00 87.44 526 ASP A C 1
ATOM 4022 O O . ASP A 1 526 ? 2.744 -3.900 18.566 1.00 87.44 526 ASP A O 1
ATOM 4026 N N . PRO A 1 527 ? 4.215 -5.589 18.811 1.00 87.12 527 PRO A N 1
ATOM 4027 C CA . PRO A 1 527 ? 3.738 -5.956 20.140 1.00 87.12 527 PRO A CA 1
ATOM 4028 C C . PRO A 1 527 ? 3.979 -4.853 21.178 1.00 87.12 527 PRO A C 1
ATOM 4030 O O . PRO A 1 527 ? 3.202 -4.746 22.125 1.00 87.12 527 PRO A O 1
ATOM 4033 N N . ASP A 1 528 ? 5.009 -4.022 20.997 1.00 88.19 528 ASP A N 1
ATOM 4034 C CA . ASP A 1 528 ? 5.317 -2.914 21.903 1.00 88.19 528 ASP A CA 1
ATOM 4035 C C . ASP A 1 528 ? 4.268 -1.804 21.769 1.00 88.19 528 ASP A C 1
ATOM 4037 O O . ASP A 1 528 ? 3.713 -1.357 22.777 1.00 88.19 528 ASP A O 1
ATOM 4041 N N . ALA A 1 529 ? 3.915 -1.416 20.536 1.00 86.44 529 ALA A N 1
ATOM 4042 C CA . ALA A 1 529 ? 2.823 -0.472 20.306 1.00 86.44 529 ALA A CA 1
ATOM 4043 C C . ALA A 1 529 ? 1.475 -1.033 20.788 1.00 86.44 529 ALA A C 1
ATOM 4045 O O . ALA A 1 529 ? 0.694 -0.314 21.410 1.00 86.44 529 ALA A O 1
ATOM 4046 N N . ALA A 1 530 ? 1.217 -2.327 20.573 1.00 88.25 530 ALA A N 1
ATOM 4047 C CA . ALA A 1 530 ? 0.012 -2.986 21.077 1.00 88.25 530 ALA A CA 1
ATOM 4048 C C . ALA A 1 530 ? -0.068 -2.962 22.614 1.00 88.25 530 ALA A C 1
ATOM 4050 O O . ALA A 1 530 ? -1.129 -2.683 23.177 1.00 88.25 530 ALA A O 1
ATOM 4051 N N . ALA A 1 531 ? 1.048 -3.219 23.302 1.00 90.06 531 ALA A N 1
ATOM 4052 C CA . ALA A 1 531 ? 1.124 -3.141 24.757 1.00 90.06 531 ALA A CA 1
ATOM 4053 C C . ALA A 1 531 ? 0.924 -1.704 25.265 1.00 90.06 531 ALA A C 1
ATOM 4055 O O . ALA A 1 531 ? 0.229 -1.509 26.261 1.00 90.06 531 ALA A O 1
ATOM 4056 N N . ALA A 1 532 ? 1.480 -0.706 24.568 1.00 89.81 532 ALA A N 1
ATOM 4057 C CA . ALA A 1 532 ? 1.311 0.709 24.899 1.00 89.81 532 ALA A CA 1
ATOM 4058 C C . ALA A 1 532 ? -0.128 1.211 24.674 1.00 89.81 532 ALA A C 1
ATOM 4060 O O . ALA A 1 532 ? -0.626 2.037 25.441 1.00 89.81 532 ALA A O 1
ATOM 4061 N N . ALA A 1 533 ? -0.815 0.703 23.648 1.00 88.44 533 ALA A N 1
ATOM 4062 C CA . ALA A 1 533 ? -2.217 1.014 23.390 1.00 88.44 533 ALA A CA 1
ATOM 4063 C C . ALA A 1 533 ? -3.169 0.305 24.373 1.00 88.44 533 ALA A C 1
ATOM 4065 O O . ALA A 1 533 ? -4.239 0.838 24.675 1.00 88.44 533 ALA A O 1
ATOM 4066 N N . GLY A 1 534 ? -2.796 -0.879 24.868 1.00 89.06 534 GLY A N 1
ATOM 4067 C CA . GLY A 1 534 ? -3.600 -1.705 25.769 1.00 89.06 534 GLY A CA 1
ATOM 4068 C C . GLY A 1 534 ? -3.677 -1.216 27.223 1.00 89.06 534 GLY A C 1
ATOM 4069 O O . GLY A 1 534 ? -3.100 -0.205 27.615 1.00 89.06 534 GLY A O 1
ATOM 4070 N N . ASN A 1 535 ? -4.411 -1.969 28.049 1.00 87.88 535 ASN A N 1
ATOM 4071 C CA . ASN A 1 535 ? -4.513 -1.720 29.490 1.00 87.88 535 ASN A CA 1
ATOM 4072 C C . ASN A 1 535 ? -3.398 -2.442 30.256 1.00 87.88 535 ASN A C 1
ATOM 4074 O O . ASN A 1 535 ? -3.073 -3.593 29.957 1.00 87.88 535 ASN A O 1
ATOM 4078 N N . ALA A 1 536 ? -2.871 -1.800 31.300 1.00 87.75 536 ALA A N 1
ATOM 4079 C CA . ALA A 1 536 ? -1.900 -2.429 32.187 1.00 87.75 536 ALA A CA 1
ATOM 4080 C C . ALA A 1 536 ? -2.528 -3.604 32.970 1.00 87.75 536 ALA A C 1
ATOM 4082 O O . ALA A 1 536 ? -3.679 -3.500 33.405 1.00 87.75 536 ALA A O 1
ATOM 4083 N N . PRO A 1 537 ? -1.785 -4.704 33.203 1.00 88.62 537 PRO A N 1
ATOM 4084 C CA . PRO A 1 537 ? -2.242 -5.786 34.067 1.00 88.62 537 PRO A CA 1
ATOM 4085 C C . PRO A 1 537 ? -2.554 -5.294 35.483 1.00 88.62 537 PRO A C 1
ATOM 4087 O O . PRO A 1 537 ? -1.804 -4.513 36.068 1.00 88.62 537 PRO A O 1
ATOM 4090 N N . GLU A 1 538 ? -3.633 -5.810 36.064 1.00 92.31 538 GLU A N 1
ATOM 4091 C CA . GLU A 1 538 ? -4.053 -5.465 37.420 1.00 92.31 538 GLU A CA 1
ATOM 4092 C C . GLU A 1 538 ? -3.719 -6.591 38.395 1.00 92.31 538 GLU A C 1
ATOM 4094 O O . GLU A 1 538 ? -4.166 -7.728 38.239 1.00 92.31 538 GLU A O 1
ATOM 4099 N N . GLY A 1 539 ? -2.933 -6.269 39.423 1.00 91.12 539 GLY A N 1
ATOM 4100 C CA . GLY A 1 539 ? -2.614 -7.206 40.492 1.00 91.12 539 GLY A CA 1
ATOM 4101 C C . GLY A 1 539 ? -3.802 -7.401 41.429 1.00 91.12 539 GLY A C 1
ATOM 4102 O O . GLY A 1 539 ? -4.296 -6.439 42.014 1.00 91.12 539 GLY A O 1
ATOM 4103 N N . VAL A 1 540 ? -4.223 -8.651 41.617 1.00 94.31 540 VAL A N 1
ATOM 4104 C CA . VAL A 1 540 ? -5.260 -9.038 42.582 1.00 94.31 540 VAL A CA 1
ATOM 4105 C C . VAL A 1 540 ? -4.733 -10.134 43.512 1.00 94.31 540 VAL A C 1
ATOM 4107 O O . VAL A 1 540 ? -3.966 -10.991 43.063 1.00 94.31 540 VAL A O 1
ATOM 4110 N N . PRO A 1 541 ? -5.105 -10.134 44.806 1.00 92.94 541 PRO A N 1
ATOM 4111 C CA . PRO A 1 541 ? -4.762 -11.233 45.702 1.00 92.94 541 PRO A CA 1
ATOM 4112 C C . PRO A 1 541 ? -5.282 -12.583 45.186 1.00 92.94 541 PRO A C 1
ATOM 4114 O O . PRO A 1 541 ? -6.323 -12.654 44.531 1.00 92.94 541 PRO A O 1
ATOM 4117 N N . ASN A 1 542 ? -4.569 -13.665 45.516 1.00 93.94 542 ASN A N 1
ATOM 4118 C CA . ASN A 1 542 ? -4.902 -15.031 45.094 1.00 93.94 542 ASN A CA 1
ATOM 4119 C C . ASN A 1 542 ? -6.059 -15.622 45.925 1.00 93.94 542 ASN A C 1
ATOM 4121 O O . ASN A 1 542 ? -5.883 -16.585 46.673 1.00 93.94 542 ASN A O 1
ATOM 4125 N N . GLY A 1 543 ? -7.233 -15.000 45.825 1.00 94.88 543 GLY A N 1
ATOM 4126 C CA . GLY A 1 543 ? -8.455 -15.404 46.509 1.00 94.88 543 GLY A CA 1
ATOM 4127 C C . GLY A 1 543 ? -9.683 -15.045 45.679 1.00 94.88 543 GLY A C 1
ATOM 4128 O O . GLY A 1 543 ? -9.806 -13.925 45.187 1.00 94.88 543 GLY A O 1
ATOM 4129 N N . THR A 1 544 ? -10.619 -15.986 45.529 1.00 94.25 544 THR A N 1
ATOM 4130 C CA . THR A 1 544 ? -11.847 -15.765 44.747 1.00 94.25 544 THR A CA 1
ATOM 4131 C C . THR A 1 544 ? -12.645 -14.568 45.270 1.00 94.25 544 THR A C 1
ATOM 4133 O O . THR A 1 544 ? -13.107 -13.754 44.477 1.00 94.25 544 THR A O 1
ATOM 4136 N N . ASP A 1 545 ? -12.737 -14.397 46.591 1.00 95.69 545 ASP A N 1
ATOM 4137 C CA . ASP A 1 545 ? -13.438 -13.260 47.202 1.00 95.69 545 ASP A CA 1
ATOM 4138 C C . ASP A 1 545 ? -12.711 -11.923 46.995 1.00 95.69 545 ASP A C 1
ATOM 4140 O O . ASP A 1 545 ? -13.357 -10.878 46.903 1.00 95.69 545 ASP A O 1
ATOM 4144 N N . ASP A 1 546 ? -11.377 -11.925 46.928 1.00 92.25 546 ASP A N 1
ATOM 4145 C CA . ASP A 1 546 ? -10.589 -10.734 46.592 1.00 92.25 546 ASP A CA 1
ATOM 4146 C C . ASP A 1 546 ? -10.805 -10.332 45.130 1.00 92.25 546 ASP A C 1
ATOM 4148 O O . ASP A 1 546 ? -11.036 -9.156 44.846 1.00 92.25 546 ASP A O 1
ATOM 4152 N N . ILE A 1 547 ? -10.822 -11.311 44.219 1.00 94.31 547 ILE A N 1
ATOM 4153 C CA . ILE A 1 547 ? -11.120 -11.101 42.797 1.00 94.31 547 ILE A CA 1
ATOM 4154 C C . ILE A 1 547 ? -12.538 -10.538 42.632 1.00 94.31 547 ILE A C 1
ATOM 4156 O O . ILE A 1 547 ? -12.724 -9.530 41.953 1.00 94.31 547 ILE A O 1
ATOM 4160 N N . LEU A 1 548 ? -13.542 -11.133 43.286 1.00 94.12 548 LEU A N 1
ATOM 4161 C CA . LEU A 1 548 ? -14.927 -10.655 43.214 1.00 94.12 548 LEU A CA 1
ATOM 4162 C C . LEU A 1 548 ? -15.084 -9.240 43.789 1.00 94.12 548 LEU A C 1
ATOM 4164 O O . LEU A 1 548 ? -15.789 -8.420 43.199 1.00 94.12 548 LEU A O 1
ATOM 4168 N N . ARG A 1 549 ? -14.400 -8.917 44.897 1.00 93.38 549 ARG A N 1
ATOM 4169 C CA . ARG A 1 549 ? -14.376 -7.551 45.448 1.00 93.38 549 ARG A CA 1
ATOM 4170 C C . ARG A 1 549 ? -13.730 -6.555 44.489 1.00 93.38 549 ARG A C 1
ATOM 4172 O O . ARG A 1 549 ? -14.269 -5.463 44.311 1.00 93.38 549 ARG A O 1
ATOM 4179 N N . HIS A 1 550 ? -12.621 -6.931 43.855 1.00 91.69 550 HIS A N 1
ATOM 4180 C CA . HIS A 1 550 ? -11.942 -6.106 42.853 1.00 91.69 550 HIS A CA 1
ATOM 4181 C C . HIS A 1 550 ? -12.845 -5.813 41.647 1.00 91.69 550 HIS A C 1
ATOM 4183 O O . HIS A 1 550 ? -12.983 -4.661 41.235 1.00 91.69 550 HIS A O 1
ATOM 4189 N N . LEU A 1 551 ? -13.545 -6.835 41.139 1.00 91.38 551 LEU A N 1
ATOM 4190 C CA . LEU A 1 551 ? -14.520 -6.691 40.052 1.00 91.38 551 LEU A CA 1
ATOM 4191 C C . LEU A 1 551 ? -15.712 -5.804 40.453 1.00 91.38 551 LEU A C 1
ATOM 4193 O O . LEU A 1 551 ? -16.125 -4.939 39.680 1.00 91.38 551 LEU A O 1
ATOM 4197 N N . ALA A 1 552 ? -16.243 -5.967 41.670 1.00 88.44 552 ALA A N 1
ATOM 4198 C CA . ALA A 1 552 ? -17.356 -5.158 42.168 1.00 88.44 552 ALA A CA 1
ATOM 4199 C C . ALA A 1 552 ? -16.971 -3.679 42.358 1.00 88.44 552 ALA A C 1
ATOM 4201 O O . ALA A 1 552 ? -17.760 -2.796 42.016 1.00 88.44 552 ALA A O 1
ATOM 4202 N N . GLY A 1 553 ? -15.749 -3.396 42.828 1.00 76.38 553 GLY A N 1
ATOM 4203 C CA . GLY A 1 553 ? -15.232 -2.033 42.998 1.00 76.38 553 GLY A CA 1
ATOM 4204 C C . GLY A 1 553 ? -15.140 -1.232 41.692 1.00 76.38 553 GLY A C 1
ATOM 4205 O O . GLY A 1 553 ? -15.287 -0.011 41.712 1.00 76.38 553 GLY A O 1
ATOM 4206 N N . LYS A 1 554 ? -14.989 -1.905 40.545 1.00 59.84 554 LYS A N 1
ATOM 4207 C CA . LYS A 1 554 ? -14.983 -1.265 39.219 1.00 59.84 554 LYS A CA 1
ATOM 4208 C C . LYS A 1 554 ? -16.364 -0.846 38.716 1.00 59.84 554 LYS A C 1
ATOM 4210 O O . LYS A 1 554 ? -16.469 0.117 37.962 1.00 59.84 554 LYS A O 1
ATOM 4215 N N . SER A 1 555 ? -17.429 -1.518 39.153 1.00 50.31 555 SER A N 1
ATOM 4216 C CA . SER A 1 555 ? -18.799 -1.242 38.682 1.00 50.31 555 SER A CA 1
ATOM 4217 C C . SER A 1 555 ? -19.370 0.113 39.135 1.00 50.31 555 SER A C 1
ATOM 4219 O O . SER A 1 555 ? -20.387 0.558 38.608 1.00 50.31 555 SER A O 1
ATOM 4221 N N . VAL A 1 556 ? -18.713 0.802 40.076 1.00 48.19 556 VAL A N 1
ATOM 4222 C CA . VAL A 1 556 ? -19.193 2.069 40.663 1.00 48.19 556 VAL A CA 1
ATOM 4223 C C . VAL A 1 556 ? -18.538 3.310 40.018 1.00 48.19 556 VAL A C 1
ATOM 4225 O O . VAL A 1 556 ? -18.964 4.432 40.277 1.00 48.19 556 VAL A O 1
ATOM 4228 N N . GLY A 1 557 ? -17.540 3.138 39.139 1.00 42.69 557 GLY A N 1
ATOM 4229 C CA . GLY A 1 557 ? -16.716 4.239 38.609 1.00 42.69 557 GLY A CA 1
ATOM 4230 C C . GLY A 1 557 ? -17.030 4.745 37.193 1.00 42.69 557 GLY A C 1
ATOM 4231 O O . GLY A 1 557 ? -16.464 5.756 36.792 1.00 42.69 557 GLY A O 1
ATOM 4232 N N . GLY A 1 558 ? -17.915 4.097 36.430 1.00 41.91 558 GLY A N 1
ATOM 4233 C CA . GLY A 1 558 ? -18.214 4.484 35.045 1.00 41.91 558 GLY A CA 1
ATOM 4234 C C . GLY A 1 558 ? -19.698 4.340 34.722 1.00 41.91 558 GLY A C 1
ATOM 4235 O O . GLY A 1 558 ? -20.237 3.242 34.779 1.00 41.91 558 GLY A O 1
ATOM 4236 N N . SER A 1 559 ? -20.359 5.469 34.447 1.00 41.12 559 SER A N 1
ATOM 4237 C CA . SER A 1 559 ? -21.648 5.592 33.732 1.00 41.12 559 SER A CA 1
ATOM 4238 C C . SER A 1 559 ? -22.873 4.764 34.194 1.00 41.12 559 SER A C 1
ATOM 4240 O O . SER A 1 559 ? -23.843 4.654 33.450 1.00 41.12 559 SER A O 1
ATOM 4242 N N . GLY A 1 560 ? -22.922 4.252 35.430 1.00 35.59 560 GLY A N 1
ATOM 4243 C CA . GLY A 1 560 ? -24.070 3.465 35.928 1.00 35.59 560 GLY A CA 1
ATOM 4244 C C . GLY A 1 560 ? -25.134 4.210 36.755 1.00 35.59 560 GLY A C 1
ATOM 4245 O O . GLY A 1 560 ? -26.265 3.733 36.878 1.00 35.59 560 GLY A O 1
ATOM 4246 N N . LEU A 1 561 ? -24.830 5.378 37.336 1.00 37.16 561 LEU A N 1
ATOM 4247 C CA . LEU A 1 561 ? -25.678 5.948 38.402 1.00 37.16 561 LEU A CA 1
ATOM 4248 C C . LEU A 1 561 ? -26.961 6.662 37.919 1.00 37.16 561 LEU A C 1
ATOM 4250 O O . LEU A 1 561 ? -27.820 6.983 38.736 1.00 37.16 561 LEU A O 1
ATOM 4254 N N . LEU A 1 562 ? -27.138 6.878 36.611 1.00 39.53 562 LEU A N 1
ATOM 4255 C CA . LEU A 1 562 ? -28.349 7.509 36.051 1.00 39.53 562 LEU A CA 1
ATOM 4256 C C . LEU A 1 562 ? -29.375 6.514 35.474 1.00 39.53 562 LEU A C 1
ATOM 4258 O O . LEU A 1 562 ? -30.527 6.891 35.265 1.00 39.53 562 LEU A O 1
ATOM 4262 N N . GLY A 1 563 ? -29.008 5.244 35.267 1.00 36.31 563 GLY A N 1
ATOM 4263 C CA . GLY A 1 563 ? -29.907 4.233 34.689 1.00 36.31 563 GLY A CA 1
ATOM 4264 C C . GLY A 1 563 ? -30.810 3.523 35.704 1.00 36.31 563 GLY A C 1
ATOM 4265 O O . GLY A 1 563 ? -31.932 3.140 35.373 1.00 36.31 563 GLY A O 1
ATOM 4266 N N . LEU A 1 564 ? -30.360 3.369 36.954 1.00 38.34 564 LEU A N 1
ATOM 4267 C CA . LEU A 1 564 ? -31.075 2.555 37.947 1.00 38.34 564 LEU A CA 1
ATOM 4268 C C . LEU A 1 564 ? -32.170 3.323 38.715 1.00 38.34 564 LEU A C 1
ATOM 4270 O O . LEU A 1 564 ? -33.093 2.710 39.242 1.00 38.34 564 LEU A O 1
ATOM 4274 N N . LEU A 1 565 ? -32.123 4.659 38.730 1.00 36.66 565 LEU A N 1
ATOM 4275 C CA . LEU A 1 565 ? -33.098 5.504 39.441 1.00 36.66 565 LEU A CA 1
ATOM 4276 C C . LEU A 1 565 ? -34.368 5.832 38.633 1.00 36.66 565 LEU A C 1
ATOM 4278 O O . LEU A 1 565 ? -35.305 6.394 39.188 1.00 36.66 565 LEU A O 1
ATOM 4282 N N . ARG A 1 566 ? -34.454 5.438 37.353 1.00 40.84 566 ARG A N 1
ATOM 4283 C CA . ARG A 1 566 ? -35.651 5.639 36.505 1.00 40.84 566 ARG A CA 1
ATOM 4284 C C . ARG A 1 566 ? -36.619 4.449 36.453 1.00 40.84 566 ARG A C 1
ATOM 4286 O O . ARG A 1 566 ? -37.590 4.496 35.710 1.00 40.84 566 ARG A O 1
ATOM 4293 N N . ARG A 1 567 ? -36.367 3.382 37.221 1.00 41.69 567 ARG A N 1
ATOM 4294 C CA . ARG A 1 567 ? -37.274 2.220 37.348 1.00 41.69 567 ARG A CA 1
ATOM 4295 C C . ARG A 1 567 ? -37.947 2.100 38.721 1.00 41.69 567 ARG A C 1
ATOM 4297 O O . ARG A 1 567 ? -38.596 1.092 38.979 1.00 41.69 567 ARG A O 1
ATOM 4304 N N . LEU A 1 568 ? -37.799 3.101 39.592 1.00 41.12 568 LEU A N 1
ATOM 4305 C CA . LEU A 1 568 ? -38.376 3.102 40.946 1.00 41.12 568 LEU A CA 1
ATOM 4306 C C . LEU A 1 568 ? -39.156 4.379 41.315 1.00 41.12 568 LEU A C 1
ATOM 4308 O O . LEU A 1 568 ? -39.461 4.590 42.486 1.00 41.12 568 LEU A O 1
ATOM 4312 N N . LEU A 1 569 ? -39.539 5.183 40.325 1.00 37.81 569 LEU A N 1
ATOM 4313 C CA . LEU A 1 569 ? -40.586 6.208 40.403 1.00 37.81 569 LEU A CA 1
ATOM 4314 C C . LEU A 1 569 ? -41.414 6.120 39.123 1.00 37.81 569 LEU A C 1
ATOM 4316 O O . LEU A 1 569 ? -42.634 6.372 39.210 1.00 37.81 569 LEU A O 1
#

Sequence (569 aa):
MSADDTDDRLEVWCAGEEWCPITATATILGKKWHPVIIHRLIAEERGFNDLQRAVDGISSKVLSDSLEQLEDHGLVAREVVSEKPFRVEYSVTERGASLEPVIESMREWGRRIWPPRSNCRDRPLFVPWPHTWGMADLTLPDHPTPPEGADDVWLHCIECSHTLPPFNDVVFTCPECDGLLEVRYAEYPTFDDFAGDERVWRYSAALPFEAGVSLPEGGTQLHEVPRLEADLGVRNLRVKHEGMNPTGSFKDRGMTVGVRVAQELDVDRLACASTGNTSAALAAYGARAGLETLVLLPEGKVAAGKIAQASLHGARILEVEGNFDDCLDRVQDLANRGEAYLLNSLNPYRLEGQKTIGLEILERFRNEEGRFPDRIVLPVGNAGNTAALYKCFRELVQSGALAPGDVPKLTGVQAEGAAPMVEAIREGNDETRRWEEVETIATAIRIGNPVNAPKALPGIRETGGTAVAVSDEEITEAQRDLAGEGIGVEPASAASVAGLRKLVASGEVSTGEDVVCLTTGHLLKDPDAAAAAGNAPEGVPNGTDDILRHLAGKSVGGSGLLGLLRRLL

Secondary structure (DSSP, 8-state):
--------PPP-SSSSS---HHHHHHHHHTSTTHHHHHHHHHH--EEHHHHHHHSTT--HHHHHHHHHHHHHTTSEEEEEEEETTEEEEEEE-HHHHTTHHHHHHHHHHHHHHSPPPGGGTTS-S-----S-------PPPS-PPPPTT-SSEEEEETTT--EE-SSSS--SB-TTT-PBEEEEESS---GGG--SSSSGGGGGGGSSSS----SS-----EEE-HHHHHHHT-SEEEEEEGGGSTTSBTHHHHHHHHHHHHHHTT--EEEE--SSHHHHHHHHHHHHHT-EEEEEEETT---HHHHHHHHHTT-EEEEESS-HHHHHHHHHHHHHTTS-EE-STT-THHHHHHHHHHHHHHHHHHHHHSS--SEEEEE-SSSHHHHHHHHHHHHHHHTTSS-GGGPPEEEEEEEGGG-HHHHHHHHT-SSPPPPSS---S-GGG--SS-TTHHHHHHHHHHTT-EEEEE-HHHHHHHHHHHHHTT--B-HHHHHHHHHHHHHHHTTSS-TT-EEEEEE-BBGGG-HHHHHHHSPPP----SSHHHHHHHHHHHTTSSS-TTTGGGS--